Protein 1YXY (pdb70)

B-factor: mean 22.29, std 9.73, range [2.0, 140.09]

Solvent-accessible surface area: 21093 Å² total; per-residue (Å²): 94,48,86,70,138,129,4,63,133,71,4,163,56,14,54,1,4,9,0,14,9,51,104,84,46,90,45,72,26,154,126,9,34,62,6,12,102,40,0,88,56,4,69,128,92,54,12,25,1,0,3,0,16,32,48,80,6,0,90,49,0,61,87,70,11,146,28,27,7,6,0,0,19,55,104,103,35,95,112,54,115,7,72,7,0,9,14,38,66,2,0,5,52,0,2,34,14,55,6,8,1,0,0,0,4,0,2,136,41,120,16,94,59,68,55,85,20,19,26,1,0,130,82,0,44,143,29,11,88,76,15,19,0,0,0,0,0,1,32,80,92,7,0,61,56,0,69,151,14,36,8,22,0,0,0,3,20,11,3,21,130,4,115,79,11,77,111,115,93,18,9,12,42,70,11,1,64,36,0,22,158,53,61,15,16,0,0,0,13,15,38,7,81,35,104,128,43,12,136,112,0,60,95,50,62,11,15,2,2,2,12,19,19,24,81,3,40,64,117,67,49,45,81,84,145,97,110,82,155,176,196,39,86,74,117,122,4,69,112,74,5,160,54,16,53,0,5,9,0,13,8,55,98,81,44,85,43,72,24,158,125,9,34,61,7,11,98,40,0,88,56,3,77,135,92,53,12,24,1,0,2,0,11,31,35,80,5,0,55,50,0,57,88,65,10,150,28,26,6,8,0,0,20,49,105,103,37,94,114,54,117,8,68,5,0,7,14,36,57,2,0,4,35,0,4,11,8,68,6,7,3,0,0,0,5,1,2,136,43,115,18,95,60,69,58,85,22,29,43,1,0,125,81,0,75,144,49,12,102,116,29,23,0,0,0,0,0,1,33,83,92,6,0,62,48,0,81,143,2,25,9,26,2,0,0,3,16,10,2,21,126,6,118,77,10,79,109,120,93,19,11,13,26,78,11,1,62,32,0,24,163,45,67,12,13,0,2,0,15,17,39,8,88,35,105,128,51,12,131,121,0,62,100,45,59,13,8,2,2,2,12,19,18,24,80,2,42,62,117,78,44,45,87,84,148,100,104,84,158,179

CATH classification: 3.20.20.70

InterPro domains:
  IPR007260 Putative N-acetylmannosamine-6-phosphate epimerase [MF_01235] (12-233)
  IPR007260 Putative N-acetylmannosamine-6-phosphate epimerase [NF002231] (6-233)
  IPR007260 Putative N-acetylmannosamine-6-phosphate epimerase [PF04131] (38-233)
  IPR007260 Putative N-acetylmannosamine-6-phosphate epimerase [PTHR36204] (7-233)
  IPR007260 Putative N-acetylmannosamine-6-phosphate epimerase [cd04729] (8-228)
  IPR011060 Ribulose-phosphate binding barrel [SSF51366] (12-232)
  IPR013785 Aldolase-type TIM barrel [G3DSA:3.20.20.70] (1-234)

Radius of gyration: 25.5 Å; Cα contacts (8 Å, |Δi|>4): 921; chains: 2; bounding box: 63×58×80 Å

Foldseek 3Di:
DDDLVVLLVLFAPFEEEEQEDDPPAPQDDPVDPRSLVLLVVCVVVPGSHYEYEDPVSLVSNVVRDPRAYAYWYAADDPPWDFGTNQDVVGVVSVVVSPGQEYEGEQEQTQGSVRDGSLVRLLVSCVVCVPHAYEYAYAALVSQVSNVVSPHQEYENACHCVDPPHDVDAAFPLVSLLSCVVVVGQYEYHHRHQDVVSVVVSSVSPHSHYYDYCNRHRVVVVVVVVVVVVD/DDDLVVLLVLFAPFEEEEQDDDPPAPQDDPVDPRSLVLLVVCVVVPGSAYEYEDPVSLLSNVVRDPHAYAYWYADDDPPWDFGTNQDVVGVVSVLVSPGQEYEGEQEQTQGSVRDGSLVRLLVSCVVRVPHAYEYAYAALVSLVSSVVSPHQEYENACNCVDPPHDVDAAFPLVSLLSSVVVVGQYEYDDRHQDPVSVVSSSVSPHSHYYDYCNRHPVVVVVVVVVVVVD

Nearest PDB structures (foldseek):
  1yxy-assembly1_A  TM=1.004E+00  e=9.258E-49  Streptococcus pyogenes
  5zkn-assembly1_A-2  TM=9.640E-01  e=4.712E-29  Fusobacterium nucleatum subsp. nucleatum ATCC 25586
  1y0e-assembly1_A  TM=9.305E-01  e=1.405E-25  Staphylococcus aureus subsp. aureus N315
  7mfn-assembly1_AAA  TM=9.345E-01  e=6.296E-25  Staphylococcus aureus
  7mqt-assembly1_BBB  TM=9.319E-01  e=6.296E-25  Staphylococcus aureus

Sequence (460 aa):
KPTKEKLMEQLKGGIIVSCQALPGEPLYSETGGIMPLMAKAAQEAGAVGIRANSVRDIKEIQAITDLPIIGIIKKDYPPQEPFITATMTEVDQLAALNIAVIAMDCTKRDRHDGLDIASFIRQVKEKYPNQLLMADISTFDEGLVAHQAGIDFVGTTLSGYTPYSRQEAGPDVALIEALCKAGIAVIAEGKIHSPEEAKKINDLGVAGIVVGGAITRPKEIAERFIEALKKPTKEKLMEQLKGGIIVSCQALPGEPLYSETGGIMPLMAKAAQEAGAVGIRANSVRDIKEIQAITDLPIIGIIKKDYPPQEPFITATMTEVDQLAALNIAVIAMDCTKRDRHDGLDIASFIRQVKEKYPNQLLMADISTFDEGLVAHQAGIDFVGTTLSGYTPYSRQEAGPDVALIEALCKAGIAVIAEGKIHSPEEAKKINDLGVAGIVVGGAITRPKEIAERFIEALK

Structure (mmCIF, N/CA/C/O backbone):
data_1YXY
#
_entry.id   1YXY
#
_cell.length_a   59.640
_cell.length_b   83.521
_cell.length_c   104.256
_cell.angle_alpha   90.00
_cell.angle_beta   90.00
_cell.angle_gamma   90.00
#
_symmetry.space_group_name_H-M   'P 21 21 21'
#
loop_
_entity.id
_entity.type
_entity.pdbx_description
1 polymer 'Putative N-acetylmannosamine-6-phosphate 2-epimerase'
2 water water
#
loop_
_atom_site.group_PDB
_atom_site.id
_atom_site.type_symbol
_atom_site.label_atom_id
_atom_site.label_alt_id
_atom_site.label_comp_id
_atom_site.label_asym_id
_atom_site.label_entity_id
_atom_site.label_seq_id
_atom_site.pdbx_PDB_ins_code
_atom_site.Cartn_x
_atom_site.Cartn_y
_atom_site.Cartn_z
_atom_site.occupancy
_atom_site.B_iso_or_equiv
_atom_site.auth_seq_id
_atom_site.auth_comp_id
_atom_site.auth_asym_id
_atom_site.auth_atom_id
_atom_site.pdbx_PDB_model_num
ATOM 1 N N . LYS A 1 4 ? 69.294 1.849 16.353 1.00 28.11 4 LYS A N 1
ATOM 2 C CA . LYS A 1 4 ? 68.049 1.808 17.174 1.00 28.06 4 LYS A CA 1
ATOM 3 C C . LYS A 1 4 ? 67.739 3.182 17.775 1.00 27.48 4 LYS A C 1
ATOM 4 O O . LYS A 1 4 ? 67.998 3.404 18.962 1.00 27.98 4 LYS A O 1
ATOM 10 N N . PRO A 1 5 ? 67.183 4.109 16.963 1.00 26.82 5 PRO A N 1
ATOM 11 C CA . PRO A 1 5 ? 66.825 5.411 17.530 1.00 25.95 5 PRO A CA 1
ATOM 12 C C . PRO A 1 5 ? 65.580 5.275 18.394 1.00 25.03 5 PRO A C 1
ATOM 13 O O . PRO A 1 5 ? 64.745 4.406 18.137 1.00 25.08 5 PRO A O 1
ATOM 17 N N . THR A 1 6 ? 65.462 6.114 19.418 1.00 23.84 6 THR A N 1
ATOM 18 C CA . THR A 1 6 ? 64.233 6.165 20.201 1.00 22.76 6 THR A CA 1
ATOM 19 C C . THR A 1 6 ? 63.132 6.704 19.294 1.00 21.85 6 THR A C 1
ATOM 20 O O . THR A 1 6 ? 63.419 7.380 18.299 1.00 21.46 6 THR A O 1
ATOM 24 N N . LYS A 1 7 ? 61.879 6.410 19.628 1.00 21.02 7 LYS A N 1
ATOM 25 C CA . LYS A 1 7 ? 60.764 6.957 18.862 1.00 20.45 7 LYS A CA 1
ATOM 26 C C . LYS A 1 7 ? 60.830 8.488 18.823 1.00 20.18 7 LYS A C 1
ATOM 27 O O . LYS A 1 7 ? 60.583 9.093 17.783 1.00 19.58 7 LYS A O 1
ATOM 33 N N . GLU A 1 8 ? 61.174 9.103 19.954 1.00 20.04 8 GLU A N 1
ATOM 34 C CA . GLU A 1 8 ? 61.270 10.560 20.037 1.00 20.56 8 GLU A CA 1
ATOM 35 C C . GLU A 1 8 ? 62.299 11.106 19.047 1.00 19.72 8 GLU A C 1
ATOM 36 O O . GLU A 1 8 ? 62.012 12.037 18.291 1.00 19.24 8 GLU A O 1
ATOM 42 N N . LYS A 1 9 ? 63.494 10.521 19.059 1.00 19.78 9 LYS A N 1
ATOM 43 C CA . LYS A 1 9 ? 64.569 10.965 18.175 1.00 20.01 9 LYS A CA 1
ATOM 44 C C . LYS A 1 9 ? 64.227 10.734 16.705 1.00 19.30 9 LYS A C 1
ATOM 45 O O . LYS A 1 9 ? 64.515 11.579 15.860 1.00 19.10 9 LYS A O 1
ATOM 51 N N . LEU A 1 10 ? 63.605 9.597 16.403 1.00 18.51 10 LEU A N 1
ATOM 52 C CA . LEU A 1 10 ? 63.203 9.328 15.028 1.00 18.04 10 LEU A CA 1
ATOM 53 C C . LEU A 1 10 ? 62.114 10.301 14.574 1.00 17.74 10 LEU A C 1
ATOM 54 O O . LEU A 1 10 ? 62.171 10.821 13.454 1.00 17.59 10 LEU A O 1
ATOM 59 N N . MET A 1 11 ? 61.137 10.560 15.445 1.00 17.39 11 MET A N 1
ATOM 60 C CA . MET A 1 11 ? 60.071 11.521 15.134 1.00 17.11 11 MET A CA 1
ATOM 61 C C . MET A 1 11 ? 60.645 12.911 14.837 1.00 17.64 11 MET A C 1
ATOM 62 O O . MET A 1 11 ? 60.187 13.595 13.921 1.00 17.34 11 MET A O 1
ATOM 67 N N . GLU A 1 12 ? 61.655 13.314 15.608 1.00 18.26 12 GLU A N 1
ATOM 68 C CA . GLU A 1 12 ? 62.340 14.586 15.380 1.00 19.84 12 GLU A CA 1
ATOM 69 C C . GLU A 1 12 ? 62.968 14.621 13.985 1.00 19.14 12 GLU A C 1
ATOM 70 O O . GLU A 1 12 ? 62.883 15.631 13.282 1.00 19.22 12 GLU A O 1
ATOM 76 N N . GLN A 1 13 ? 63.589 13.507 13.602 1.00 18.97 13 GLN A N 1
ATOM 77 C CA . GLN A 1 13 ? 64.253 13.369 12.305 1.00 18.98 13 GLN A CA 1
ATOM 78 C C . GLN A 1 13 ? 63.264 13.416 11.135 1.00 18.58 13 GLN A C 1
ATOM 79 O O . GLN A 1 13 ? 63.539 14.046 10.113 1.00 18.80 13 GLN A O 1
ATOM 85 N N . LEU A 1 14 ? 62.119 12.756 11.294 1.00 18.02 14 LEU A N 1
ATOM 86 C CA . LEU A 1 14 ? 61.151 12.599 10.198 1.00 17.81 14 LEU A CA 1
ATOM 87 C C . LEU A 1 14 ? 60.206 13.785 10.007 1.00 17.96 14 LEU A C 1
ATOM 88 O O . LEU A 1 14 ? 59.679 13.990 8.907 1.00 17.59 14 LEU A O 1
ATOM 93 N N . LYS A 1 15 ? 59.985 14.551 11.075 1.00 18.24 15 LYS A N 1
ATOM 94 C CA . LYS A 1 15 ? 58.976 15.612 11.073 1.0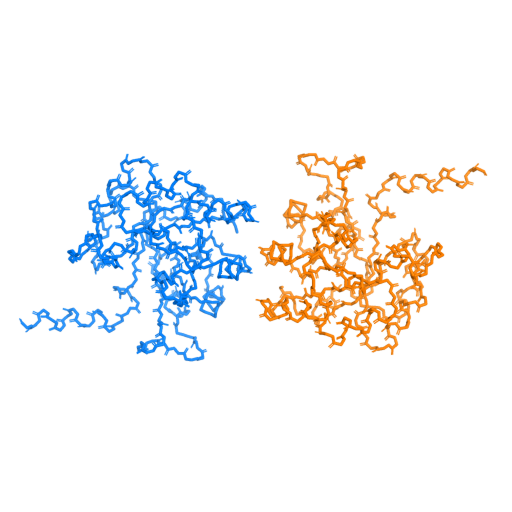0 18.58 15 LYS A CA 1
ATOM 95 C C . LYS A 1 15 ? 59.214 16.659 9.987 1.00 18.16 15 LYS A C 1
ATOM 96 O O . LYS A 1 15 ? 60.304 17.225 9.898 1.00 18.26 15 LYS A O 1
ATOM 102 N N . GLY A 1 16 ? 58.187 16.899 9.171 1.00 17.99 16 GLY A N 1
ATOM 103 C CA . GLY A 1 16 ? 58.215 17.956 8.154 1.00 17.69 16 GLY A CA 1
ATOM 104 C C . GLY A 1 16 ? 59.092 17.668 6.947 1.00 17.55 16 GLY A C 1
ATOM 105 O O . GLY A 1 16 ? 59.389 18.567 6.149 1.00 17.83 16 GLY A O 1
ATOM 106 N N . GLY A 1 17 ? 59.496 16.410 6.805 1.00 16.92 17 GLY A N 1
ATOM 107 C CA . GLY A 1 17 ? 60.361 16.007 5.702 1.00 15.99 17 GLY A CA 1
ATOM 108 C C . GLY A 1 17 ? 59.753 14.935 4.823 1.00 15.44 17 GLY A C 1
ATOM 109 O O . GLY A 1 17 ? 58.593 14.543 4.998 1.00 15.71 17 GLY A O 1
ATOM 110 N N . ILE A 1 18 ? 60.553 14.469 3.867 1.00 15.14 18 ILE A N 1
ATOM 111 C CA . ILE A 1 18 ? 60.133 13.441 2.923 1.00 15.00 18 ILE A CA 1
ATOM 112 C C . ILE A 1 18 ? 61.022 12.216 3.092 1.00 14.51 18 ILE A C 1
ATOM 113 O O . ILE A 1 18 ? 62.246 12.331 3.074 1.00 14.50 18 ILE A O 1
ATOM 118 N N . ILE A 1 19 ? 60.380 11.062 3.274 1.00 13.96 19 ILE A N 1
ATOM 119 C CA . ILE A 1 19 ? 61.033 9.756 3.245 1.00 13.64 19 ILE A CA 1
ATOM 120 C C . ILE A 1 19 ? 60.875 9.243 1.815 1.00 13.47 19 ILE A C 1
ATOM 121 O O . ILE A 1 19 ? 59.781 9.313 1.265 1.00 14.04 19 ILE A O 1
ATOM 126 N N . VAL A 1 20 ? 61.952 8.743 1.211 1.00 13.57 20 VAL A N 1
ATOM 127 C CA . VAL A 1 20 ? 61.874 8.254 -0.174 1.00 13.42 20 VAL A CA 1
ATOM 128 C C . VAL A 1 20 ? 61.934 6.730 -0.222 1.00 13.38 20 VAL A C 1
ATOM 129 O O . VAL A 1 20 ? 62.883 6.127 0.285 1.00 13.29 20 VAL A O 1
ATOM 133 N N . SER A 1 21 ? 60.909 6.123 -0.817 1.00 13.17 21 SER A N 1
ATOM 134 C CA . SER A 1 21 ? 60.873 4.678 -1.019 1.00 13.35 21 SER A CA 1
ATOM 135 C C . SER A 1 21 ? 61.646 4.339 -2.290 1.00 13.56 21 SER A C 1
ATOM 136 O O . SER A 1 21 ? 61.318 4.839 -3.374 1.00 13.96 21 SER A O 1
ATOM 139 N N . CYS A 1 22 ? 62.681 3.515 -2.134 1.00 13.47 22 CYS A N 1
ATOM 140 C CA . CYS A 1 22 ? 63.587 3.164 -3.226 1.00 14.00 22 CYS A CA 1
ATOM 141 C C . CYS A 1 22 ? 63.475 1.678 -3.518 1.00 14.17 22 CYS A C 1
ATOM 142 O O . CYS A 1 22 ? 64.306 0.883 -3.067 1.00 14.23 22 CYS A O 1
ATOM 145 N N . GLN A 1 23 ? 62.451 1.320 -4.289 1.00 14.12 23 GLN A N 1
ATOM 146 C CA . GLN A 1 23 ? 62.148 -0.076 -4.573 1.00 14.64 23 GLN A CA 1
ATOM 147 C C . GLN A 1 23 ? 62.115 -0.386 -6.066 1.00 14.83 23 GLN A C 1
ATOM 148 O O . GLN A 1 23 ? 61.728 0.450 -6.888 1.00 14.63 23 GLN A O 1
ATOM 154 N N . ALA A 1 24 ? 62.527 -1.602 -6.399 1.00 15.13 24 ALA A N 1
ATOM 155 C CA . ALA A 1 24 ? 62.407 -2.113 -7.761 1.00 15.67 24 ALA A CA 1
ATOM 156 C C . ALA A 1 24 ? 62.363 -3.625 -7.683 1.00 16.05 24 ALA A C 1
ATOM 157 O O . ALA A 1 24 ? 63.327 -4.263 -7.255 1.00 16.33 24 ALA A O 1
ATOM 159 N N . LEU A 1 25 ? 61.219 -4.185 -8.065 1.00 16.63 25 LEU A N 1
ATOM 160 C CA . LEU A 1 25 ? 60.997 -5.625 -7.980 1.00 17.39 25 LEU A CA 1
ATOM 161 C C . LEU A 1 25 ? 61.329 -6.266 -9.326 1.00 17.16 25 LEU A C 1
ATOM 162 O O . LEU A 1 25 ? 61.307 -5.576 -10.352 1.00 16.51 25 LEU A O 1
ATOM 167 N N . PRO A 1 26 ? 61.648 -7.578 -9.333 1.00 17.36 26 PRO A N 1
ATOM 168 C CA . PRO A 1 26 ? 61.953 -8.239 -10.609 1.00 17.51 26 PRO A CA 1
ATOM 169 C C . PRO A 1 26 ? 60.879 -7.959 -11.660 1.00 17.36 26 PRO A C 1
ATOM 170 O O . PRO A 1 26 ? 59.682 -8.037 -11.366 1.00 17.95 26 PRO A O 1
ATOM 174 N N . GLY A 1 27 ? 61.314 -7.603 -12.867 1.00 17.07 27 GLY A N 1
ATOM 175 C CA . GLY A 1 27 ? 60.387 -7.197 -13.917 1.00 17.03 27 GLY A CA 1
ATOM 176 C C . GLY A 1 27 ? 60.380 -5.699 -14.164 1.00 17.09 27 GLY A C 1
ATOM 177 O O . GLY A 1 27 ? 60.059 -5.258 -15.266 1.00 17.19 27 GLY A O 1
ATOM 178 N N . GLU A 1 28 ? 60.722 -4.917 -13.138 1.00 16.75 28 GLU A N 1
ATOM 179 C CA . GLU A 1 28 ? 60.810 -3.459 -13.277 1.00 16.80 28 GLU A CA 1
ATOM 180 C C . GLU A 1 28 ? 62.103 -3.045 -13.975 1.00 16.72 28 GLU A C 1
ATOM 181 O O . GLU A 1 28 ? 63.122 -3.728 -13.847 1.00 16.61 28 GLU A O 1
ATOM 187 N N . PRO A 1 29 ? 62.075 -1.906 -14.698 1.00 16.88 29 PRO A N 1
ATOM 188 C CA . PRO A 1 29 ? 63.262 -1.472 -15.440 1.00 17.21 29 PRO A CA 1
ATOM 189 C C . PRO A 1 29 ? 64.494 -1.174 -14.585 1.00 17.39 29 PRO A C 1
ATOM 190 O O . PRO A 1 29 ? 65.615 -1.339 -15.066 1.00 17.73 29 PRO A O 1
ATOM 194 N N . LEU A 1 30 ? 64.294 -0.748 -13.337 1.00 17.73 30 LEU A N 1
ATOM 195 C CA . LEU A 1 30 ? 65.428 -0.469 -12.443 1.00 18.31 30 LEU A CA 1
ATOM 196 C C . LEU A 1 30 ? 65.795 -1.643 -11.524 1.00 18.80 30 LEU A C 1
ATOM 197 O O . LEU A 1 30 ? 66.616 -1.500 -10.609 1.00 18.46 30 LEU A O 1
ATOM 202 N N . TYR A 1 31 ? 65.196 -2.809 -11.771 1.00 19.45 31 TYR A N 1
ATOM 203 C CA . TYR A 1 31 ? 65.625 -4.007 -11.074 1.00 20.77 31 TYR A CA 1
ATOM 204 C C . TYR A 1 31 ? 66.920 -4.538 -11.676 1.00 21.49 31 TYR A C 1
ATOM 205 O O . TYR A 1 31 ? 66.992 -4.797 -12.880 1.00 21.45 31 TYR A O 1
ATOM 214 N N . SER A 1 32 ? 67.929 -4.702 -10.827 1.00 22.51 32 SER A N 1
ATOM 215 C CA . SER A 1 32 ? 69.190 -5.301 -11.239 1.00 23.80 32 SER A CA 1
ATOM 216 C C . SER A 1 32 ? 69.455 -6.558 -10.431 1.00 24.67 32 SER A C 1
ATOM 217 O O . SER A 1 32 ? 69.399 -6.542 -9.199 1.00 24.30 32 SER A O 1
ATOM 220 N N . GLU A 1 33 ? 69.749 -7.647 -11.137 1.00 26.01 33 GLU A N 1
ATOM 221 C CA . GLU A 1 33 ? 70.075 -8.921 -10.503 1.00 27.43 33 GLU A CA 1
ATOM 222 C C . GLU A 1 33 ? 71.321 -8.802 -9.615 1.00 27.19 33 GLU A C 1
ATOM 223 O O . GLU A 1 33 ? 71.447 -9.511 -8.615 1.00 27.63 33 GLU A O 1
ATOM 229 N N . THR A 1 34 ? 72.215 -7.881 -9.969 1.00 26.95 34 THR A N 1
ATOM 230 C CA . THR A 1 34 ? 73.449 -7.649 -9.212 1.00 26.73 34 THR A CA 1
ATOM 231 C C . THR A 1 34 ? 73.381 -6.415 -8.299 1.00 25.92 34 THR A C 1
ATOM 232 O O . THR A 1 34 ? 74.390 -6.026 -7.704 1.00 26.13 34 THR A O 1
ATOM 236 N N . GLY A 1 35 ? 72.196 -5.814 -8.186 1.00 24.96 35 GLY A N 1
AT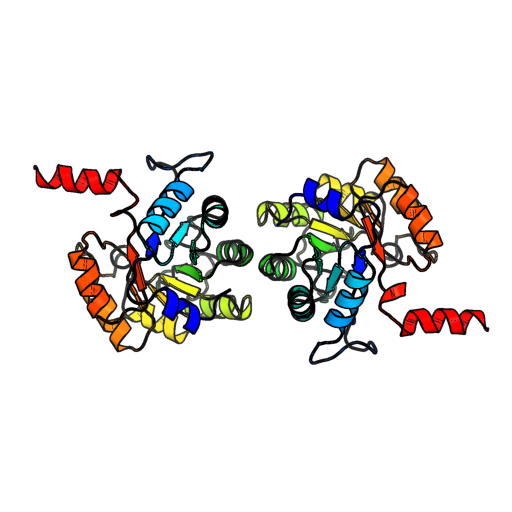OM 237 C CA . GLY A 1 35 ? 71.997 -4.618 -7.356 1.00 23.75 35 GLY A CA 1
ATOM 238 C C . GLY A 1 35 ? 72.691 -3.387 -7.910 1.00 22.79 35 GLY A C 1
ATOM 239 O O . GLY A 1 35 ? 72.901 -3.275 -9.120 1.00 22.82 35 GLY A O 1
ATOM 240 N N . GLY A 1 36 ? 73.038 -2.456 -7.022 1.00 21.53 36 GLY A N 1
ATOM 241 C CA . GLY A 1 36 ? 73.812 -1.270 -7.400 1.00 20.37 36 GLY A CA 1
ATOM 242 C C . GLY A 1 36 ? 73.024 -0.080 -7.928 1.00 19.47 36 GLY A C 1
ATOM 243 O O . GLY A 1 36 ? 73.604 0.975 -8.207 1.00 19.44 36 GLY A O 1
ATOM 244 N N . ILE A 1 37 ? 71.709 -0.236 -8.067 1.00 18.17 37 ILE A N 1
ATOM 245 C CA . ILE A 1 37 ? 70.862 0.831 -8.601 1.00 17.43 37 ILE A CA 1
ATOM 246 C C . ILE A 1 37 ? 70.109 1.549 -7.480 1.00 16.68 37 ILE A C 1
ATOM 247 O O . ILE A 1 37 ? 70.137 2.779 -7.387 1.00 16.29 37 ILE A O 1
ATOM 252 N N . MET A 1 38 ? 69.435 0.781 -6.627 1.00 16.07 38 MET A N 1
ATOM 253 C CA . MET A 1 38 ? 68.694 1.385 -5.517 1.00 15.35 38 MET A CA 1
ATOM 254 C C . MET A 1 38 ? 69.574 2.223 -4.571 1.00 15.43 38 MET A C 1
ATOM 255 O O . MET A 1 38 ? 69.124 3.271 -4.117 1.00 14.64 38 MET A O 1
ATOM 260 N N . PRO A 1 39 ? 70.815 1.779 -4.270 1.00 15.53 39 PRO A N 1
ATOM 261 C CA . PRO A 1 39 ? 71.674 2.680 -3.476 1.00 15.98 39 PRO A CA 1
ATOM 262 C C . PRO A 1 39 ? 71.907 4.060 -4.119 1.00 16.02 39 PRO A C 1
ATOM 263 O O . PRO A 1 39 ? 72.005 5.064 -3.402 1.00 16.12 39 PRO A O 1
ATOM 267 N N . LEU A 1 40 ? 71.972 4.118 -5.450 1.00 16.05 40 LEU A N 1
ATOM 268 C CA . LEU A 1 40 ? 72.105 5.410 -6.142 1.00 16.21 40 LEU A CA 1
ATOM 269 C C . LEU A 1 40 ? 70.852 6.265 -5.994 1.00 15.90 40 LEU A C 1
ATOM 270 O O . LEU A 1 40 ? 70.927 7.488 -5.839 1.00 16.06 40 LEU A O 1
ATOM 275 N N . MET A 1 41 ? 69.695 5.613 -6.041 1.00 15.77 41 MET A N 1
ATOM 276 C CA . MET A 1 41 ? 68.429 6.286 -5.795 1.00 16.07 41 MET A CA 1
ATOM 277 C C . MET A 1 41 ? 68.372 6.854 -4.374 1.00 15.67 41 MET A C 1
ATOM 278 O O . MET A 1 41 ? 67.937 7.993 -4.167 1.00 15.33 41 MET A O 1
ATOM 283 N N . ALA A 1 42 ? 68.814 6.057 -3.400 1.00 15.68 42 ALA A N 1
ATOM 284 C CA . ALA A 1 42 ? 68.847 6.493 -2.001 1.00 15.67 42 ALA A CA 1
ATOM 285 C C . ALA A 1 42 ? 69.829 7.648 -1.816 1.00 15.85 42 ALA A C 1
ATOM 286 O O . ALA A 1 42 ? 69.538 8.607 -1.091 1.00 15.97 42 ALA A O 1
ATOM 288 N N . LYS A 1 43 ? 70.983 7.556 -2.475 1.00 16.07 43 LYS A N 1
ATOM 289 C CA . LYS A 1 43 ? 71.959 8.651 -2.473 1.00 16.46 43 LYS A CA 1
ATOM 290 C C . LYS A 1 43 ? 71.341 9.944 -3.023 1.00 16.16 43 LYS A C 1
ATOM 291 O O . LYS A 1 43 ? 71.517 11.013 -2.440 1.00 15.91 43 LYS A O 1
ATOM 297 N N . ALA A 1 44 ? 70.613 9.837 -4.135 1.00 15.79 44 ALA A N 1
ATOM 298 C CA . ALA A 1 44 ? 69.897 10.983 -4.713 1.00 15.82 44 ALA A CA 1
ATOM 299 C C . ALA A 1 44 ? 68.925 11.602 -3.714 1.00 16.08 44 ALA A C 1
ATOM 300 O O . ALA A 1 44 ? 68.877 12.824 -3.558 1.00 16.35 44 ALA A O 1
ATOM 302 N N . ALA A 1 45 ? 68.163 10.746 -3.035 1.00 15.93 45 ALA A N 1
ATOM 303 C CA . ALA A 1 45 ? 67.220 11.179 -2.009 1.00 16.15 45 ALA A CA 1
ATOM 304 C C . ALA A 1 45 ? 67.941 11.928 -0.882 1.00 16.56 45 ALA A C 1
ATOM 305 O O . ALA A 1 45 ? 67.512 13.011 -0.473 1.00 16.28 45 ALA A O 1
ATOM 307 N N . GLN A 1 46 ? 69.046 11.361 -0.408 1.00 17.02 46 GLN A N 1
ATOM 308 C CA . GLN A 1 46 ? 69.819 11.979 0.669 1.00 18.05 46 GLN A CA 1
ATOM 309 C C . GLN A 1 46 ? 70.348 13.353 0.259 1.00 18.06 46 GLN A C 1
ATOM 310 O O . GLN A 1 46 ? 70.240 14.318 1.019 1.00 18.04 46 GLN A O 1
ATOM 316 N N . GLU A 1 47 ? 70.902 13.437 -0.950 1.00 18.21 47 GLU A N 1
ATOM 317 C CA . GLU A 1 47 ? 71.464 14.691 -1.461 1.00 18.84 47 GLU A CA 1
ATOM 318 C C . GLU A 1 47 ? 70.395 15.767 -1.640 1.00 18.30 47 GLU A C 1
ATOM 319 O O . GLU A 1 47 ? 70.678 16.964 -1.523 1.00 18.84 47 GLU A O 1
ATOM 325 N N . ALA A 1 48 ? 69.169 15.325 -1.915 1.00 17.67 48 ALA A N 1
ATOM 326 C CA . ALA A 1 48 ? 68.016 16.208 -2.045 1.00 17.11 48 ALA A CA 1
ATOM 327 C C . ALA A 1 48 ? 67.541 16.753 -0.699 1.00 16.75 48 ALA A C 1
ATOM 328 O O . ALA A 1 48 ? 66.828 17.752 -0.655 1.00 16.99 48 ALA A O 1
ATOM 330 N N . GLY A 1 49 ? 67.923 16.078 0.385 1.00 16.33 49 GLY A N 1
ATOM 331 C CA . GLY A 1 49 ? 67.502 16.460 1.734 1.00 16.22 49 GLY A CA 1
ATOM 332 C C . GLY A 1 49 ? 66.435 15.556 2.333 1.00 16.23 49 GLY A C 1
ATOM 333 O O . GLY A 1 49 ? 65.730 15.955 3.262 1.00 16.26 49 GLY A O 1
ATOM 334 N N . ALA A 1 50 ? 66.304 14.339 1.808 1.00 15.70 50 ALA A N 1
ATOM 335 C CA . ALA A 1 50 ? 65.346 13.381 2.373 1.00 15.68 50 ALA A CA 1
ATOM 336 C C . ALA A 1 50 ? 65.721 13.065 3.816 1.00 15.31 50 ALA A C 1
ATOM 337 O O . ALA A 1 50 ? 66.897 13.143 4.191 1.00 15.62 50 ALA A O 1
ATOM 339 N N . VAL A 1 51 ? 64.718 12.712 4.615 1.00 15.05 51 VAL A N 1
ATOM 340 C CA . VAL A 1 51 ? 64.924 12.453 6.041 1.00 15.11 51 VAL A CA 1
ATOM 341 C C . VAL A 1 51 ? 64.926 10.964 6.387 1.00 14.72 51 VAL A C 1
ATOM 342 O O . VAL A 1 51 ? 65.230 10.585 7.518 1.00 14.93 51 VAL A O 1
ATOM 346 N N . GLY A 1 52 ? 64.592 10.129 5.407 1.00 14.36 52 GLY A N 1
ATOM 347 C CA . GLY A 1 52 ? 64.604 8.681 5.589 1.00 14.15 52 GLY A CA 1
ATOM 348 C C . GLY A 1 52 ? 64.460 7.959 4.266 1.00 13.80 52 GLY A C 1
ATOM 349 O O . GLY A 1 52 ? 64.188 8.582 3.240 1.00 13.67 52 GLY A O 1
ATOM 350 N N . ILE A 1 53 ? 64.648 6.641 4.304 1.00 13.56 53 ILE A N 1
ATOM 351 C CA . ILE A 1 53 ? 64.503 5.781 3.132 1.00 13.64 53 ILE A CA 1
ATOM 352 C C . ILE A 1 53 ? 63.582 4.605 3.476 1.00 13.75 53 ILE A C 1
ATOM 353 O O . ILE A 1 53 ? 63.687 4.048 4.566 1.00 14.16 53 ILE A O 1
ATOM 358 N N . ARG A 1 54 ? 62.675 4.245 2.567 1.00 13.28 54 ARG A N 1
ATOM 359 C CA . ARG A 1 54 ? 61.973 2.959 2.668 1.00 13.54 54 ARG A CA 1
ATOM 360 C C . ARG A 1 54 ? 62.563 2.037 1.605 1.00 13.28 54 ARG A C 1
ATOM 361 O O . ARG A 1 54 ? 62.746 2.446 0.458 1.00 13.54 54 ARG A O 1
ATOM 369 N N . ALA A 1 55 ? 62.882 0.806 1.994 1.00 13.17 55 ALA A N 1
ATOM 370 C CA . ALA A 1 55 ? 63.526 -0.129 1.079 1.00 13.03 55 ALA A CA 1
ATOM 371 C C . ALA A 1 55 ? 63.050 -1.555 1.307 1.00 13.23 55 ALA A C 1
ATOM 372 O O . ALA A 1 55 ? 62.630 -1.912 2.412 1.00 13.02 55 ALA A O 1
ATOM 374 N N . ASN A 1 56 ? 63.124 -2.353 0.245 1.00 13.54 56 ASN A N 1
ATOM 375 C CA . ASN A 1 56 ? 62.692 -3.746 0.262 1.00 14.34 56 ASN A CA 1
ATOM 376 C C . ASN A 1 56 ? 63.860 -4.681 0.006 1.00 14.67 56 ASN A C 1
ATOM 377 O O . ASN A 1 56 ? 64.685 -4.399 -0.860 1.00 15.13 56 ASN A O 1
ATOM 382 N N . SER A 1 57 ? 63.886 -5.796 0.742 1.00 14.83 57 SER A N 1
ATOM 383 C CA . SER A 1 57 ? 64.863 -6.892 0.607 1.00 15.22 57 SER A CA 1
ATOM 384 C C . SER A 1 57 ? 66.151 -6.675 1.389 1.00 15.25 57 SER A C 1
ATOM 385 O O . SER A 1 57 ? 66.635 -5.552 1.525 1.00 15.17 57 SER A O 1
ATOM 388 N N . VAL A 1 58 ? 66.699 -7.776 1.900 1.00 15.75 58 VAL A N 1
ATOM 389 C CA . VAL A 1 58 ? 67.962 -7.748 2.627 1.00 16.31 58 VAL A CA 1
ATOM 390 C C . VAL A 1 58 ? 69.072 -7.166 1.747 1.00 16.36 58 VAL A C 1
ATOM 391 O O . VAL A 1 58 ? 69.860 -6.336 2.202 1.00 16.47 58 VAL A O 1
ATOM 395 N N . ARG A 1 59 ? 69.118 -7.588 0.487 1.00 16.70 59 ARG A N 1
ATOM 396 C CA . ARG A 1 59 ? 70.151 -7.110 -0.431 1.00 17.16 59 ARG A CA 1
ATOM 397 C C . ARG A 1 59 ? 70.127 -5.585 -0.591 1.00 16.85 59 ARG A C 1
ATOM 398 O O . ARG A 1 59 ? 71.157 -4.927 -0.423 1.00 16.75 59 ARG A O 1
ATOM 406 N N . ASP A 1 60 ? 68.957 -5.038 -0.921 1.00 16.37 60 ASP A N 1
ATOM 407 C CA . ASP A 1 60 ? 68.813 -3.599 -1.162 1.00 16.13 60 ASP A CA 1
ATOM 408 C C . ASP A 1 60 ? 69.078 -2.796 0.103 1.00 15.86 60 ASP A C 1
ATOM 409 O O . ASP A 1 60 ? 69.738 -1.761 0.057 1.00 15.83 60 ASP A O 1
ATOM 414 N N . ILE A 1 61 ? 68.553 -3.267 1.230 1.00 15.68 61 ILE A N 1
ATOM 415 C CA . ILE A 1 61 ? 68.749 -2.550 2.488 1.00 15.94 61 ILE A CA 1
ATOM 416 C C . ILE A 1 61 ? 70.239 -2.443 2.825 1.00 16.35 61 ILE A C 1
ATOM 417 O O . ILE A 1 61 ? 70.718 -1.361 3.155 1.00 16.69 61 ILE A O 1
ATOM 422 N N . LYS A 1 62 ? 70.965 -3.553 2.709 1.00 16.86 62 LYS A N 1
ATOM 423 C CA . LYS A 1 62 ? 72.402 -3.567 2.998 1.00 17.72 62 LYS A CA 1
ATOM 424 C C . LYS A 1 62 ? 73.176 -2.631 2.070 1.00 17.20 62 LYS A C 1
ATOM 425 O O . LYS A 1 62 ? 74.065 -1.904 2.521 1.00 17.41 62 LYS A O 1
ATOM 431 N N . GLU A 1 63 ? 72.830 -2.641 0.783 1.00 16.81 63 GLU A N 1
ATOM 432 C CA . GLU A 1 63 ? 73.486 -1.754 -0.187 1.00 16.96 63 GLU A CA 1
ATOM 433 C C . GLU A 1 63 ? 73.218 -0.286 0.128 1.00 16.82 63 GLU A C 1
ATOM 434 O O . GLU A 1 63 ? 74.107 0.560 -0.006 1.00 16.80 63 GLU A O 1
ATOM 440 N N . ILE A 1 64 ? 71.994 0.006 0.557 1.00 16.43 64 ILE A N 1
ATOM 441 C CA . ILE A 1 64 ? 71.613 1.361 0.956 1.00 16.33 64 ILE A CA 1
ATOM 442 C C . ILE A 1 64 ? 72.338 1.787 2.246 1.00 16.62 64 ILE A C 1
ATOM 443 O O . ILE A 1 64 ? 72.857 2.907 2.338 1.00 16.39 64 ILE A O 1
ATOM 448 N N . GLN A 1 65 ? 72.408 0.886 3.222 1.00 17.26 65 GLN A N 1
ATOM 449 C CA . GLN A 1 65 ? 73.134 1.167 4.468 1.00 18.10 65 GLN A CA 1
ATOM 450 C C . GLN A 1 65 ? 74.589 1.547 4.222 1.00 18.68 65 GLN A C 1
ATOM 451 O O . GLN A 1 65 ? 75.170 2.331 4.981 1.00 19.11 65 GLN A O 1
ATOM 457 N N . ALA A 1 66 ? 75.168 0.984 3.164 1.00 19.31 66 ALA A N 1
ATOM 458 C CA . ALA A 1 66 ? 76.562 1.242 2.812 1.00 19.91 66 ALA A CA 1
ATOM 459 C C . ALA A 1 66 ? 76.810 2.674 2.331 1.00 20.33 66 ALA A C 1
ATOM 460 O O . ALA A 1 66 ? 77.945 3.160 2.397 1.00 21.03 66 ALA A O 1
ATOM 462 N N . ILE A 1 67 ? 75.766 3.348 1.850 1.00 20.21 67 ILE A N 1
ATOM 463 C CA . ILE A 1 67 ? 75.938 4.694 1.286 1.00 20.59 67 ILE A CA 1
ATOM 464 C C . ILE A 1 67 ? 75.197 5.827 2.012 1.00 20.41 67 ILE A C 1
ATOM 465 O O . ILE A 1 67 ? 75.407 7.002 1.697 1.00 20.30 67 ILE A O 1
ATOM 470 N N . THR A 1 68 ? 74.345 5.484 2.978 1.00 20.50 68 THR A N 1
ATOM 471 C CA . THR A 1 68 ? 73.646 6.504 3.771 1.00 20.42 68 THR A CA 1
ATOM 472 C C . THR A 1 68 ? 73.444 6.113 5.233 1.00 20.36 68 THR A C 1
ATOM 473 O O . THR A 1 68 ? 73.278 4.932 5.548 1.00 20.39 68 THR A O 1
ATOM 477 N N . ASP A 1 69 ? 73.452 7.121 6.106 1.00 20.23 69 ASP A N 1
ATOM 478 C CA . ASP A 1 69 ? 73.130 6.940 7.521 1.00 20.41 69 ASP A CA 1
ATOM 479 C C . ASP A 1 69 ? 71.697 7.367 7.840 1.00 19.31 69 ASP A C 1
ATOM 480 O O . ASP A 1 69 ? 71.296 7.394 9.008 1.00 19.64 69 ASP A O 1
ATOM 485 N N . LEU A 1 70 ? 70.924 7.695 6.804 1.00 18.05 70 LEU A N 1
ATOM 486 C CA . LEU A 1 70 ? 69.506 8.007 6.972 1.00 16.80 70 LEU A CA 1
ATOM 487 C C . LEU A 1 70 ? 68.771 6.807 7.574 1.00 16.02 70 LEU A C 1
ATOM 488 O O . LEU A 1 70 ? 69.113 5.661 7.266 1.00 16.04 70 LEU A O 1
ATOM 493 N N . PRO A 1 71 ? 67.766 7.064 8.430 1.00 15.36 71 PRO A N 1
ATOM 494 C CA . PRO A 1 71 ? 67.008 5.945 8.990 1.00 15.12 71 PRO A CA 1
ATOM 495 C C . PRO A 1 71 ? 66.230 5.217 7.901 1.00 14.68 71 PRO A C 1
ATOM 496 O O . PRO A 1 71 ? 65.720 5.854 6.966 1.00 14.47 71 PRO A O 1
ATOM 500 N N . ILE A 1 72 ? 66.161 3.896 8.029 1.00 14.08 72 ILE A N 1
ATOM 501 C CA . ILE A 1 72 ? 65.512 3.052 7.035 1.00 14.03 72 ILE A CA 1
ATOM 502 C C . ILE A 1 72 ? 64.249 2.415 7.594 1.00 13.78 72 ILE A C 1
ATOM 503 O O . ILE A 1 72 ? 64.247 1.899 8.720 1.00 13.97 72 ILE A O 1
ATOM 508 N N . ILE A 1 73 ? 63.177 2.497 6.808 1.00 13.50 73 ILE A N 1
ATOM 509 C CA . ILE A 1 73 ? 61.996 1.670 7.007 1.00 13.25 73 ILE A CA 1
ATOM 510 C C . ILE A 1 73 ? 62.176 0.478 6.077 1.00 13.39 73 ILE A C 1
ATOM 511 O O . ILE A 1 73 ? 62.221 0.633 4.852 1.00 13.44 73 ILE A O 1
ATOM 516 N N . GLY A 1 74 ? 62.289 -0.711 6.658 1.00 13.03 74 GLY A N 1
ATOM 517 C CA . GLY A 1 74 ? 62.604 -1.901 5.874 1.00 13.17 74 GLY A CA 1
ATOM 518 C C . GLY A 1 74 ? 61.463 -2.888 5.798 1.00 13.28 74 GLY A C 1
ATOM 519 O O . GLY A 1 74 ? 60.712 -3.057 6.762 1.00 13.29 74 GLY A O 1
ATOM 520 N N . ILE A 1 75 ? 61.345 -3.533 4.637 1.00 13.19 75 ILE A N 1
ATOM 521 C CA . ILE A 1 75 ? 60.354 -4.584 4.401 1.00 13.12 75 ILE A CA 1
ATOM 522 C C . ILE A 1 75 ? 60.988 -5.731 3.622 1.00 13.46 75 ILE A C 1
ATOM 523 O O . ILE A 1 75 ? 62.054 -5.570 3.013 1.00 12.88 75 ILE A O 1
ATOM 528 N N . ILE A 1 76 ? 60.339 -6.891 3.651 1.00 13.95 76 ILE A N 1
ATOM 529 C CA . ILE A 1 76 ? 60.675 -7.973 2.724 1.00 14.63 76 ILE A CA 1
ATOM 530 C C . ILE A 1 76 ? 59.383 -8.445 2.079 1.00 15.05 76 ILE A C 1
ATOM 531 O O . ILE A 1 76 ? 58.496 -8.984 2.754 1.00 15.26 76 ILE A O 1
ATOM 536 N N . LYS A 1 77 ? 59.284 -8.206 0.776 1.00 15.80 77 LYS A N 1
ATOM 537 C CA . LYS A 1 77 ? 58.126 -8.604 -0.010 1.00 16.86 77 LYS A CA 1
ATOM 538 C C . LYS A 1 77 ? 58.302 -10.049 -0.449 1.00 17.84 77 LYS A C 1
ATOM 539 O O . LYS A 1 77 ? 59.252 -10.387 -1.165 1.00 17.87 77 LYS A O 1
ATOM 545 N N . LYS A 1 78 ? 57.399 -10.903 0.024 1.00 19.00 78 LYS A N 1
ATOM 546 C CA . LYS A 1 78 ? 57.425 -12.328 -0.294 1.00 20.54 78 LYS A CA 1
ATOM 547 C C . LYS A 1 78 ? 56.021 -12.885 -0.153 1.00 21.05 78 LYS A C 1
ATOM 548 O O . LYS A 1 78 ? 55.357 -12.668 0.864 1.00 21.00 78 LYS A O 1
ATOM 554 N N . ASP A 1 79 ? 55.579 -13.593 -1.189 1.00 22.14 79 ASP A N 1
ATOM 555 C CA . ASP A 1 79 ? 54.256 -14.206 -1.204 1.00 23.23 79 ASP A CA 1
ATOM 556 C C . ASP A 1 79 ? 54.186 -15.413 -0.282 1.00 23.20 79 ASP A C 1
ATOM 557 O O . ASP A 1 79 ? 55.125 -16.214 -0.208 1.00 23.38 79 ASP A O 1
ATOM 562 N N . TYR A 1 80 ? 53.070 -15.525 0.427 1.00 23.40 80 TYR A N 1
ATOM 563 C CA . TYR A 1 80 ? 52.762 -16.716 1.208 1.00 23.58 80 TYR A CA 1
ATOM 564 C C . TYR A 1 80 ? 51.346 -17.159 0.850 1.00 24.02 80 TYR A C 1
ATOM 565 O O . TYR A 1 80 ? 50.397 -16.884 1.594 1.00 24.05 80 TYR A O 1
ATOM 574 N N . PRO A 1 81 ? 51.199 -17.821 -0.317 1.00 24.36 81 PRO A N 1
ATOM 575 C CA . PRO A 1 81 ? 49.892 -18.268 -0.805 1.00 24.55 81 PRO A CA 1
ATOM 576 C C . PRO A 1 81 ? 49.308 -19.360 0.098 1.00 24.49 81 PRO A C 1
ATOM 577 O O . PRO A 1 81 ? 50.071 -20.050 0.784 1.00 24.57 81 PRO A O 1
ATOM 581 N N . PRO A 1 82 ? 47.966 -19.520 0.107 1.00 24.57 82 PRO A N 1
ATOM 582 C CA . PRO A 1 82 ? 46.958 -18.823 -0.699 1.00 24.73 82 PRO A CA 1
ATOM 583 C C . PRO A 1 82 ? 46.566 -17.443 -0.168 1.00 24.73 82 PRO A C 1
ATOM 584 O O . PRO A 1 82 ? 45.819 -16.720 -0.834 1.00 25.19 82 PRO A O 1
ATOM 588 N N . GLN A 1 83 ? 47.065 -17.081 1.013 1.00 24.49 83 GLN A N 1
ATOM 589 C CA . GLN A 1 83 ? 46.705 -15.808 1.641 1.00 24.23 83 GLN A CA 1
ATOM 590 C C . GLN A 1 83 ? 47.300 -14.620 0.880 1.00 23.67 83 GLN A C 1
ATOM 591 O O . GLN A 1 83 ? 48.248 -14.780 0.104 1.00 23.70 83 GLN A O 1
ATOM 597 N N . GLU A 1 84 ? 46.727 -13.441 1.108 1.00 23.09 84 GLU A N 1
ATOM 598 C CA . GLU A 1 84 ? 47.041 -12.238 0.327 1.00 22.72 84 GLU A CA 1
ATOM 599 C C . GLU A 1 84 ? 48.287 -11.441 0.755 1.00 21.82 84 GLU A C 1
ATOM 600 O O . GLU A 1 84 ? 49.032 -10.979 -0.109 1.00 21.74 84 GLU A O 1
ATOM 606 N N . PRO A 1 85 ? 48.502 -11.245 2.073 1.00 20.96 85 PRO A N 1
ATOM 607 C CA . PRO A 1 85 ? 49.623 -10.375 2.471 1.00 20.39 85 PRO A CA 1
ATOM 608 C C . PRO A 1 85 ? 50.984 -10.810 1.920 1.00 19.82 85 PRO A C 1
ATOM 609 O O . PRO A 1 85 ? 51.270 -12.009 1.828 1.00 19.76 85 PRO A O 1
ATOM 613 N N . PHE A 1 86 ? 51.813 -9.833 1.559 1.00 19.29 86 PHE A N 1
ATOM 614 C CA . PHE A 1 86 ? 53.163 -10.124 1.079 1.00 18.92 86 PHE A CA 1
ATOM 615 C C . PHE A 1 86 ? 54.239 -9.158 1.594 1.00 17.91 86 PHE A C 1
ATOM 616 O O . PHE A 1 86 ? 55.428 -9.421 1.430 1.00 17.47 86 PHE A O 1
ATOM 624 N N . ILE A 1 87 ? 53.823 -8.062 2.228 1.00 16.95 87 ILE A N 1
ATOM 625 C CA . ILE A 1 87 ? 54.784 -7.137 2.835 1.00 16.14 87 ILE A CA 1
ATOM 626 C C . ILE A 1 87 ? 55.112 -7.621 4.247 1.00 15.75 87 ILE A C 1
ATOM 627 O O . ILE A 1 87 ? 54.286 -7.498 5.159 1.00 15.69 87 ILE A O 1
ATOM 632 N N . THR A 1 88 ? 56.307 -8.196 4.401 1.00 15.40 88 THR A N 1
ATOM 633 C CA . THR A 1 88 ? 56.796 -8.696 5.691 1.00 15.04 88 THR A CA 1
ATOM 634 C C . THR A 1 88 ? 55.705 -9.559 6.356 1.00 15.04 88 THR A C 1
ATOM 635 O O . THR A 1 88 ? 55.210 -9.258 7.452 1.00 14.83 88 THR A O 1
ATOM 639 N N . ALA A 1 89 ? 55.338 -10.634 5.659 1.00 15.07 89 ALA A N 1
ATOM 640 C CA . ALA A 1 89 ? 54.130 -11.404 5.976 1.00 15.83 89 ALA A CA 1
ATOM 641 C C . ALA A 1 89 ? 54.218 -12.290 7.223 1.00 16.03 89 ALA A C 1
ATOM 642 O O . ALA A 1 89 ? 53.204 -12.511 7.894 1.00 16.40 89 ALA A O 1
ATOM 644 N N . THR A 1 90 ? 55.416 -12.794 7.526 1.00 16.43 90 THR A N 1
ATOM 645 C CA . THR A 1 90 ? 55.613 -13.726 8.651 1.00 16.96 90 THR A CA 1
ATOM 646 C C . THR A 1 90 ? 56.800 -13.328 9.527 1.00 16.93 90 THR A C 1
ATOM 647 O O . THR A 1 90 ? 57.592 -12.451 9.158 1.00 16.85 90 THR A O 1
ATOM 651 N N . MET A 1 91 ? 56.936 -13.997 10.675 1.00 16.90 91 MET A N 1
ATOM 652 C CA . MET A 1 91 ? 58.042 -13.722 11.595 1.00 17.21 91 MET A CA 1
ATOM 653 C C . MET A 1 91 ? 59.407 -13.940 10.936 1.00 17.43 91 MET A C 1
ATOM 654 O O . MET A 1 91 ? 60.390 -13.303 11.317 1.00 18.03 91 MET A O 1
ATOM 659 N N . THR A 1 92 ? 59.464 -14.825 9.944 1.00 17.76 92 THR A N 1
ATOM 660 C CA . THR A 1 92 ? 60.710 -15.079 9.226 1.00 18.03 92 THR A CA 1
ATOM 661 C C . THR A 1 92 ? 61.269 -13.786 8.617 1.00 17.43 92 THR A C 1
ATOM 662 O O . THR A 1 92 ? 62.461 -13.500 8.745 1.00 17.58 92 THR A O 1
ATOM 666 N N . GLU A 1 93 ? 60.401 -12.998 7.988 1.00 16.75 93 GLU A N 1
ATOM 667 C CA . GLU A 1 93 ? 60.816 -11.721 7.399 1.00 16.17 93 GLU A CA 1
ATOM 668 C C . GLU A 1 93 ? 61.182 -10.719 8.494 1.00 15.65 93 GLU A C 1
ATOM 669 O O . GLU A 1 93 ? 62.184 -10.006 8.386 1.00 15.63 93 GLU A O 1
ATOM 675 N N . VAL A 1 94 ? 60.372 -10.674 9.551 1.00 15.17 94 VAL A N 1
ATOM 676 C CA . VAL A 1 94 ? 60.660 -9.809 10.696 1.00 15.00 94 VAL A CA 1
ATOM 677 C C . VAL A 1 94 ? 62.055 -10.103 11.262 1.00 14.85 94 VAL A C 1
ATOM 678 O O . VAL A 1 94 ? 62.835 -9.178 11.508 1.00 14.86 94 VAL A O 1
ATOM 682 N N . ASP A 1 95 ? 62.356 -11.389 11.462 1.00 15.19 95 ASP A N 1
ATOM 683 C CA . ASP A 1 95 ? 63.653 -11.818 11.999 1.00 15.53 95 ASP A CA 1
ATOM 684 C C . ASP A 1 95 ? 64.837 -11.328 11.155 1.00 15.57 95 ASP A C 1
ATOM 685 O O . ASP A 1 95 ? 65.814 -10.806 11.696 1.00 15.72 95 ASP A O 1
ATOM 690 N N . GLN A 1 96 ? 64.740 -11.502 9.839 1.00 15.90 96 GLN A N 1
ATOM 691 C CA . GLN A 1 96 ? 65.790 -11.060 8.914 1.00 16.16 96 GLN A CA 1
ATOM 692 C C . GLN A 1 96 ? 65.968 -9.546 8.963 1.00 15.93 96 GLN A C 1
ATOM 693 O O . GLN A 1 96 ? 67.092 -9.044 8.909 1.00 16.02 96 GLN A O 1
ATOM 699 N N . LEU A 1 97 ? 64.857 -8.823 9.070 1.00 15.32 97 LEU A N 1
ATOM 700 C CA . LEU A 1 97 ? 64.907 -7.364 9.149 1.00 15.14 97 LEU A CA 1
ATOM 701 C C . LEU A 1 97 ? 65.477 -6.890 10.483 1.00 15.13 97 LEU A C 1
ATOM 702 O O . LEU A 1 97 ? 66.210 -5.903 10.530 1.00 15.28 97 LEU A O 1
ATOM 707 N N . ALA A 1 98 ? 65.143 -7.604 11.560 1.00 15.59 98 ALA A N 1
ATOM 708 C CA . ALA A 1 98 ? 65.708 -7.320 12.880 1.00 15.75 98 ALA A CA 1
ATOM 709 C C . ALA A 1 98 ? 67.236 -7.436 12.865 1.00 15.92 98 ALA A C 1
ATOM 710 O O . ALA A 1 98 ? 67.919 -6.659 13.525 1.00 16.33 98 ALA A O 1
ATOM 712 N N . ALA A 1 99 ? 67.762 -8.382 12.088 1.00 16.13 99 ALA A N 1
ATOM 713 C CA . ALA A 1 99 ? 69.210 -8.605 12.005 1.00 16.65 99 ALA A CA 1
ATOM 714 C C . ALA A 1 99 ? 69.949 -7.494 11.250 1.00 16.65 99 ALA A C 1
ATOM 715 O O . ALA A 1 99 ? 71.175 -7.405 11.319 1.00 17.23 99 ALA A O 1
ATOM 717 N N . LEU A 1 100 ? 69.198 -6.645 10.546 1.00 17.04 100 LEU A N 1
ATOM 718 C CA . LEU A 1 100 ? 69.784 -5.569 9.743 1.00 17.09 100 LEU A CA 1
ATOM 719 C C . LEU A 1 100 ? 70.057 -4.295 10.539 1.00 17.31 100 LEU A C 1
ATOM 720 O O . LEU A 1 100 ? 70.714 -3.372 10.038 1.00 17.66 100 LEU A O 1
ATOM 725 N N . ASN A 1 101 ? 69.553 -4.250 11.773 1.00 17.53 101 ASN A N 1
ATOM 726 C CA . ASN A 1 101 ? 69.748 -3.106 12.656 1.00 17.80 101 ASN A CA 1
ATOM 727 C C . ASN A 1 101 ? 69.242 -1.814 12.009 1.00 17.13 101 ASN A C 1
ATOM 728 O O . ASN A 1 101 ? 69.981 -0.835 11.875 1.00 17.80 101 ASN A O 1
ATOM 733 N N . ILE A 1 102 ? 67.980 -1.840 11.593 1.00 16.32 102 ILE A N 1
ATOM 734 C CA . ILE A 1 102 ? 67.340 -0.687 10.959 1.00 15.48 102 ILE A CA 1
ATOM 735 C C . ILE A 1 102 ? 66.315 -0.037 11.885 1.00 15.22 102 ILE A C 1
ATOM 736 O O . ILE A 1 102 ? 65.802 -0.673 12.818 1.00 15.06 102 ILE A O 1
ATOM 741 N N . ALA A 1 103 ? 66.010 1.227 11.605 1.00 14.84 103 ALA A N 1
ATOM 742 C CA . ALA A 1 103 ? 65.184 2.048 12.485 1.00 14.55 103 ALA A CA 1
ATOM 743 C C . ALA A 1 103 ? 63.758 1.525 12.623 1.00 14.34 103 ALA A C 1
ATOM 744 O O . ALA A 1 103 ? 63.212 1.495 13.727 1.00 14.76 103 ALA A O 1
ATOM 746 N N . VAL A 1 104 ? 63.163 1.114 11.505 1.00 13.71 104 VAL A N 1
ATOM 747 C CA . VAL A 1 104 ? 61.756 0.704 11.488 1.00 13.59 104 VAL A CA 1
ATOM 748 C C . VAL A 1 104 ? 61.565 -0.534 10.627 1.00 13.44 104 VAL A C 1
ATOM 749 O O . VAL A 1 104 ? 62.087 -0.608 9.512 1.00 13.31 104 VAL A O 1
ATOM 753 N N . ILE A 1 105 ? 60.824 -1.506 11.157 1.00 12.94 105 ILE A N 1
ATOM 754 C CA . ILE A 1 105 ? 60.317 -2.617 10.355 1.00 13.30 105 ILE A CA 1
ATOM 755 C C . ILE A 1 105 ? 58.855 -2.331 10.019 1.00 13.21 105 ILE A C 1
ATOM 756 O O . ILE A 1 105 ? 58.029 -2.148 10.921 1.00 13.27 105 ILE A O 1
ATOM 761 N N . ALA A 1 106 ? 58.537 -2.291 8.729 1.00 13.56 106 ALA A N 1
ATOM 762 C CA . ALA A 1 106 ? 57.143 -2.169 8.303 1.00 13.83 106 ALA A CA 1
ATOM 763 C C . ALA A 1 106 ? 56.596 -3.526 7.881 1.00 14.03 106 ALA A C 1
ATOM 764 O O . ALA A 1 106 ? 57.325 -4.369 7.352 1.00 13.85 106 ALA A O 1
ATOM 766 N N . MET A 1 107 ? 55.306 -3.727 8.123 1.00 14.14 107 MET A N 1
ATOM 767 C CA . MET A 1 107 ? 54.666 -5.002 7.817 1.00 14.18 107 MET A CA 1
ATOM 768 C C . MET A 1 107 ? 53.179 -4.821 7.548 1.00 14.61 107 MET A C 1
ATOM 769 O O . MET A 1 107 ? 52.544 -3.908 8.092 1.00 14.71 107 MET A O 1
ATOM 774 N N . ASP A 1 108 ? 52.643 -5.693 6.697 1.00 14.85 108 ASP A N 1
ATOM 775 C CA . ASP A 1 108 ? 51.218 -5.725 6.396 1.00 15.47 108 ASP A CA 1
ATOM 776 C C . ASP A 1 108 ? 50.448 -5.997 7.684 1.00 15.63 108 ASP A C 1
ATOM 777 O O . ASP A 1 108 ? 50.625 -7.044 8.310 1.00 16.09 108 ASP A O 1
ATOM 782 N N . CYS A 1 109 ? 49.617 -5.035 8.079 1.00 15.74 109 CYS A N 1
ATOM 783 C CA . CYS A 1 109 ? 48.764 -5.176 9.262 1.00 16.10 109 CYS A CA 1
ATOM 784 C C . CYS A 1 109 ? 47.283 -5.042 8.908 1.00 16.36 109 CYS A C 1
ATOM 785 O O . CYS A 1 109 ? 46.481 -4.551 9.702 1.00 16.03 109 CYS A O 1
ATOM 788 N N . THR A 1 110 ? 46.928 -5.503 7.713 1.00 16.92 110 THR A N 1
ATOM 789 C CA . THR A 1 110 ? 45.529 -5.530 7.292 1.00 17.83 110 THR A CA 1
ATOM 790 C C . THR A 1 110 ? 44.756 -6.609 8.044 1.00 18.47 110 THR A C 1
ATOM 791 O O . THR A 1 110 ? 45.348 -7.470 8.700 1.00 18.53 110 THR A O 1
ATOM 795 N N . LYS A 1 111 ? 43.432 -6.560 7.926 1.00 19.65 111 LYS A N 1
ATOM 796 C CA . LYS A 1 111 ? 42.544 -7.520 8.582 1.00 20.79 111 LYS A CA 1
ATOM 797 C C . LYS A 1 111 ? 42.485 -8.873 7.864 1.00 21.10 111 LYS A C 1
ATOM 798 O O . LYS A 1 111 ? 41.797 -9.792 8.322 1.00 21.54 111 LYS A O 1
ATOM 804 N N . ARG A 1 112 ? 43.208 -8.993 6.752 1.00 21.15 112 ARG A N 1
ATOM 805 C CA . ARG A 1 112 ? 43.132 -10.174 5.882 1.00 21.54 112 ARG A CA 1
ATOM 806 C C . ARG A 1 112 ? 43.728 -11.427 6.522 1.00 21.87 112 ARG A C 1
ATOM 807 O O . ARG A 1 112 ? 44.637 -11.337 7.352 1.00 21.66 112 ARG A O 1
ATOM 815 N N . ASP A 1 113 ? 43.204 -12.592 6.135 1.00 22.17 113 ASP A N 1
ATOM 816 C CA . ASP A 1 113 ? 43.690 -13.873 6.647 1.00 22.70 113 ASP A CA 1
ATOM 817 C C . ASP A 1 113 ? 45.198 -13.987 6.477 1.00 22.60 113 ASP A C 1
ATOM 818 O O . ASP A 1 113 ? 45.733 -13.713 5.399 1.00 22.69 113 ASP A O 1
ATOM 823 N N . ARG A 1 114 ? 45.868 -14.390 7.551 1.00 22.41 114 ARG A N 1
ATOM 824 C CA . ARG A 1 114 ? 47.318 -14.547 7.560 1.00 22.58 114 ARG A CA 1
ATOM 825 C C . ARG A 1 114 ? 47.720 -15.998 7.337 1.00 23.08 114 ARG A C 1
ATOM 826 O O . ARG A 1 114 ? 47.051 -16.919 7.822 1.00 23.10 114 ARG A O 1
ATOM 834 N N . HIS A 1 115 ? 48.825 -16.193 6.620 1.00 23.39 115 HIS A N 1
ATOM 835 C CA . HIS A 1 115 ? 49.375 -17.526 6.386 1.00 23.98 115 HIS A CA 1
ATOM 836 C C . HIS A 1 115 ? 49.683 -18.279 7.683 1.00 23.99 115 HIS A C 1
ATOM 837 O O . HIS A 1 115 ? 49.506 -19.502 7.749 1.00 24.20 115 HIS A O 1
ATOM 844 N N . ASP A 1 116 ? 50.131 -17.556 8.709 1.00 23.85 116 ASP A N 1
ATOM 845 C CA . ASP A 1 116 ? 50.477 -18.179 9.993 1.00 24.05 116 ASP A CA 1
ATOM 846 C C . ASP A 1 116 ? 49.267 -18.429 10.904 1.00 24.10 116 ASP A C 1
ATOM 847 O O . ASP A 1 116 ? 49.408 -18.972 12.004 1.00 24.53 116 ASP A O 1
ATOM 852 N N . GLY A 1 117 ? 48.088 -18.021 10.440 1.00 24.28 117 GLY A N 1
ATOM 853 C CA . GLY A 1 117 ? 46.834 -18.274 11.154 1.00 24.31 117 GLY A CA 1
ATOM 854 C C . GLY A 1 117 ? 46.550 -17.373 12.344 1.00 24.29 117 GLY A C 1
ATOM 855 O O . GLY A 1 117 ? 45.513 -17.511 12.994 1.00 24.54 117 GLY A O 1
ATOM 856 N N . LEU A 1 118 ? 47.468 -16.454 12.640 1.00 23.91 118 LEU A N 1
ATOM 857 C CA . LEU A 1 118 ? 47.283 -15.523 13.749 1.00 23.65 118 LEU A CA 1
ATOM 858 C C . LEU A 1 118 ? 46.349 -14.386 13.350 1.00 23.38 118 LEU A C 1
ATOM 859 O O . LEU A 1 118 ? 46.269 -14.030 12.174 1.00 23.69 118 LEU A O 1
ATOM 864 N N . ASP A 1 119 ? 45.638 -13.822 14.324 1.00 23.14 119 ASP A N 1
ATOM 865 C CA . ASP A 1 119 ? 44.986 -12.537 14.103 1.00 22.93 119 ASP A CA 1
ATOM 866 C C . ASP A 1 119 ? 46.085 -11.480 14.161 1.00 22.30 119 ASP A C 1
ATOM 867 O O . ASP A 1 119 ? 47.103 -11.670 14.835 1.00 21.96 119 ASP A O 1
ATOM 872 N N . ILE A 1 120 ? 45.885 -10.375 13.451 1.00 21.58 120 ILE A N 1
ATOM 873 C CA . ILE A 1 120 ? 46.946 -9.373 13.321 1.00 21.11 120 ILE A CA 1
ATOM 874 C C . ILE A 1 120 ? 47.415 -8.772 14.660 1.00 20.70 120 ILE A C 1
ATOM 875 O O . ILE A 1 120 ? 48.621 -8.574 14.865 1.00 20.57 120 ILE A O 1
ATOM 880 N N . ALA A 1 121 ? 46.480 -8.509 15.574 1.00 20.62 121 ALA A N 1
ATOM 881 C CA . ALA A 1 121 ? 46.840 -7.948 16.878 1.00 20.53 121 ALA A CA 1
ATOM 882 C C . ALA A 1 121 ? 47.783 -8.880 17.642 1.00 20.41 121 ALA A C 1
ATOM 883 O O . ALA A 1 121 ? 48.733 -8.418 18.277 1.00 20.44 121 ALA A O 1
ATOM 885 N N . SER A 1 122 ? 47.523 -10.186 17.561 1.00 20.42 122 SER A N 1
ATOM 886 C CA . SER A 1 122 ? 48.365 -11.193 18.214 1.00 20.30 122 SER A CA 1
ATOM 887 C C . SER A 1 122 ? 49.772 -11.217 17.636 1.00 19.92 122 SER A C 1
ATOM 888 O O . SER A 1 122 ? 50.747 -11.340 18.381 1.00 20.29 122 SER A O 1
ATOM 891 N N . PHE A 1 123 ? 49.871 -11.104 16.312 1.00 19.34 123 PHE A N 1
ATOM 892 C CA . PHE A 1 123 ? 51.172 -11.061 15.649 1.00 18.64 123 PHE A CA 1
ATOM 893 C C . PHE A 1 123 ? 51.959 -9.823 16.056 1.00 18.31 123 PHE A C 1
ATOM 894 O O . PHE A 1 123 ? 53.143 -9.919 16.370 1.00 18.06 123 PHE A O 1
ATOM 902 N N . ILE A 1 124 ? 51.297 -8.666 16.066 1.00 18.17 124 ILE A N 1
ATOM 903 C CA . ILE A 1 124 ? 51.946 -7.430 16.501 1.00 18.04 124 ILE A CA 1
ATOM 904 C C . ILE A 1 124 ? 52.486 -7.579 17.924 1.00 18.64 124 ILE A C 1
ATOM 905 O O . ILE A 1 124 ? 53.640 -7.242 18.190 1.00 18.53 124 ILE A O 1
ATOM 910 N N . ARG A 1 125 ? 51.658 -8.114 18.822 1.00 19.14 125 ARG A N 1
ATOM 911 C CA . ARG A 1 125 ? 52.083 -8.353 20.201 1.00 19.96 125 ARG A CA 1
ATOM 912 C C . ARG A 1 125 ? 53.261 -9.330 20.274 1.00 19.49 125 ARG A C 1
ATOM 913 O O . ARG A 1 125 ? 54.177 -9.128 21.072 1.00 19.76 125 ARG A O 1
ATOM 921 N N . GLN A 1 126 ? 53.235 -10.366 19.434 1.00 19.50 126 GLN A N 1
ATOM 922 C CA . GLN A 1 126 ? 54.331 -11.339 19.350 1.00 19.88 126 GLN A CA 1
ATOM 923 C C . GLN A 1 126 ? 55.651 -10.697 18.926 1.00 19.36 126 GLN A C 1
ATOM 924 O O . GLN A 1 126 ? 56.699 -10.984 19.504 1.00 19.28 126 GLN A O 1
ATOM 930 N N . VAL A 1 127 ? 55.597 -9.838 17.908 1.00 18.82 127 VAL A N 1
ATOM 931 C CA . VAL A 1 127 ? 56.798 -9.146 17.431 1.00 18.08 127 VAL A CA 1
ATOM 932 C C . VAL A 1 127 ? 57.335 -8.212 18.517 1.00 18.36 127 VAL A C 1
ATOM 933 O O . VAL A 1 127 ? 58.536 -8.182 18.784 1.00 18.41 127 VAL A O 1
ATOM 937 N N . LYS A 1 128 ? 56.435 -7.472 19.157 1.00 18.54 128 LYS A N 1
ATOM 938 C CA . LYS A 1 128 ? 56.827 -6.565 20.229 1.00 19.08 128 LYS A CA 1
ATOM 939 C C . LYS A 1 128 ? 57.412 -7.293 21.440 1.00 19.29 128 LYS A C 1
ATOM 940 O O . LYS A 1 128 ? 58.355 -6.806 22.066 1.00 19.68 128 LYS A O 1
ATOM 946 N N . GLU A 1 129 ? 56.860 -8.461 21.760 1.00 19.75 129 GLU A N 1
ATOM 947 C CA . GLU A 1 129 ? 57.400 -9.267 22.852 1.00 20.13 129 GLU A CA 1
ATOM 948 C C . GLU A 1 129 ? 58.799 -9.805 22.518 1.00 19.45 129 GLU A C 1
ATOM 949 O O . GLU A 1 129 ? 59.681 -9.828 23.383 1.00 19.73 129 GLU A O 1
ATOM 955 N N . LYS A 1 130 ? 58.994 -10.216 21.267 1.00 18.67 130 LYS A N 1
ATOM 956 C CA . LYS A 1 130 ? 60.254 -10.817 20.827 1.00 17.95 130 LYS A CA 1
ATOM 957 C C . LYS A 1 130 ? 61.338 -9.756 20.663 1.00 17.73 130 LYS A C 1
ATOM 958 O O . LYS A 1 130 ? 62.500 -9.978 21.028 1.00 17.55 130 LYS A O 1
ATOM 964 N N . TYR A 1 131 ? 60.948 -8.609 20.109 1.00 17.35 131 TYR A N 1
ATOM 965 C CA . TYR A 1 131 ? 61.870 -7.505 19.860 1.00 17.11 131 TYR A CA 1
ATOM 966 C C . TYR A 1 131 ? 61.358 -6.188 20.465 1.00 17.54 131 TYR A C 1
ATOM 967 O O . TYR A 1 131 ? 60.963 -5.276 19.726 1.00 17.63 131 TYR A O 1
ATOM 976 N N . PRO A 1 132 ? 61.371 -6.069 21.808 1.00 17.60 132 PRO A N 1
ATOM 977 C CA . PRO A 1 132 ? 60.857 -4.851 22.455 1.00 17.80 132 PRO A CA 1
ATOM 978 C C . PRO A 1 132 ? 61.543 -3.544 22.029 1.00 17.92 132 PRO A C 1
ATOM 979 O O . PRO A 1 132 ? 60.922 -2.477 22.102 1.00 18.31 132 PRO A O 1
ATOM 983 N N . ASN A 1 133 ? 62.794 -3.632 21.580 1.00 17.65 133 ASN A N 1
ATOM 984 C CA . ASN A 1 133 ? 63.580 -2.455 21.204 1.00 17.71 133 ASN A CA 1
ATOM 985 C C .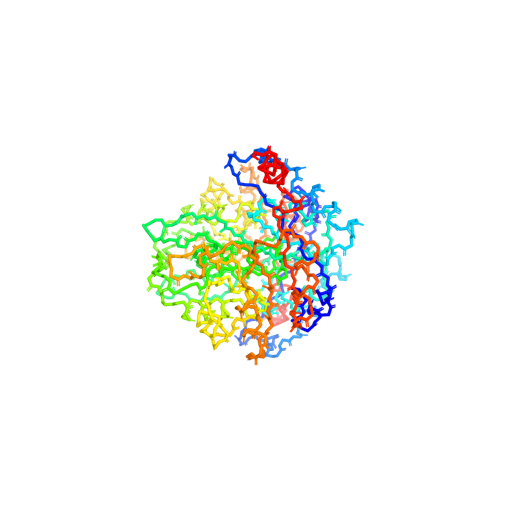 ASN A 1 133 ? 63.445 -2.029 19.739 1.00 17.22 133 ASN A C 1
ATOM 986 O O . ASN A 1 133 ? 64.103 -1.078 19.300 1.00 17.50 133 ASN A O 1
ATOM 991 N N . GLN A 1 134 ? 62.611 -2.743 18.990 1.00 16.33 134 GLN A N 1
ATOM 992 C CA . GLN A 1 134 ? 62.431 -2.472 17.563 1.00 15.49 134 GLN A CA 1
ATOM 993 C C . GLN A 1 134 ? 61.157 -1.670 17.282 1.00 15.15 134 GLN A C 1
ATOM 994 O O . GLN A 1 134 ? 60.054 -2.109 17.621 1.00 14.96 134 GLN A O 1
ATOM 1000 N N . LEU A 1 135 ? 61.314 -0.508 16.650 1.00 14.55 135 LEU A N 1
ATOM 1001 C CA . LEU A 1 135 ? 60.157 0.277 16.213 1.00 14.12 135 LEU A CA 1
ATOM 1002 C C . LEU A 1 135 ? 59.495 -0.402 15.021 1.00 14.01 135 LEU A C 1
ATOM 1003 O O . LEU A 1 135 ? 60.182 -0.934 14.144 1.00 13.77 135 LEU A O 1
ATOM 1008 N N . LEU A 1 136 ? 58.163 -0.384 15.012 1.00 13.99 136 LEU A N 1
ATOM 1009 C CA . LEU A 1 136 ? 57.373 -1.054 13.981 1.00 14.04 136 LEU A CA 1
ATOM 1010 C C . LEU A 1 136 ? 56.391 -0.102 13.314 1.00 13.96 136 LEU A C 1
ATOM 1011 O O . LEU A 1 136 ? 55.848 0.803 13.961 1.00 13.94 136 LEU A O 1
ATOM 1016 N N . MET A 1 137 ? 56.161 -0.329 12.020 1.00 13.67 137 MET A N 1
ATOM 1017 C CA . MET A 1 137 ? 55.181 0.429 11.245 1.00 13.52 137 MET A CA 1
ATOM 1018 C C . MET A 1 137 ? 54.150 -0.533 10.669 1.00 13.92 137 MET A C 1
ATOM 1019 O O . MET A 1 137 ? 54.505 -1.566 10.097 1.00 14.08 137 MET A O 1
ATOM 1024 N N . ALA A 1 138 ? 52.879 -0.184 10.827 1.00 14.31 138 ALA A N 1
ATOM 1025 C CA . ALA A 1 138 ? 51.785 -0.989 10.313 1.00 14.79 138 ALA A CA 1
ATOM 1026 C C . ALA A 1 138 ? 51.332 -0.447 8.969 1.00 15.04 138 ALA A C 1
ATOM 1027 O O . ALA A 1 138 ? 50.786 0.654 8.898 1.00 15.76 138 ALA A O 1
ATOM 1029 N N . ASP A 1 139 ? 51.556 -1.220 7.908 1.00 14.85 139 ASP A N 1
ATOM 1030 C CA . ASP A 1 139 ? 51.024 -0.884 6.594 1.00 14.72 139 ASP A CA 1
ATOM 1031 C C . ASP A 1 139 ? 49.571 -1.331 6.574 1.00 14.89 139 ASP A C 1
ATOM 1032 O O . ASP A 1 139 ? 49.285 -2.530 6.618 1.00 15.04 139 ASP A O 1
ATOM 1037 N N . ILE A 1 140 ? 48.658 -0.366 6.532 1.00 15.22 140 ILE A N 1
ATOM 1038 C CA . ILE A 1 140 ? 47.226 -0.679 6.563 1.00 15.51 140 ILE A CA 1
ATOM 1039 C C . ILE A 1 140 ? 46.466 -0.041 5.399 1.00 15.71 140 ILE A C 1
ATOM 1040 O O . ILE A 1 140 ? 47.036 0.733 4.627 1.00 15.42 140 ILE A O 1
ATOM 1045 N N . SER A 1 141 ? 45.178 -0.368 5.293 1.00 16.45 141 SER A N 1
ATOM 1046 C CA . SER A 1 141 ? 44.343 0.129 4.199 1.00 17.22 141 SER A CA 1
ATOM 1047 C C . SER A 1 141 ? 43.111 0.910 4.656 1.00 17.62 141 SER A C 1
ATOM 1048 O O . SER A 1 141 ? 42.590 1.736 3.900 1.00 17.94 141 SER A O 1
ATOM 1051 N N . THR A 1 142 ? 42.646 0.645 5.878 1.00 18.05 142 THR A N 1
ATOM 1052 C CA . THR A 1 142 ? 41.439 1.293 6.399 1.00 18.56 142 THR A CA 1
ATOM 1053 C C . THR A 1 142 ? 41.658 1.897 7.780 1.00 18.87 142 THR A C 1
ATOM 1054 O O . THR A 1 142 ? 42.622 1.562 8.477 1.00 18.50 142 THR A O 1
ATOM 1058 N N . PHE A 1 143 ? 40.727 2.764 8.174 1.00 19.18 143 PHE A N 1
ATOM 1059 C CA . PHE A 1 143 ? 40.762 3.419 9.477 1.00 19.90 143 PHE A CA 1
ATOM 1060 C C . PHE A 1 143 ? 40.743 2.419 10.634 1.00 20.00 143 PHE A C 1
ATOM 1061 O O . PHE A 1 143 ? 41.573 2.510 11.547 1.00 20.07 143 PHE A O 1
ATOM 1069 N N . ASP A 1 144 ? 39.828 1.449 10.581 1.00 20.47 144 ASP A N 1
ATOM 1070 C CA . ASP A 1 144 ? 39.756 0.427 11.631 1.00 20.67 144 ASP A CA 1
ATOM 1071 C C . ASP A 1 144 ? 41.037 -0.401 11.760 1.00 20.09 144 ASP A C 1
ATOM 1072 O O . ASP A 1 144 ? 41.445 -0.744 12.869 1.00 19.93 144 ASP A O 1
ATOM 1077 N N . GLU A 1 145 ? 41.659 -0.723 10.625 1.00 19.23 145 GLU A N 1
ATOM 1078 C CA . GLU A 1 145 ? 42.925 -1.455 10.631 1.00 18.76 145 GLU A CA 1
ATOM 1079 C C . GLU A 1 145 ? 44.006 -0.664 11.369 1.00 18.43 145 GLU A C 1
ATOM 1080 O O . GLU A 1 145 ? 44.797 -1.236 12.119 1.00 18.44 145 GLU A O 1
ATOM 1086 N N . GLY A 1 146 ? 44.019 0.651 11.157 1.00 18.27 146 GLY A N 1
ATOM 1087 C CA . GLY A 1 146 ? 44.940 1.548 11.857 1.00 17.96 146 GLY A CA 1
ATOM 1088 C C . GLY A 1 146 ? 44.712 1.535 13.360 1.00 18.26 146 GLY A C 1
ATOM 1089 O O . GLY A 1 146 ? 45.663 1.454 14.143 1.00 17.89 146 GLY A O 1
ATOM 1090 N N . LEU A 1 147 ? 43.443 1.606 13.756 1.00 18.47 147 LEU A N 1
ATOM 1091 C CA . LEU A 1 147 ? 43.060 1.567 15.169 1.00 18.99 147 LEU A CA 1
ATOM 1092 C C . LEU A 1 147 ? 43.479 0.257 15.839 1.00 18.87 147 LEU A C 1
ATOM 1093 O O . LEU A 1 147 ? 44.050 0.268 16.934 1.00 19.20 147 LEU A O 1
ATOM 1098 N N . VAL A 1 148 ? 43.199 -0.862 15.175 1.00 18.58 148 VAL A N 1
ATOM 1099 C CA . VAL A 1 148 ? 43.563 -2.187 15.681 1.00 18.46 148 VAL A CA 1
ATOM 1100 C C . VAL A 1 148 ? 45.079 -2.306 15.864 1.00 18.41 148 VAL A C 1
ATOM 1101 O O . VAL A 1 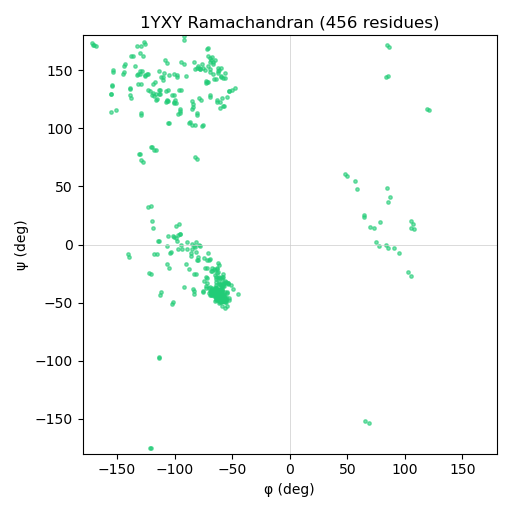148 ? 45.555 -2.797 16.890 1.00 18.36 148 VAL A O 1
ATOM 1105 N N . ALA A 1 149 ? 45.833 -1.843 14.871 1.00 18.17 149 ALA A N 1
ATOM 1106 C CA . ALA A 1 149 ? 47.292 -1.923 14.935 1.00 18.00 149 ALA A CA 1
ATOM 1107 C C . ALA A 1 149 ? 47.861 -1.044 16.050 1.00 18.41 149 ALA A C 1
ATOM 1108 O O . ALA A 1 149 ? 48.783 -1.454 16.771 1.00 17.99 149 ALA A O 1
ATOM 1110 N N . HIS A 1 150 ? 47.299 0.154 16.197 1.00 18.65 150 HIS A N 1
ATOM 1111 C CA . HIS A 1 150 ? 47.718 1.067 17.253 1.00 19.41 150 HIS A CA 1
ATOM 1112 C C . HIS A 1 150 ? 47.451 0.476 18.637 1.00 19.68 150 HIS A C 1
ATOM 1113 O O . HIS A 1 150 ? 48.325 0.499 19.506 1.00 20.01 150 HIS A O 1
ATOM 1120 N N . GLN A 1 151 ? 46.248 -0.056 18.838 1.00 20.21 151 GLN A N 1
ATOM 1121 C CA . GLN A 1 151 ? 45.885 -0.627 20.138 1.00 20.83 151 GLN A CA 1
ATOM 1122 C C . GLN A 1 151 ? 46.730 -1.855 20.491 1.00 20.49 151 GLN A C 1
ATOM 1123 O O . GLN A 1 151 ? 46.939 -2.146 21.672 1.00 20.83 151 GLN A O 1
ATOM 1129 N N . ALA A 1 152 ? 47.235 -2.549 19.467 1.00 20.11 152 ALA A N 1
ATOM 1130 C CA . ALA A 1 152 ? 48.106 -3.716 19.645 1.00 19.66 152 ALA A CA 1
ATOM 1131 C C . ALA A 1 152 ? 49.558 -3.334 19.961 1.00 19.37 152 ALA A C 1
ATOM 1132 O O . ALA A 1 152 ? 50.377 -4.199 20.305 1.00 19.64 152 ALA A O 1
ATOM 1134 N N . GLY A 1 153 ? 49.879 -2.050 19.821 1.00 18.86 153 GLY A N 1
ATOM 1135 C CA . GLY A 1 153 ? 51.195 -1.543 20.202 1.00 18.33 153 GLY A CA 1
ATOM 1136 C C . GLY A 1 153 ? 52.139 -1.161 19.073 1.00 17.97 153 GLY A C 1
ATOM 1137 O O . GLY A 1 153 ? 53.330 -0.961 19.310 1.00 18.27 153 GLY A O 1
ATOM 1138 N N . ILE A 1 154 ? 51.626 -1.054 17.847 1.00 17.39 154 ILE A N 1
ATOM 1139 C CA . ILE A 1 154 ? 52.458 -0.581 16.736 1.00 16.95 154 ILE A CA 1
ATOM 1140 C C . ILE A 1 154 ? 52.924 0.859 17.012 1.00 16.58 154 ILE A C 1
ATOM 1141 O O . ILE A 1 154 ? 52.207 1.634 17.644 1.00 17.12 154 ILE A O 1
ATOM 1146 N N . ASP A 1 155 ? 54.121 1.211 16.553 1.00 16.06 155 ASP A N 1
ATOM 1147 C CA . ASP A 1 155 ? 54.652 2.558 16.796 1.00 15.85 155 ASP A CA 1
ATOM 1148 C C . ASP A 1 155 ? 54.164 3.586 15.785 1.00 15.58 155 ASP A C 1
ATOM 1149 O O . ASP A 1 155 ? 53.895 4.735 16.146 1.00 15.79 155 ASP A O 1
ATOM 1154 N N . PHE A 1 156 ? 54.063 3.170 14.524 1.00 15.08 156 PHE A N 1
ATOM 1155 C CA . PHE A 1 156 ? 53.608 4.042 13.450 1.00 14.96 156 PHE A CA 1
ATOM 1156 C C . PHE A 1 156 ? 52.558 3.332 12.625 1.00 14.97 156 PHE A C 1
ATOM 1157 O O . PHE A 1 156 ? 52.627 2.115 12.439 1.00 14.87 156 PHE A O 1
ATOM 1165 N N . VAL A 1 157 ? 51.591 4.099 12.129 1.00 14.91 157 VAL A N 1
ATOM 1166 C CA . VAL A 1 157 ? 50.576 3.561 11.225 1.00 15.18 157 VAL A CA 1
ATOM 1167 C C . VAL A 1 157 ? 50.746 4.230 9.871 1.00 15.31 157 VAL A C 1
ATOM 1168 O O . VAL A 1 157 ? 50.760 5.459 9.774 1.00 15.32 157 VAL A O 1
ATOM 1172 N N . GLY A 1 158 ? 50.898 3.402 8.841 1.00 15.29 158 GLY A N 1
ATOM 1173 C CA . GLY A 1 158 ? 51.083 3.873 7.476 1.00 15.50 158 GLY A CA 1
ATOM 1174 C C . GLY A 1 158 ? 49.908 3.508 6.592 1.00 15.74 158 GLY A C 1
ATOM 1175 O O . GLY A 1 158 ? 49.259 2.487 6.790 1.00 15.78 158 GLY A O 1
ATOM 1176 N N . THR A 1 159 ? 49.648 4.346 5.599 1.00 15.97 159 THR A N 1
ATOM 11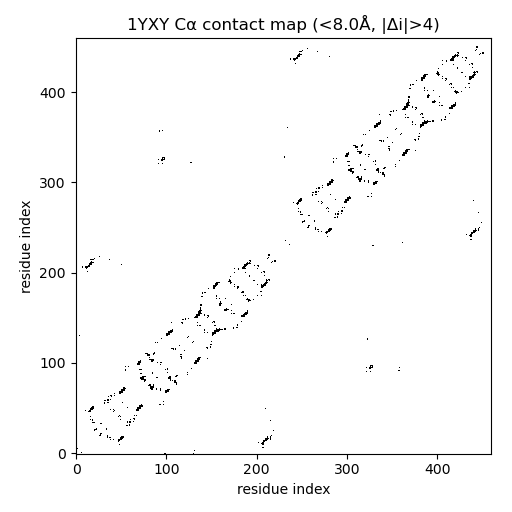77 C CA . THR A 1 159 ? 48.476 4.170 4.757 1.00 16.72 159 THR A CA 1
ATOM 1178 C C . THR A 1 159 ? 48.784 3.478 3.421 1.00 17.26 159 THR A C 1
ATOM 1179 O O . THR A 1 159 ? 47.954 3.513 2.502 1.00 17.17 159 THR A O 1
ATOM 1183 N N . THR A 1 160 ? 49.951 2.830 3.315 1.00 18.00 160 THR A N 1
ATOM 1184 C CA . THR A 1 160 ? 50.438 2.348 2.009 1.00 19.39 160 THR A CA 1
ATOM 1185 C C . THR A 1 160 ? 49.504 1.391 1.275 1.00 18.95 160 THR A C 1
ATOM 1186 O O . THR A 1 160 ? 49.529 1.338 0.049 1.00 19.42 160 THR A O 1
ATOM 1190 N N . LEU A 1 161 ? 48.684 0.645 2.014 1.00 18.59 161 LEU A N 1
ATOM 1191 C CA . LEU A 1 161 ? 47.837 -0.371 1.381 1.00 18.64 161 LEU A CA 1
ATOM 1192 C C . LEU A 1 161 ? 46.419 0.102 1.032 1.00 19.06 161 LEU A C 1
ATOM 1193 O O . LEU A 1 161 ? 45.631 -0.665 0.472 1.00 19.04 161 LEU A O 1
ATOM 1198 N N . SER A 1 162 ? 46.104 1.361 1.343 1.00 19.47 162 SER A N 1
ATOM 1199 C CA . SER A 1 162 ? 44.820 1.934 0.938 1.00 20.24 162 SER A CA 1
ATOM 1200 C C . SER A 1 162 ? 44.728 1.985 -0.582 1.00 20.82 162 SER A C 1
ATOM 1201 O O . SER A 1 162 ? 45.579 2.580 -1.241 1.00 20.92 162 SER A O 1
ATOM 1204 N N . GLY A 1 163 ? 43.694 1.350 -1.128 1.00 21.61 163 GLY A N 1
ATOM 1205 C CA . GLY A 1 163 ? 43.550 1.223 -2.577 1.00 22.73 163 GLY A CA 1
ATOM 1206 C C . GLY A 1 163 ? 44.105 -0.083 -3.113 1.00 23.64 163 GLY A C 1
ATOM 1207 O O . GLY A 1 163 ? 43.931 -0.398 -4.297 1.00 23.98 163 GLY A O 1
ATOM 1208 N N . TYR A 1 164 ? 44.767 -0.844 -2.242 1.00 23.96 164 TYR A N 1
ATOM 1209 C CA . TYR A 1 164 ? 45.390 -2.115 -2.625 1.00 24.58 164 TYR A CA 1
ATOM 1210 C C . TYR A 1 164 ? 44.802 -3.308 -1.871 1.00 24.77 164 TYR A C 1
ATOM 1211 O O . TYR A 1 164 ? 45.380 -4.397 -1.850 1.00 25.01 164 TYR A O 1
ATOM 1220 N N . THR A 1 165 ? 43.654 -3.074 -1.238 1.00 24.82 165 THR A N 1
ATOM 1221 C CA . THR A 1 165 ? 42.787 -4.132 -0.732 1.00 25.03 165 THR A CA 1
ATOM 1222 C C . THR A 1 165 ? 41.385 -3.839 -1.278 1.00 25.47 165 THR A C 1
ATOM 1223 O O . THR A 1 165 ? 41.046 -2.672 -1.483 1.00 25.46 165 THR A O 1
ATOM 1227 N N . PRO A 1 166 ? 40.570 -4.888 -1.516 1.00 26.11 166 PRO A N 1
ATOM 1228 C CA . PRO A 1 166 ? 39.249 -4.729 -2.152 1.00 26.42 166 PRO A CA 1
ATOM 1229 C C . PRO A 1 166 ? 38.260 -3.856 -1.374 1.00 26.51 166 PRO A C 1
ATOM 1230 O O . PRO A 1 166 ? 37.380 -3.236 -1.976 1.00 26.89 166 PRO A O 1
ATOM 1234 N N . TYR A 1 167 ? 38.416 -3.809 -0.054 1.00 26.25 167 TYR A N 1
ATOM 1235 C CA . TYR A 1 167 ? 37.454 -3.160 0.840 1.00 26.02 167 TYR A CA 1
ATOM 1236 C C . TYR A 1 167 ? 37.848 -1.732 1.234 1.00 25.97 167 TYR A C 1
ATOM 1237 O O . TYR A 1 167 ? 37.094 -1.049 1.930 1.00 26.37 167 TYR A O 1
ATOM 1246 N N . SER A 1 168 ? 39.029 -1.290 0.803 1.00 25.79 168 SER A N 1
ATOM 1247 C CA . SER A 1 168 ? 39.491 0.073 1.085 1.00 25.63 168 SER A CA 1
ATOM 1248 C C . SER A 1 168 ? 39.096 1.040 -0.033 1.00 25.68 168 SER A C 1
ATOM 1249 O O . SER A 1 168 ? 38.522 0.626 -1.044 1.00 25.89 168 SER A O 1
ATOM 1252 N N . ARG A 1 169 ? 39.398 2.323 0.159 1.00 25.90 169 ARG A N 1
ATOM 1253 C CA . ARG A 1 169 ? 39.117 3.362 -0.835 1.00 25.90 169 ARG A CA 1
ATOM 1254 C C . ARG A 1 169 ? 39.795 3.051 -2.169 1.00 26.36 169 ARG A C 1
ATOM 1255 O O . ARG A 1 169 ? 41.016 2.952 -2.242 1.00 26.00 169 ARG A O 1
ATOM 1263 N N . GLN A 1 170 ? 38.991 2.904 -3.219 1.00 26.70 170 GLN A N 1
ATOM 1264 C CA . GLN A 1 170 ? 39.507 2.530 -4.536 1.00 27.36 170 GLN A CA 1
ATOM 1265 C C . GLN A 1 170 ? 39.957 3.725 -5.380 1.00 27.44 170 GLN A C 1
ATOM 1266 O O . GLN A 1 170 ? 40.757 3.566 -6.310 1.00 27.76 170 GLN A O 1
ATOM 1272 N N . GLU A 1 171 ? 39.447 4.909 -5.044 1.00 27.62 171 GLU A N 1
ATOM 1273 C CA . GLU A 1 171 ? 39.705 6.139 -5.800 1.00 27.78 171 GLU A CA 1
ATOM 1274 C C . GLU A 1 171 ? 41.189 6.468 -5.944 1.00 27.38 171 GLU A C 1
ATOM 1275 O O . GLU A 1 171 ? 41.994 6.172 -5.056 1.00 27.35 171 GLU A O 1
ATOM 1281 N N . ALA A 1 172 ? 41.537 7.085 -7.071 1.00 26.71 172 ALA A N 1
ATOM 1282 C CA . ALA A 1 172 ? 42.915 7.469 -7.363 1.00 25.99 172 ALA A CA 1
ATOM 1283 C C . ALA A 1 172 ? 43.393 8.591 -6.441 1.00 25.32 172 ALA A C 1
ATOM 1284 O O . ALA A 1 172 ? 42.582 9.314 -5.855 1.00 25.41 172 ALA A O 1
ATOM 1286 N N . GLY A 1 173 ? 44.711 8.726 -6.314 1.00 24.73 173 GLY A N 1
ATOM 1287 C CA . GLY A 1 173 ? 45.305 9.727 -5.434 1.00 23.65 173 GLY A CA 1
ATOM 1288 C C . GLY A 1 173 ? 45.449 9.239 -4.000 1.00 22.92 173 GLY A C 1
ATOM 1289 O O . GLY A 1 173 ? 44.912 8.188 -3.642 1.00 22.75 173 GLY A O 1
ATOM 1290 N N . PRO A 1 174 ? 46.171 10.006 -3.165 1.00 22.31 174 PRO A N 1
ATOM 1291 C CA . PRO A 1 174 ? 46.412 9.602 -1.774 1.00 21.94 174 PRO A CA 1
ATOM 1292 C C . PRO A 1 174 ? 45.131 9.596 -0.941 1.00 21.65 174 PRO A C 1
ATOM 1293 O O . PRO A 1 174 ? 44.236 10.411 -1.178 1.00 21.86 174 PRO A O 1
ATOM 1297 N N . ASP A 1 175 ? 45.047 8.679 0.020 1.00 20.94 175 ASP A N 1
ATOM 1298 C CA . ASP A 1 175 ? 43.880 8.591 0.893 1.00 20.61 175 ASP A CA 1
ATOM 1299 C C . ASP A 1 175 ? 43.981 9.633 2.007 1.00 20.61 175 ASP A C 1
ATOM 1300 O O . ASP A 1 175 ? 44.245 9.306 3.167 1.00 19.98 175 ASP A O 1
ATOM 1305 N N . VAL A 1 176 ? 43.761 10.892 1.636 1.00 20.80 176 VAL A N 1
ATOM 1306 C CA . VAL A 1 176 ? 43.887 12.015 2.564 1.00 21.21 176 VAL A CA 1
ATOM 1307 C C . VAL A 1 176 ? 42.866 11.977 3.710 1.00 21.10 176 VAL A C 1
ATOM 1308 O O . VAL A 1 176 ? 43.169 12.410 4.823 1.00 21.39 176 VAL A O 1
ATOM 1312 N N . ALA A 1 177 ? 41.676 11.440 3.436 1.00 20.82 177 ALA A N 1
ATOM 1313 C CA . ALA A 1 177 ? 40.638 11.284 4.461 1.00 20.72 177 ALA A CA 1
ATOM 1314 C C . ALA A 1 177 ? 41.085 10.311 5.553 1.00 20.41 177 ALA A C 1
ATOM 1315 O O . ALA A 1 177 ? 40.910 10.578 6.746 1.00 20.86 177 ALA A O 1
ATOM 1317 N N . LEU A 1 178 ? 41.679 9.195 5.136 1.00 19.90 178 LEU A N 1
ATOM 1318 C CA . LEU A 1 178 ? 42.226 8.207 6.066 1.00 19.27 178 LEU A CA 1
ATOM 1319 C C . LEU A 1 178 ? 43.384 8.781 6.881 1.00 19.02 178 LEU A C 1
ATOM 1320 O O . LEU A 1 178 ? 43.437 8.616 8.100 1.00 18.88 178 LEU A O 1
ATOM 1325 N N . ILE A 1 179 ? 44.318 9.437 6.196 1.00 18.90 179 ILE A N 1
ATOM 1326 C CA . ILE A 1 179 ? 45.455 10.088 6.843 1.00 19.13 179 ILE A CA 1
ATOM 1327 C C . ILE A 1 179 ? 44.974 11.064 7.926 1.00 19.47 179 ILE A C 1
ATOM 1328 O O . ILE A 1 179 ? 45.402 10.980 9.081 1.00 19.18 179 ILE A O 1
ATOM 1333 N N . GLU A 1 180 ? 44.072 11.971 7.548 1.00 19.83 180 GLU A N 1
ATOM 1334 C CA . GLU A 1 180 ? 43.543 12.962 8.484 1.00 20.41 180 GLU A CA 1
ATOM 1335 C C . GLU A 1 180 ? 42.833 12.329 9.685 1.00 20.24 180 GLU A C 1
ATOM 1336 O O . GLU A 1 180 ? 43.065 12.735 10.830 1.00 20.38 180 GLU A O 1
ATOM 1342 N N . ALA A 1 181 ? 41.981 11.339 9.417 1.00 20.26 181 ALA A N 1
ATOM 1343 C CA . ALA A 1 181 ? 41.236 10.638 10.467 1.00 20.43 181 ALA A CA 1
ATOM 1344 C C . ALA A 1 181 ? 42.170 9.981 11.485 1.00 20.48 181 ALA A C 1
ATOM 1345 O O . ALA A 1 181 ? 41.949 10.081 12.696 1.00 20.71 181 ALA A O 1
ATOM 1347 N N . LEU A 1 182 ? 43.218 9.320 10.994 1.00 20.24 182 LEU A N 1
ATOM 1348 C CA . LEU A 1 182 ? 44.206 8.694 11.873 1.00 20.07 182 LEU A CA 1
ATOM 1349 C C . LEU A 1 182 ? 44.981 9.727 12.696 1.00 20.05 182 LEU A C 1
ATOM 1350 O O . LEU A 1 182 ? 45.218 9.521 13.886 1.00 19.92 182 LEU A O 1
ATOM 1355 N N . CYS A 1 183 ? 45.364 10.836 12.060 1.00 20.19 183 CYS A N 1
ATOM 1356 C CA . CYS A 1 183 ? 46.023 11.949 12.750 1.00 20.65 183 CYS A CA 1
ATOM 1357 C C . CYS A 1 183 ? 45.156 12.500 13.877 1.00 20.71 183 CYS A C 1
ATOM 1358 O O . CYS A 1 183 ? 45.632 12.676 15.001 1.00 20.71 183 CYS A O 1
ATOM 1361 N N . LYS A 1 184 ? 43.889 12.760 13.563 1.00 20.94 184 LYS A N 1
ATOM 1362 C CA . LYS A 1 184 ? 42.935 13.305 14.529 1.00 21.45 184 LYS A CA 1
ATOM 1363 C C . LYS A 1 184 ? 42.719 12.371 15.711 1.00 21.38 184 LYS A C 1
ATOM 1364 O O . LYS A 1 184 ? 42.515 12.828 16.835 1.00 21.25 184 LYS A O 1
ATOM 1370 N N . ALA A 1 185 ? 42.774 11.067 15.442 1.00 21.38 185 ALA A N 1
ATOM 1371 C CA . ALA A 1 185 ? 42.590 10.033 16.461 1.00 21.62 185 ALA A CA 1
ATOM 1372 C C . ALA A 1 185 ? 43.761 9.948 17.441 1.00 21.67 185 ALA A C 1
ATOM 1373 O O . ALA A 1 185 ? 43.691 9.216 18.426 1.00 22.11 185 ALA A O 1
ATOM 1375 N N . GLY A 1 186 ? 44.834 10.688 17.172 1.00 21.50 186 GLY A N 1
ATOM 1376 C CA . GLY A 1 186 ? 45.994 10.717 18.061 1.00 21.66 186 GLY A CA 1
ATOM 1377 C C . GLY A 1 186 ? 46.974 9.591 17.804 1.00 21.43 186 GLY A C 1
ATOM 1378 O O . GLY A 1 186 ? 47.569 9.042 18.735 1.00 21.84 186 GLY A O 1
ATOM 1379 N N . ILE A 1 187 ? 47.133 9.249 16.530 1.00 20.83 187 ILE A N 1
ATOM 1380 C CA . ILE A 1 187 ? 48.040 8.183 16.110 1.00 20.46 187 ILE A CA 1
ATOM 1381 C C . ILE A 1 187 ? 49.235 8.795 15.378 1.00 19.87 187 ILE A C 1
ATOM 1382 O O . ILE A 1 187 ? 49.087 9.797 14.676 1.00 19.98 187 ILE A O 1
ATOM 1387 N N . ALA A 1 188 ? 50.416 8.207 15.573 1.00 19.23 188 ALA A N 1
ATOM 1388 C CA . ALA A 1 188 ? 51.613 8.608 14.834 1.00 18.59 188 ALA A CA 1
ATOM 1389 C C . ALA A 1 188 ? 51.519 8.059 13.412 1.00 18.35 188 ALA A C 1
ATOM 1390 O O . ALA A 1 188 ? 51.736 6.866 13.179 1.00 17.96 188 ALA A O 1
ATOM 1392 N N . VAL A 1 189 ? 51.183 8.934 12.468 1.00 17.49 189 VAL A N 1
ATOM 1393 C CA . VAL A 1 189 ? 50.889 8.517 11.100 1.00 17.43 189 VAL A CA 1
ATOM 1394 C C . VAL A 1 189 ? 52.058 8.790 10.158 1.00 17.12 189 VAL A C 1
ATOM 1395 O O . VAL A 1 189 ? 52.594 9.902 10.122 1.00 16.52 189 VAL A O 1
ATOM 1399 N N . ILE A 1 190 ? 52.457 7.762 9.411 1.00 16.69 190 ILE A N 1
ATOM 1400 C CA . ILE A 1 190 ? 53.355 7.957 8.280 1.00 16.88 190 ILE A CA 1
ATOM 1401 C C . ILE A 1 190 ? 52.527 7.812 7.000 1.00 16.68 190 ILE A C 1
ATOM 1402 O O . ILE A 1 190 ? 52.134 6.705 6.620 1.00 16.82 190 ILE A O 1
ATOM 1407 N N . ALA A 1 191 ? 52.226 8.946 6.370 1.00 16.55 191 ALA A N 1
ATOM 1408 C CA . ALA A 1 191 ? 51.403 8.968 5.162 1.00 16.71 191 ALA A CA 1
ATOM 1409 C C . ALA A 1 191 ? 52.172 8.344 4.015 1.00 16.77 191 ALA A C 1
ATOM 1410 O O . ALA A 1 191 ? 53.314 8.723 3.755 1.00 16.74 191 ALA A O 1
ATOM 1412 N N . GLU A 1 192 ? 51.544 7.386 3.344 1.00 16.66 192 GLU A N 1
ATOM 1413 C CA . GLU A 1 192 ? 52.189 6.673 2.251 1.00 16.97 192 GLU A CA 1
ATOM 1414 C C . GLU A 1 192 ? 51.162 6.129 1.265 1.00 17.01 192 GLU A C 1
ATOM 1415 O O . GLU A 1 192 ? 50.120 5.599 1.664 1.00 16.95 192 GLU A O 1
ATOM 1421 N N . GLY A 1 193 ? 51.470 6.273 -0.022 1.00 17.24 193 GLY A N 1
ATOM 1422 C CA . GLY A 1 193 ? 50.661 5.678 -1.079 1.00 17.53 193 GLY A CA 1
ATOM 1423 C C . GLY A 1 193 ? 50.068 6.707 -2.018 1.00 18.01 193 GLY A C 1
ATOM 1424 O O . GLY A 1 193 ? 49.265 7.548 -1.608 1.00 17.90 193 GLY A O 1
ATOM 1425 N N . LYS A 1 194 ? 50.479 6.633 -3.282 1.00 18.52 194 LYS A N 1
ATOM 1426 C CA . LYS A 1 194 ? 49.905 7.438 -4.373 1.00 19.06 194 LYS A CA 1
ATOM 1427 C C . LYS A 1 194 ? 50.121 8.951 -4.235 1.00 19.29 194 LYS A C 1
ATOM 1428 O O . LYS A 1 194 ? 49.350 9.749 -4.782 1.00 19.37 194 LYS A O 1
ATOM 1434 N N . ILE A 1 195 ? 51.170 9.343 -3.512 1.00 19.19 195 ILE A N 1
ATOM 1435 C CA . ILE A 1 195 ? 51.533 10.754 -3.394 1.00 19.74 195 ILE A CA 1
ATOM 1436 C C . ILE A 1 195 ? 52.396 11.113 -4.607 1.00 20.25 195 ILE A C 1
ATOM 1437 O O . ILE A 1 195 ? 53.580 10.760 -4.673 1.00 20.17 195 ILE A O 1
ATOM 1442 N N . HIS A 1 196 ? 51.779 11.798 -5.570 1.00 20.98 196 HIS A N 1
ATOM 1443 C CA . HIS A 1 196 ? 52.399 12.031 -6.878 1.00 21.69 196 HIS A CA 1
ATOM 1444 C C . HIS A 1 196 ? 52.928 13.444 -7.119 1.00 21.94 196 HIS A C 1
ATOM 1445 O O . HIS A 1 196 ? 53.760 13.643 -8.005 1.00 22.21 196 HIS A O 1
ATOM 1452 N N . SER A 1 197 ? 52.445 14.418 -6.352 1.00 22.19 197 SER A N 1
ATOM 1453 C CA . SER A 1 197 ? 52.841 15.816 -6.545 1.00 22.49 197 SER A CA 1
ATOM 1454 C C . SER A 1 197 ? 53.286 16.474 -5.241 1.00 22.55 197 SER A C 1
ATOM 1455 O O . SER A 1 197 ? 52.795 16.111 -4.167 1.00 22.44 197 SER A O 1
ATOM 1458 N N . PRO A 1 198 ? 54.216 17.448 -5.328 1.00 22.83 198 PRO A N 1
ATOM 1459 C CA . PRO A 1 198 ? 54.602 18.232 -4.151 1.00 22.97 198 PRO A CA 1
ATOM 1460 C C . PRO A 1 198 ? 53.398 18.907 -3.480 1.00 23.19 198 PRO A C 1
ATOM 1461 O O . PRO A 1 198 ? 53.378 19.063 -2.256 1.00 22.93 198 PRO A O 1
ATOM 1465 N N . GLU A 1 199 ? 52.399 19.277 -4.280 1.00 23.64 199 GLU A N 1
ATOM 1466 C CA . GLU A 1 199 ? 51.176 19.902 -3.775 1.00 24.31 199 GLU A CA 1
ATOM 1467 C C . GLU A 1 199 ? 50.406 18.966 -2.839 1.00 24.06 199 GLU A C 1
ATOM 1468 O O . GLU A 1 199 ? 49.965 19.382 -1.764 1.00 23.81 199 GLU A O 1
ATOM 1474 N N . GLU A 1 200 ? 50.271 17.701 -3.240 1.00 23.79 200 GLU A N 1
ATOM 1475 C CA . GLU A 1 200 ? 49.669 16.674 -2.386 1.00 23.80 200 GLU A CA 1
ATOM 1476 C C . GLU A 1 200 ? 50.476 16.462 -1.104 1.00 23.57 200 GLU A C 1
ATOM 1477 O O . GLU A 1 200 ? 49.899 16.317 -0.023 1.00 23.65 200 GLU A O 1
ATOM 1483 N N . ALA A 1 201 ? 51.803 16.445 -1.233 1.00 23.33 201 ALA A N 1
ATOM 1484 C CA . ALA A 1 201 ? 52.693 16.269 -0.084 1.00 23.42 201 ALA A CA 1
ATOM 1485 C C . ALA A 1 201 ? 52.548 17.403 0.934 1.00 23.63 201 ALA A C 1
ATOM 1486 O O . ALA A 1 201 ? 52.534 17.154 2.142 1.00 23.21 201 ALA A O 1
ATOM 1488 N N . LYS A 1 202 ? 52.428 18.641 0.448 1.00 23.94 202 LYS A N 1
ATOM 1489 C CA . LYS A 1 202 ? 52.239 19.798 1.336 1.00 24.57 202 LYS A CA 1
ATOM 1490 C C . LYS A 1 202 ? 50.914 19.719 2.091 1.00 24.42 202 LYS A C 1
ATOM 1491 O O . LYS A 1 202 ? 50.872 19.958 3.301 1.00 24.59 202 LYS A O 1
ATOM 1497 N N . LYS A 1 203 ? 49.847 19.377 1.371 1.00 24.23 203 LYS A N 1
ATOM 1498 C CA . LYS A 1 203 ? 48.518 19.210 1.959 1.00 24.34 203 LYS A CA 1
ATOM 1499 C C . LYS A 1 203 ? 48.535 18.162 3.073 1.00 23.74 203 LYS A C 1
ATOM 1500 O O . LYS A 1 203 ? 47.942 18.359 4.138 1.00 23.42 203 LYS A O 1
ATOM 1506 N N . ILE A 1 204 ? 49.231 17.056 2.817 1.00 22.90 204 ILE A N 1
ATOM 1507 C CA . ILE A 1 204 ? 49.349 15.971 3.786 1.00 22.43 204 ILE A CA 1
ATOM 1508 C C . ILE A 1 204 ? 50.209 16.406 4.977 1.00 22.36 204 ILE A C 1
ATOM 1509 O O . ILE A 1 204 ? 49.850 16.154 6.128 1.00 21.96 204 ILE A O 1
ATOM 1514 N N . ASN A 1 205 ? 51.324 17.081 4.695 1.00 22.43 205 ASN A N 1
ATOM 1515 C CA . ASN A 1 205 ? 52.209 17.590 5.745 1.00 23.01 205 ASN A CA 1
ATOM 1516 C C . ASN A 1 205 ? 51.484 18.540 6.694 1.00 23.47 205 ASN A C 1
ATOM 1517 O O . ASN A 1 205 ? 51.770 18.571 7.892 1.00 23.67 205 ASN A O 1
ATOM 1522 N N . ASP A 1 206 ? 50.534 19.295 6.148 1.00 24.03 206 ASP A N 1
ATOM 1523 C CA . ASP A 1 206 ? 49.762 20.260 6.931 1.00 24.72 206 ASP A CA 1
ATOM 1524 C C . ASP A 1 206 ? 48.787 19.595 7.907 1.00 24.82 206 ASP A C 1
ATOM 1525 O O . ASP A 1 206 ? 48.254 20.257 8.802 1.00 25.00 206 ASP A O 1
ATOM 1530 N N . LEU A 1 207 ? 48.566 18.290 7.741 1.00 24.60 207 LEU A N 1
ATOM 1531 C CA . LEU A 1 207 ? 47.659 17.534 8.613 1.00 24.69 207 LEU A CA 1
ATOM 1532 C C . LEU A 1 207 ? 48.276 17.141 9.959 1.00 24.63 207 LEU A C 1
ATOM 1533 O O . LEU A 1 207 ? 47.557 16.717 10.869 1.00 25.37 207 LEU A O 1
ATOM 1538 N N . GLY A 1 208 ? 49.594 17.274 10.083 1.00 24.09 208 GLY A N 1
ATOM 1539 C CA . GLY A 1 208 ? 50.292 16.928 11.325 1.00 23.47 208 GLY A CA 1
ATOM 1540 C C . GLY A 1 208 ? 50.682 15.462 11.403 1.00 22.87 208 GLY A C 1
ATOM 1541 O O . GLY A 1 208 ? 50.571 14.824 12.453 1.00 23.28 208 GLY A O 1
ATOM 1542 N N . VAL A 1 209 ? 51.141 14.928 10.278 1.00 21.72 209 VAL A N 1
ATOM 1543 C CA . VAL A 1 209 ? 51.648 13.558 10.211 1.00 20.43 209 VAL A CA 1
ATOM 1544 C C . VAL A 1 209 ? 53.046 13.463 10.825 1.00 19.72 209 VAL A C 1
ATOM 1545 O O . VAL A 1 209 ? 53.774 14.456 10.879 1.00 19.71 209 VAL A O 1
ATOM 1549 N N . ALA A 1 210 ? 53.408 12.268 11.290 1.00 18.80 210 ALA A N 1
ATOM 1550 C CA . ALA A 1 210 ? 54.756 12.011 11.799 1.00 18.18 210 ALA A CA 1
ATOM 1551 C C . ALA A 1 210 ? 55.770 11.962 10.657 1.00 17.77 210 ALA A C 1
ATOM 1552 O O . ALA A 1 210 ? 56.947 12.261 10.844 1.00 17.68 210 ALA A O 1
ATOM 1554 N N . GLY A 1 211 ? 55.298 11.581 9.474 1.00 17.02 211 GLY A N 1
ATOM 1555 C CA . GLY A 1 211 ? 56.159 11.503 8.304 1.00 16.31 211 GLY A CA 1
ATOM 1556 C C . GLY A 1 211 ? 55.389 11.270 7.024 1.00 16.00 211 GLY A C 1
ATOM 1557 O O . GLY A 1 211 ? 54.177 11.018 7.045 1.00 15.82 211 GLY A O 1
ATOM 1558 N N . ILE A 1 212 ? 56.107 11.365 5.907 1.00 15.54 212 ILE A N 1
ATOM 1559 C CA . ILE A 1 212 ? 55.536 11.166 4.577 1.00 15.42 212 ILE A CA 1
ATOM 1560 C C . ILE A 1 212 ? 56.512 10.358 3.738 1.00 14.82 212 ILE A C 1
ATOM 1561 O O . ILE A 1 212 ? 57.696 10.696 3.652 1.00 14.54 212 ILE A O 1
ATOM 1566 N N . VAL A 1 213 ? 56.005 9.289 3.132 1.00 14.65 213 VAL A N 1
ATOM 1567 C CA . VAL A 1 213 ? 56.785 8.478 2.204 1.00 14.75 213 VAL A CA 1
ATOM 1568 C C . VAL A 1 213 ? 56.312 8.733 0.776 1.00 14.77 213 VAL A C 1
ATOM 1569 O O . VAL A 1 213 ? 55.128 8.570 0.470 1.00 14.83 213 VAL A O 1
ATOM 1573 N N . VAL A 1 214 ? 57.248 9.121 -0.08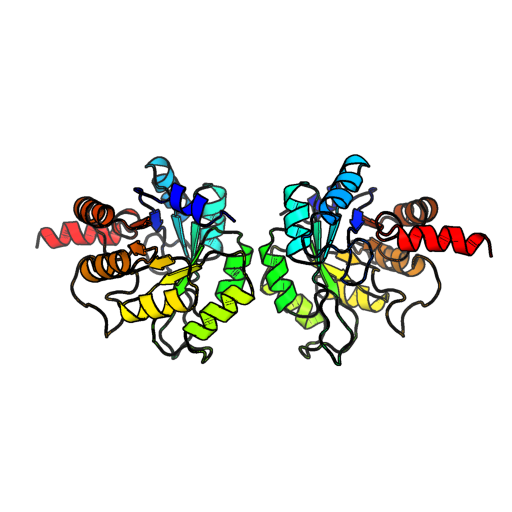7 1.00 14.78 214 VAL A N 1
ATOM 1574 C CA . VAL A 1 214 ? 57.000 9.234 -1.527 1.00 14.98 214 VAL A CA 1
ATOM 1575 C C . VAL A 1 214 ? 57.860 8.172 -2.206 1.00 14.74 214 VAL A C 1
ATOM 1576 O O . VAL A 1 214 ? 59.059 8.069 -1.930 1.00 14.46 214 VAL A O 1
ATOM 1580 N N . GLY A 1 215 ? 57.233 7.379 -3.076 1.00 14.82 215 GLY A N 1
ATOM 1581 C CA . GLY A 1 215 ? 57.914 6.273 -3.751 1.00 15.07 215 GLY A CA 1
ATOM 1582 C C . GLY A 1 215 ? 58.046 6.494 -5.247 1.00 15.00 215 GLY A C 1
ATOM 1583 O O . GLY A 1 215 ? 58.974 7.173 -5.697 1.00 15.37 215 GLY A O 1
ATOM 1584 N N . GLY A 1 216 ? 57.108 5.919 -6.003 1.00 14.98 216 GLY A N 1
ATOM 1585 C CA . GLY A 1 216 ? 57.130 5.945 -7.474 1.00 15.47 216 GLY A CA 1
ATOM 1586 C C . GLY A 1 216 ? 57.355 7.305 -8.106 1.00 15.68 216 GLY A C 1
ATOM 1587 O O . GLY A 1 216 ? 58.071 7.419 -9.105 1.00 15.51 216 GLY A O 1
ATOM 1588 N N . ALA A 1 217 ? 56.762 8.341 -7.514 1.00 15.66 217 ALA A N 1
ATOM 1589 C CA . ALA A 1 217 ? 56.873 9.707 -8.040 1.00 15.96 217 ALA A CA 1
ATOM 1590 C C . ALA A 1 217 ? 58.311 10.230 -8.067 1.00 15.87 217 ALA A C 1
ATOM 1591 O O . ALA A 1 217 ? 58.601 11.208 -8.764 1.00 16.47 217 ALA A O 1
ATOM 1593 N N . ILE A 1 218 ? 59.202 9.581 -7.318 1.00 15.59 218 ILE A N 1
ATOM 1594 C CA . ILE A 1 218 ? 60.625 9.934 -7.320 1.00 15.36 218 ILE A CA 1
ATOM 1595 C C . ILE A 1 218 ? 61.488 8.841 -7.954 1.00 15.15 218 ILE A C 1
ATOM 1596 O O . ILE A 1 218 ? 62.410 9.142 -8.709 1.00 15.10 218 ILE A O 1
ATOM 1601 N N . THR A 1 219 ? 61.173 7.578 -7.665 1.00 14.81 219 THR A N 1
ATOM 1602 C CA . THR A 1 219 ? 62.105 6.487 -7.944 1.00 14.57 219 THR A CA 1
ATOM 1603 C C . THR A 1 219 ? 61.642 5.480 -9.002 1.00 14.91 219 THR A C 1
ATOM 1604 O O . THR A 1 219 ? 62.346 4.506 -9.268 1.00 14.77 219 THR A O 1
ATOM 1608 N N . ARG A 1 220 ? 60.476 5.717 -9.600 1.00 15.47 220 ARG A N 1
ATOM 1609 C CA . ARG A 1 220 ? 60.008 4.877 -10.708 1.00 15.85 220 ARG A CA 1
ATOM 1610 C C . ARG A 1 220 ? 59.790 5.693 -11.981 1.00 16.08 220 ARG A C 1
ATOM 1611 O O . ARG A 1 220 ? 58.662 6.108 -12.273 1.00 16.11 220 ARG A O 1
ATOM 1619 N N . PRO A 1 221 ? 60.872 5.915 -12.751 1.00 16.19 221 PRO A N 1
ATOM 1620 C CA . PRO A 1 221 ? 60.775 6.715 -13.975 1.00 16.51 221 PRO A CA 1
ATOM 1621 C C . PRO A 1 221 ? 59.695 6.213 -14.940 1.00 16.77 221 PRO A C 1
ATOM 1622 O O . PRO A 1 221 ? 59.074 7.023 -15.629 1.00 16.68 221 PRO A O 1
ATOM 1626 N N . LYS A 1 222 ? 59.469 4.901 -14.984 1.00 17.18 222 LYS A N 1
ATOM 1627 C CA . LYS A 1 222 ? 58.423 4.344 -15.847 1.00 17.89 222 LYS A CA 1
ATOM 1628 C C . LYS A 1 222 ? 57.051 4.928 -15.498 1.00 17.92 222 LYS A C 1
ATOM 1629 O O . LYS A 1 222 ? 56.318 5.375 -16.379 1.00 18.04 222 LYS A O 1
ATOM 1635 N N . GLU A 1 223 ? 56.716 4.936 -14.209 1.00 18.14 223 GLU A N 1
ATOM 1636 C CA . GLU A 1 223 ? 55.423 5.440 -13.754 1.00 18.74 223 GLU A CA 1
ATOM 1637 C C . GLU A 1 223 ? 55.290 6.949 -13.939 1.00 18.02 223 GLU A C 1
ATOM 1638 O O . GLU A 1 223 ? 54.228 7.437 -14.325 1.00 18.16 223 GLU A O 1
ATOM 1644 N N . ILE A 1 224 ? 56.371 7.682 -13.670 1.00 17.58 224 ILE A N 1
ATOM 1645 C CA . ILE A 1 224 ? 56.382 9.129 -13.870 1.00 17.17 224 ILE A CA 1
ATOM 1646 C C . ILE A 1 224 ? 56.141 9.447 -15.347 1.00 17.12 224 ILE A C 1
ATOM 1647 O O . ILE A 1 224 ? 55.271 10.256 -15.677 1.00 17.27 224 ILE A O 1
ATOM 1652 N N . ALA A 1 225 ? 56.908 8.792 -16.218 1.00 17.30 225 ALA A N 1
ATOM 1653 C CA . ALA A 1 225 ? 56.785 8.984 -17.666 1.00 17.76 225 ALA A CA 1
ATOM 1654 C C . ALA A 1 225 ? 55.382 8.648 -18.168 1.00 18.23 225 ALA A C 1
ATOM 1655 O O . ALA A 1 225 ? 54.822 9.381 -18.984 1.00 18.14 225 ALA A O 1
ATOM 1657 N N . GLU A 1 226 ? 54.814 7.552 -17.666 1.00 18.82 226 GLU A N 1
ATOM 1658 C CA . GLU A 1 226 ? 53.445 7.161 -18.029 1.00 19.77 226 GLU A CA 1
ATOM 1659 C C . GLU A 1 226 ? 52.433 8.280 -17.777 1.00 19.93 226 GLU A C 1
ATOM 1660 O O . GLU A 1 226 ? 51.536 8.507 -18.592 1.00 20.06 226 GLU A O 1
ATOM 1666 N N . ARG A 1 227 ? 52.580 8.979 -16.652 1.00 20.06 227 ARG A N 1
ATOM 1667 C CA . ARG A 1 227 ? 51.675 10.080 -16.318 1.00 20.58 227 ARG A CA 1
ATOM 1668 C C . ARG A 1 227 ? 51.831 11.275 -17.262 1.00 20.71 227 ARG A C 1
ATOM 1669 O O . ARG A 1 227 ? 50.839 11.913 -17.619 1.00 21.01 227 ARG A O 1
ATOM 1677 N N . PHE A 1 228 ? 53.069 11.565 -17.670 1.00 20.68 228 PHE A N 1
ATOM 1678 C CA . PHE A 1 228 ? 53.317 12.594 -18.683 1.00 20.85 228 PHE A CA 1
ATOM 1679 C C . PHE A 1 228 ? 52.629 12.216 -19.989 1.00 21.17 228 PHE A C 1
ATOM 1680 O O . PHE A 1 228 ? 51.932 13.035 -20.591 1.00 21.38 228 PHE A O 1
ATOM 1688 N N . ILE A 1 229 ? 52.827 10.967 -20.402 1.00 21.60 229 ILE A N 1
ATOM 1689 C CA . ILE A 1 229 ? 52.314 10.453 -21.674 1.00 22.39 229 ILE A CA 1
ATOM 1690 C C . ILE A 1 229 ? 50.782 10.410 -21.697 1.00 23.31 229 ILE A C 1
ATOM 1691 O O . ILE A 1 229 ? 50.158 10.748 -22.711 1.00 23.28 229 ILE A O 1
ATOM 1696 N N . GLU A 1 230 ? 50.187 10.021 -20.571 1.00 24.42 230 GLU A N 1
ATOM 1697 C CA . GLU A 1 230 ? 48.730 9.928 -20.454 1.00 25.69 230 GLU A CA 1
ATOM 1698 C C . GLU A 1 230 ? 48.034 11.283 -20.593 1.00 25.87 230 GLU A C 1
ATOM 1699 O O . GLU A 1 230 ? 46.938 11.366 -21.152 1.00 26.11 230 GLU A O 1
ATOM 1705 N N . ALA A 1 231 ? 48.681 12.338 -20.098 1.00 26.07 231 ALA A N 1
ATOM 1706 C CA . ALA A 1 231 ? 48.140 13.695 -20.165 1.00 26.58 231 ALA A CA 1
ATOM 1707 C C . ALA A 1 231 ? 48.019 14.198 -21.605 1.00 27.07 231 ALA A C 1
ATOM 1708 O O . ALA A 1 231 ? 47.234 15.104 -21.889 1.00 26.96 231 ALA A O 1
ATOM 1710 N N . LEU A 1 232 ? 48.796 13.597 -22.503 1.00 27.76 232 LEU A N 1
ATOM 1711 C CA . LEU A 1 232 ? 48.799 13.967 -23.916 1.00 28.72 232 LEU A CA 1
ATOM 1712 C C . LEU A 1 232 ? 47.706 13.259 -24.717 1.00 29.41 232 LEU A C 1
ATOM 1713 O O . LEU A 1 232 ? 47.534 13.523 -25.911 1.00 29.68 232 LEU A O 1
ATOM 1718 N N . LYS A 1 233 ? 46.973 12.364 -24.057 1.00 30.42 233 LYS A N 1
ATOM 1719 C CA . LYS A 1 233 ? 45.875 11.632 -24.691 1.00 31.42 233 LYS A CA 1
ATOM 1720 C C . LYS A 1 233 ? 44.529 12.277 -24.381 1.00 31.63 233 LYS A C 1
ATOM 1721 O O . LYS A 1 233 ? 44.448 13.477 -24.111 1.00 32.39 233 LYS A O 1
ATOM 1727 N N . LYS B 1 4 ? 79.787 -8.229 12.352 1.00 31.55 4 LYS B N 1
ATOM 1728 C CA . LYS B 1 4 ? 80.538 -7.009 11.934 1.00 31.23 4 LYS B CA 1
ATOM 1729 C C . LYS B 1 4 ? 81.948 -7.341 11.419 1.00 30.43 4 LYS B C 1
ATOM 1730 O O . LYS B 1 4 ? 82.239 -7.085 10.249 1.00 30.79 4 LYS B O 1
ATOM 1736 N N . PRO B 1 5 ? 82.824 -7.918 12.273 1.00 29.43 5 PRO B N 1
ATOM 1737 C CA . PRO B 1 5 ? 84.134 -8.257 11.719 1.00 28.48 5 PRO B CA 1
ATOM 1738 C C . PRO B 1 5 ? 84.103 -9.590 10.976 1.00 27.54 5 PRO B C 1
ATOM 1739 O O . PRO B 1 5 ? 83.299 -10.466 11.306 1.00 27.48 5 PRO B O 1
ATOM 1743 N N . THR B 1 6 ? 84.970 -9.742 9.979 1.00 26.34 6 THR B N 1
ATOM 1744 C CA . THR B 1 6 ? 85.174 -11.044 9.351 1.00 25.38 6 THR B CA 1
ATOM 1745 C C . THR B 1 6 ? 85.834 -11.958 10.379 1.00 24.63 6 THR B C 1
ATOM 1746 O O . THR B 1 6 ? 86.408 -11.471 11.360 1.00 24.24 6 THR B O 1
ATOM 1750 N N . LYS B 1 7 ? 85.756 -13.270 10.160 1.00 23.85 7 LYS B N 1
ATOM 1751 C CA . LYS B 1 7 ? 86.413 -14.227 11.050 1.00 23.37 7 LYS B CA 1
ATOM 1752 C C . LYS B 1 7 ? 87.905 -13.919 11.173 1.00 23.29 7 LYS B C 1
ATOM 1753 O O . LYS B 1 7 ? 88.441 -13.884 12.280 1.00 22.85 7 LYS B O 1
ATOM 1759 N N . GLU B 1 8 ? 88.557 -13.686 10.033 1.00 23.41 8 GLU B N 1
ATOM 1760 C CA . GLU B 1 8 ? 89.985 -13.354 9.994 1.00 24.23 8 GLU B CA 1
ATOM 1761 C C . GLU B 1 8 ? 90.324 -12.125 10.844 1.00 23.43 8 GLU B C 1
ATOM 1762 O O . GLU B 1 8 ? 91.258 -12.163 11.646 1.00 23.34 8 GLU B O 1
ATOM 1768 N N . LYS B 1 9 ? 89.566 -11.047 10.665 1.00 23.05 9 LYS B N 1
ATOM 1769 C CA . LYS B 1 9 ? 89.803 -9.811 11.412 1.00 22.72 9 LYS B CA 1
ATOM 1770 C C . LYS B 1 9 ? 89.530 -9.983 12.903 1.00 21.98 9 LYS B C 1
ATOM 1771 O O . LYS B 1 9 ? 90.287 -9.476 13.736 1.00 21.95 9 LYS B O 1
ATOM 1777 N N . LEU B 1 10 ? 88.468 -10.715 13.235 1.00 21.14 10 LEU B N 1
ATOM 1778 C CA . LEU B 1 10 ? 88.173 -11.010 14.641 1.00 20.24 10 LEU B CA 1
ATOM 1779 C C . LEU B 1 10 ? 89.296 -11.831 15.273 1.00 20.35 10 LEU B C 1
ATOM 1780 O O . LEU B 1 10 ? 89.731 -11.541 16.390 1.00 19.91 10 LEU B O 1
ATOM 1785 N N . MET B 1 11 ? 89.773 -12.846 14.548 1.00 20.26 11 MET B N 1
ATOM 1786 C CA . MET B 1 11 ? 90.888 -13.667 15.031 1.00 20.65 11 MET B CA 1
ATOM 1787 C C . MET B 1 11 ? 92.149 -12.837 15.296 1.00 20.84 11 MET B C 1
ATOM 1788 O O . MET B 1 11 ? 92.861 -13.091 16.266 1.00 20.58 11 MET B O 1
ATOM 1793 N N . GLU B 1 12 ? 92.408 -11.843 14.444 1.00 21.50 12 GLU B N 1
ATOM 1794 C CA . GLU B 1 12 ? 93.521 -10.910 14.654 1.00 22.53 12 GLU B CA 1
ATOM 1795 C C . GLU B 1 12 ? 93.352 -10.122 15.955 1.00 22.10 12 GLU B C 1
ATOM 1796 O O . GLU B 1 12 ? 94.316 -9.931 16.704 1.00 22.41 12 GLU B O 1
ATOM 1802 N N . GLN B 1 13 ? 92.121 -9.684 16.211 1.00 21.77 13 GLN B N 1
ATOM 1803 C CA . GLN B 1 13 ? 91.771 -8.950 17.427 1.00 21.66 13 GLN B CA 1
ATOM 1804 C C . GLN B 1 13 ? 91.903 -9.817 18.686 1.00 21.22 13 GLN B C 1
ATOM 1805 O O . GLN B 1 13 ? 92.418 -9.359 19.707 1.00 21.26 13 GLN B O 1
ATOM 1811 N N . LEU B 1 14 ? 91.454 -11.067 18.607 1.00 20.72 14 LEU B N 1
ATOM 1812 C CA . LEU B 1 14 ? 91.412 -11.947 19.785 1.00 20.39 14 LEU B CA 1
ATOM 1813 C C . LEU B 1 14 ? 92.738 -12.622 20.136 1.00 20.64 14 LEU B C 1
ATOM 1814 O O . LEU B 1 14 ? 92.967 -12.985 21.296 1.00 20.18 14 LEU B O 1
ATOM 1819 N N . LYS B 1 15 ? 93.602 -12.788 19.133 1.00 20.80 15 LYS B N 1
ATOM 1820 C CA . LYS B 1 15 ? 94.839 -13.554 19.276 1.00 21.37 15 LYS B CA 1
ATOM 1821 C C . LYS B 1 15 ? 95.720 -13.078 20.432 1.00 20.54 15 LYS B C 1
ATOM 1822 O O . LYS B 1 15 ? 96.045 -11.893 20.530 1.00 20.61 15 LYS B O 1
ATOM 1828 N N . GLY B 1 16 ? 96.095 -14.017 21.297 1.00 20.24 16 GLY B N 1
ATOM 1829 C CA . GLY B 1 16 ? 97.041 -13.749 22.378 1.00 19.75 16 GLY B CA 1
ATOM 1830 C C . GLY B 1 16 ? 96.517 -12.857 23.490 1.00 19.50 16 GLY B C 1
ATOM 1831 O O . GLY B 1 16 ? 97.295 -12.353 24.306 1.00 19.87 16 GLY B O 1
ATOM 1832 N N . GLY B 1 17 ? 95.200 -12.672 23.532 1.00 18.74 17 GLY B N 1
ATOM 1833 C CA . GLY B 1 17 ? 94.582 -11.824 24.546 1.00 18.10 17 GLY B CA 1
ATOM 1834 C C . GLY B 1 17 ? 93.575 -12.560 25.407 1.00 17.49 17 GLY B C 1
ATOM 1835 O O . GLY B 1 17 ? 93.402 -13.777 25.292 1.00 17.60 17 GLY B O 1
ATOM 1836 N N . ILE B 1 18 ? 92.918 -11.803 26.278 1.00 16.99 18 ILE B N 1
ATOM 1837 C CA . ILE B 1 18 ? 91.891 -12.334 27.169 1.00 16.42 18 ILE B CA 1
ATOM 1838 C C . ILE B 1 18 ? 90.538 -11.698 26.847 1.00 15.68 18 ILE B C 1
ATOM 1839 O O . ILE B 1 18 ? 90.422 -10.474 26.739 1.00 15.40 18 ILE B O 1
ATOM 1844 N N . ILE B 1 19 ? 89.529 -12.547 26.675 1.00 14.99 19 ILE B N 1
ATOM 1845 C CA . ILE B 1 19 ? 88.138 -12.125 26.556 1.00 14.68 19 ILE B CA 1
ATOM 1846 C C . ILE B 1 19 ? 87.553 -12.273 27.953 1.00 14.21 19 ILE B C 1
ATOM 1847 O O . ILE B 1 19 ? 87.770 -13.292 28.598 1.00 14.38 19 ILE B O 1
ATOM 1852 N N . VAL B 1 20 ? 86.833 -11.263 28.430 1.00 13.94 20 VAL B N 1
ATOM 1853 C CA . VAL B 1 20 ? 86.256 -11.338 29.780 1.00 13.62 20 VAL B CA 1
ATOM 1854 C C . VAL B 1 20 ? 84.740 -11.555 29.740 1.00 13.56 20 VAL B C 1
ATOM 1855 O O . VAL B 1 20 ? 84.007 -10.770 29.135 1.00 13.74 20 VAL B O 1
ATOM 1859 N N . SER B 1 21 ? 84.279 -12.625 30.389 1.00 13.37 21 SER B N 1
ATOM 1860 C CA . SER B 1 21 ? 82.851 -12.890 30.500 1.00 13.37 21 SER B CA 1
ATOM 1861 C C . SER B 1 21 ? 82.301 -12.104 31.684 1.00 13.41 21 SER B C 1
ATOM 1862 O O . SER B 1 21 ? 82.798 -12.234 32.807 1.00 13.84 21 SER B O 1
ATOM 1865 N N . CYS B 1 22 ? 81.299 -11.278 31.407 1.00 13.77 22 CYS B N 1
ATOM 1866 C CA . CYS B 1 22 ? 80.726 -10.365 32.385 1.00 13.99 22 CYS B CA 1
ATOM 1867 C C . CYS B 1 22 ? 79.261 -10.725 32.600 1.00 14.12 22 CYS B C 1
ATOM 1868 O O . CYS B 1 22 ? 78.371 -10.094 32.025 1.00 14.01 22 CYS B O 1
ATOM 1871 N N . GLN B 1 23 ? 79.018 -11.738 33.427 1.00 14.20 23 GLN B N 1
ATOM 1872 C CA . GLN B 1 23 ? 77.655 -12.233 33.648 1.00 14.56 23 GLN B CA 1
ATOM 1873 C C . GLN B 1 23 ? 77.236 -12.239 35.112 1.00 14.61 23 GLN B C 1
ATOM 1874 O O . GLN B 1 23 ? 78.054 -12.455 36.013 1.00 14.25 23 GLN B O 1
ATOM 1880 N N . ALA B 1 24 ? 75.945 -11.990 35.320 1.00 14.71 24 ALA B N 1
ATOM 1881 C CA . ALA B 1 24 ? 75.303 -12.143 36.625 1.00 15.37 24 ALA B CA 1
ATOM 1882 C C . ALA B 1 24 ? 73.846 -12.502 36.391 1.00 15.75 24 ALA B C 1
ATOM 1883 O O . ALA B 1 24 ? 73.084 -11.725 35.805 1.00 15.77 24 ALA B O 1
ATOM 1885 N N . LEU B 1 25 ? 73.479 -13.704 36.819 1.00 16.10 25 LEU B N 1
ATOM 1886 C CA . LEU B 1 25 ? 72.122 -14.204 36.668 1.00 17.31 25 LEU B CA 1
ATOM 1887 C C . LEU B 1 25 ? 71.325 -13.861 37.918 1.00 17.57 25 LEU B C 1
ATOM 1888 O O . LEU B 1 25 ? 71.916 -13.688 38.987 1.00 17.05 25 LEU B O 1
ATOM 1893 N N . PRO B 1 26 ? 69.984 -13.760 37.794 1.00 18.28 26 PRO B N 1
ATOM 1894 C CA . PRO B 1 26 ? 69.155 -13.507 38.975 1.00 18.65 26 PRO B CA 1
ATOM 1895 C C . PRO B 1 26 ? 69.539 -14.440 40.122 1.00 18.78 26 PRO B C 1
ATOM 1896 O O . PRO B 1 26 ? 69.739 -15.639 39.913 1.00 19.09 26 PRO B O 1
ATOM 1900 N N . GLY B 1 27 ? 69.660 -13.880 41.321 1.00 18.81 27 GLY B N 1
ATOM 1901 C CA . GLY B 1 27 ? 70.104 -14.644 42.479 1.00 19.13 27 GLY B CA 1
ATOM 1902 C C . GLY B 1 27 ? 71.553 -14.383 42.857 1.00 18.94 27 GLY B C 1
ATOM 1903 O O . GLY B 1 27 ? 71.946 -14.589 44.006 1.00 19.61 27 GLY B O 1
ATOM 1904 N N . GLU B 1 28 ? 72.351 -13.938 41.888 1.00 18.46 28 GLU B N 1
ATOM 1905 C CA . GLU B 1 28 ? 73.754 -13.607 42.137 1.00 17.90 28 GLU B CA 1
ATOM 1906 C C . GLU B 1 28 ? 73.877 -12.225 42.768 1.00 17.70 28 GLU B C 1
ATOM 1907 O O . GLU B 1 28 ? 73.029 -11.365 42.526 1.00 17.40 28 GLU B O 1
ATOM 1913 N N . PRO B 1 29 ? 74.941 -12.001 43.568 1.00 17.75 29 PRO B N 1
ATOM 1914 C CA . PRO B 1 29 ? 75.058 -10.718 44.265 1.00 17.97 29 PRO B CA 1
ATOM 1915 C C . PRO B 1 29 ? 75.221 -9.510 43.344 1.00 18.09 29 PRO B C 1
ATOM 1916 O O . PRO B 1 29 ? 74.822 -8.405 43.715 1.00 18.06 29 PRO B O 1
ATOM 1920 N N . LEU B 1 30 ? 75.791 -9.720 42.158 1.00 18.19 30 LEU B N 1
ATOM 1921 C CA . LEU B 1 30 ? 75.973 -8.624 41.206 1.00 18.54 30 LEU B CA 1
ATOM 1922 C C . LEU B 1 30 ? 74.852 -8.527 40.167 1.00 18.71 30 LEU B C 1
ATOM 1923 O O . LEU B 1 30 ? 74.956 -7.763 39.206 1.00 17.97 30 LEU B O 1
ATOM 1928 N N . TYR B 1 31 ? 73.780 -9.295 40.359 1.00 18.90 31 TYR B N 1
ATOM 1929 C CA . TYR B 1 31 ? 72.600 -9.118 39.523 1.00 19.98 31 TYR B CA 1
ATOM 1930 C C . TYR B 1 31 ? 71.799 -7.913 40.002 1.00 20.65 31 TYR B C 1
ATOM 1931 O O . TYR B 1 31 ? 71.440 -7.817 41.182 1.00 20.67 31 TYR B O 1
ATOM 1940 N N . SER B 1 32 ? 71.533 -7.001 39.075 1.00 21.57 32 SER B N 1
ATOM 1941 C CA . SER B 1 32 ? 70.705 -5.833 39.347 1.00 22.87 32 SER B CA 1
ATOM 1942 C C . SER B 1 32 ? 69.480 -5.858 38.449 1.00 23.61 32 SER B C 1
ATOM 1943 O O . SER B 1 32 ? 69.602 -6.020 37.235 1.00 23.46 32 SER B O 1
ATOM 1946 N N . GLU B 1 33 ? 68.306 -5.682 39.053 1.00 24.48 33 GLU B N 1
ATOM 1947 C CA . GLU B 1 33 ? 67.052 -5.605 38.311 1.00 25.97 33 GLU B CA 1
ATOM 1948 C C . GLU B 1 33 ? 67.021 -4.402 37.370 1.00 25.56 33 GLU B C 1
ATOM 1949 O O . GLU B 1 33 ? 66.290 -4.402 36.377 1.00 26.18 33 GLU B O 1
ATOM 1955 N N . THR B 1 34 ? 67.813 -3.382 37.692 1.00 25.53 34 THR B N 1
ATOM 1956 C CA . THR B 1 34 ? 67.899 -2.176 36.867 1.00 25.51 34 THR B CA 1
ATOM 1957 C C . THR B 1 34 ? 69.204 -2.114 36.068 1.00 24.88 34 THR B C 1
ATOM 1958 O O . THR B 1 34 ? 69.493 -1.105 35.421 1.00 25.01 34 THR B O 1
ATOM 1962 N N . GLY B 1 35 ? 69.979 -3.197 36.108 1.00 24.03 35 GLY B N 1
ATOM 1963 C CA . GLY B 1 35 ? 71.248 -3.281 35.382 1.00 22.90 35 GLY B CA 1
ATOM 1964 C C . GLY B 1 35 ? 72.295 -2.309 35.896 1.00 22.07 35 GLY B C 1
ATOM 1965 O O . GLY B 1 35 ? 72.290 -1.942 37.075 1.00 22.28 35 GLY B O 1
ATOM 1966 N N . GLY B 1 36 ? 73.198 -1.897 35.008 1.00 21.24 36 GLY B N 1
ATOM 1967 C CA . GLY B 1 36 ? 74.208 -0.889 35.330 1.00 20.25 36 GLY B CA 1
ATOM 1968 C C . GLY B 1 36 ? 75.468 -1.387 36.023 1.00 19.57 36 GLY B C 1
ATOM 1969 O O . GLY B 1 36 ? 76.371 -0.594 36.315 1.00 19.52 36 GLY B O 1
ATOM 1970 N N . ILE B 1 37 ? 75.538 -2.693 36.283 1.00 18.68 37 ILE B N 1
ATOM 1971 C CA . ILE B 1 37 ? 76.704 -3.293 36.946 1.00 17.91 37 ILE B CA 1
ATOM 1972 C C . ILE B 1 37 ? 77.615 -3.992 35.936 1.00 17.31 37 ILE B C 1
ATOM 1973 O O . ILE B 1 37 ? 78.829 -3.772 35.929 1.00 17.09 37 ILE B O 1
ATOM 1978 N N . MET B 1 38 ? 77.033 -4.832 35.083 1.00 16.64 38 MET B N 1
ATOM 1979 C CA . MET B 1 38 ? 77.839 -5.550 34.091 1.00 16.27 38 MET B CA 1
ATOM 1980 C C . MET B 1 38 ? 78.597 -4.617 33.120 1.00 16.13 38 MET B C 1
ATOM 1981 O O . MET B 1 38 ? 79.748 -4.911 32.785 1.00 15.95 38 MET B O 1
ATOM 1986 N N . PRO B 1 39 ? 77.975 -3.494 32.678 1.00 16.54 39 PRO B N 1
ATOM 1987 C CA . PRO B 1 39 ? 78.785 -2.551 31.879 1.00 16.45 39 PRO B CA 1
ATOM 19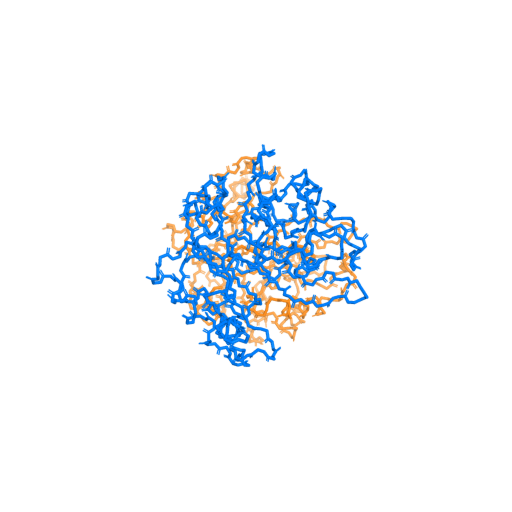88 C C . PRO B 1 39 ? 80.039 -2.034 32.591 1.00 16.55 39 PRO B C 1
ATOM 1989 O O . PRO B 1 39 ? 81.048 -1.781 31.933 1.00 16.65 39 PRO B O 1
ATOM 1993 N N . LEU B 1 40 ? 79.980 -1.870 33.914 1.00 16.56 40 LEU B N 1
ATOM 1994 C CA . LEU B 1 40 ? 81.156 -1.431 34.672 1.00 16.54 40 LEU B CA 1
ATOM 1995 C C . LEU B 1 40 ? 82.222 -2.515 34.699 1.00 16.43 40 LEU B C 1
ATOM 1996 O O . LEU B 1 40 ? 83.418 -2.225 34.641 1.00 16.37 40 LEU B O 1
ATOM 2001 N N . MET B 1 41 ? 81.772 -3.768 34.785 1.00 16.26 41 MET B N 1
ATOM 2002 C CA . MET B 1 41 ? 82.660 -4.917 34.718 1.00 16.46 41 MET B CA 1
ATOM 2003 C C . MET B 1 41 ? 83.343 -4.967 33.348 1.00 16.19 41 MET B C 1
ATOM 2004 O O . MET B 1 41 ? 84.548 -5.200 33.261 1.00 16.00 41 MET B O 1
ATOM 2009 N N . ALA B 1 42 ? 82.566 -4.723 32.292 1.00 16.15 42 ALA B N 1
ATOM 2010 C CA . ALA B 1 42 ? 83.096 -4.689 30.926 1.00 16.36 42 ALA B CA 1
ATOM 2011 C C . ALA B 1 42 ? 84.108 -3.546 30.745 1.00 16.61 42 ALA B C 1
ATOM 2012 O O . ALA B 1 42 ? 85.147 -3.728 30.110 1.00 16.63 42 ALA B O 1
ATOM 2014 N N . LYS B 1 43 ? 83.800 -2.383 31.320 1.00 16.86 43 LYS B N 1
ATOM 2015 C CA . LYS B 1 43 ? 84.721 -1.236 31.306 1.00 17.38 43 LYS B CA 1
ATOM 2016 C C . LYS B 1 43 ? 86.039 -1.591 31.982 1.00 16.84 43 LYS B C 1
ATOM 2017 O O . LYS B 1 43 ? 87.112 -1.285 31.462 1.00 16.60 43 LYS B O 1
ATOM 2023 N N . ALA B 1 44 ? 85.953 -2.237 33.145 1.00 16.45 44 ALA B N 1
ATOM 2024 C CA . ALA B 1 44 ? 87.138 -2.707 33.856 1.00 16.54 44 ALA B CA 1
ATOM 2025 C C . ALA B 1 44 ? 87.984 -3.613 32.969 1.00 16.68 44 ALA B C 1
ATOM 2026 O O . ALA B 1 44 ? 89.204 -3.460 32.894 1.00 16.42 44 ALA B O 1
ATOM 2028 N N . ALA B 1 45 ? 87.319 -4.544 32.287 1.00 16.57 45 ALA B N 1
ATOM 2029 C CA . ALA B 1 45 ? 87.987 -5.456 31.366 1.00 17.13 45 ALA B CA 1
ATOM 2030 C C . ALA B 1 45 ? 88.699 -4.683 30.252 1.00 17.52 45 ALA B C 1
ATOM 2031 O O . ALA B 1 45 ? 89.870 -4.943 29.963 1.00 17.45 45 ALA B O 1
ATOM 2033 N N . GLN B 1 46 ? 87.994 -3.723 29.653 1.00 17.92 46 GLN B N 1
ATOM 2034 C CA . GLN B 1 46 ? 88.561 -2.907 28.573 1.00 18.89 46 GLN B CA 1
ATOM 2035 C C . GLN B 1 46 ? 89.806 -2.148 29.040 1.00 18.74 46 GLN B C 1
ATOM 2036 O O . GLN B 1 46 ? 90.842 -2.170 28.371 1.00 18.89 46 GLN B O 1
ATOM 2042 N N . GLU B 1 47 ? 89.704 -1.498 30.197 1.00 18.76 47 GLU B N 1
ATOM 2043 C CA . GLU B 1 47 ? 90.826 -0.739 30.761 1.00 18.95 47 GLU B CA 1
ATOM 2044 C C . GLU B 1 47 ? 92.045 -1.618 31.057 1.00 18.77 47 GLU B C 1
ATOM 2045 O O . GLU B 1 47 ? 93.194 -1.167 30.945 1.00 19.23 47 GLU B O 1
ATOM 2051 N N . ALA B 1 48 ? 91.789 -2.876 31.420 1.00 18.56 48 ALA B N 1
ATOM 2052 C CA . ALA B 1 48 ? 92.842 -3.843 31.702 1.00 18.50 48 ALA B CA 1
ATOM 2053 C C . ALA B 1 48 ? 93.567 -4.302 30.438 1.00 18.28 48 ALA B C 1
ATOM 2054 O O . ALA B 1 48 ? 94.675 -4.830 30.511 1.00 18.89 48 ALA B O 1
ATOM 2056 N N . GLY B 1 49 ? 92.920 -4.124 29.287 1.00 18.13 49 GLY B N 1
ATOM 2057 C CA . GLY B 1 49 ? 93.485 -4.546 28.005 1.00 17.47 49 GLY B CA 1
ATOM 2058 C C . GLY B 1 49 ? 92.829 -5.773 27.394 1.00 17.36 49 GLY B C 1
ATOM 2059 O O . GLY B 1 49 ? 93.413 -6.413 26.516 1.00 17.63 49 GLY B O 1
ATOM 2060 N N . ALA B 1 50 ? 91.623 -6.112 27.854 1.00 16.76 50 ALA B N 1
ATOM 2061 C CA . ALA B 1 50 ? 90.874 -7.242 27.285 1.00 16.47 50 ALA B CA 1
ATOM 2062 C C . ALA B 1 50 ? 90.609 -7.025 25.798 1.00 16.19 50 ALA B C 1
ATOM 2063 O O . ALA B 1 50 ? 90.519 -5.884 25.335 1.00 16.16 50 ALA B O 1
ATOM 2065 N N . VAL B 1 51 ? 90.486 -8.125 25.060 1.00 16.05 51 VAL B N 1
ATOM 2066 C CA . VAL B 1 51 ? 90.301 -8.055 23.602 1.00 15.93 51 VAL B CA 1
ATOM 2067 C C . VAL B 1 51 ? 88.854 -8.315 23.167 1.00 15.76 51 VAL B C 1
ATOM 2068 O O . VAL B 1 51 ? 88.516 -8.169 21.989 1.00 15.80 51 VAL B O 1
ATOM 2072 N N . GLY B 1 52 ? 88.012 -8.698 24.125 1.00 15.34 52 GLY B N 1
ATOM 2073 C CA . GLY B 1 52 ? 86.598 -8.942 23.861 1.00 14.88 52 GLY B CA 1
ATOM 2074 C C . GLY B 1 52 ? 85.819 -9.171 25.141 1.00 14.58 52 GLY B C 1
ATOM 2075 O O . GLY B 1 52 ? 86.403 -9.262 26.226 1.00 14.37 52 GLY B O 1
ATOM 2076 N N . ILE B 1 53 ? 84.499 -9.262 24.999 1.00 14.20 53 ILE B N 1
ATOM 2077 C CA . ILE B 1 53 ? 83.588 -9.450 26.126 1.00 14.39 53 ILE B CA 1
ATOM 2078 C C . ILE B 1 53 ? 82.623 -10.587 25.784 1.00 14.20 53 ILE B C 1
ATOM 2079 O O . ILE B 1 53 ? 82.149 -10.665 24.651 1.00 14.24 53 ILE B O 1
ATOM 2084 N N . ARG B 1 54 ? 82.342 -11.461 26.751 1.00 13.86 54 ARG B N 1
ATOM 2085 C CA . ARG B 1 54 ? 81.231 -12.405 26.627 1.00 13.60 54 ARG B CA 1
ATOM 2086 C C . ARG B 1 54 ? 80.135 -11.936 27.577 1.00 13.34 54 ARG B C 1
ATOM 2087 O O . ARG B 1 54 ? 80.407 -11.615 28.732 1.00 13.37 54 ARG B O 1
ATOM 2095 N N . ALA B 1 55 ? 78.903 -11.871 27.086 1.00 13.22 55 ALA B N 1
ATOM 2096 C CA . ALA B 1 55 ? 77.807 -11.347 27.891 1.00 13.15 55 ALA B CA 1
ATOM 2097 C C . ALA B 1 55 ? 76.515 -12.096 27.634 1.00 13.08 55 ALA B C 1
ATOM 2098 O O . ALA B 1 55 ? 76.319 -12.675 26.560 1.00 13.09 55 ALA B O 1
ATOM 2100 N N . ASN B 1 56 ? 75.639 -12.059 28.634 1.00 13.27 56 ASN B N 1
ATOM 2101 C CA . ASN B 1 56 ? 74.365 -12.761 28.616 1.00 13.56 56 ASN B CA 1
ATOM 2102 C C . ASN B 1 56 ? 73.195 -11.797 28.717 1.00 13.93 56 ASN B C 1
ATOM 2103 O O . ASN B 1 56 ? 73.233 -10.875 29.533 1.00 14.10 56 ASN B O 1
ATOM 2108 N N . SER B 1 57 ? 72.158 -12.060 27.918 1.00 14.14 57 SER B N 1
ATOM 2109 C CA . SER B 1 57 ? 70.893 -11.297 27.863 1.00 14.62 57 SER B CA 1
ATOM 2110 C C . SER B 1 57 ? 70.957 -10.064 26.973 1.00 14.68 57 SER B C 1
ATOM 2111 O O . SER B 1 57 ? 71.990 -9.387 26.885 1.00 14.52 57 SER B O 1
ATOM 2114 N N . VAL B 1 58 ? 69.836 -9.796 26.309 1.00 15.03 58 VAL B N 1
ATOM 2115 C CA . VAL B 1 58 ? 69.685 -8.605 25.472 1.00 15.45 58 VAL B CA 1
ATOM 2116 C C . VAL B 1 58 ? 69.985 -7.340 26.287 1.00 15.63 58 VAL B C 1
ATOM 2117 O O . VAL B 1 58 ? 70.732 -6.464 25.837 1.00 15.72 58 VAL B O 1
ATOM 2121 N N . ARG B 1 59 ? 69.435 -7.269 27.498 1.00 15.82 59 ARG B N 1
ATOM 2122 C CA . ARG B 1 59 ? 69.654 -6.119 28.372 1.00 16.30 59 ARG B CA 1
ATOM 2123 C C . ARG B 1 59 ? 71.144 -5.846 28.633 1.00 16.20 59 ARG B C 1
ATOM 2124 O O . ARG B 1 59 ? 71.626 -4.734 28.400 1.00 16.28 59 ARG B O 1
ATOM 2132 N N . ASP B 1 60 ? 71.871 -6.857 29.109 1.00 15.99 60 ASP B N 1
ATOM 2133 C CA . ASP B 1 60 ? 73.287 -6.664 29.440 1.00 16.18 60 ASP B CA 1
ATOM 2134 C C . ASP B 1 60 ? 74.116 -6.348 28.208 1.00 15.93 60 ASP B C 1
ATOM 2135 O O . ASP B 1 60 ? 75.008 -5.509 28.256 1.00 16.10 60 ASP B O 1
ATOM 2140 N N . ILE B 1 61 ? 73.837 -7.046 27.110 1.00 16.04 61 ILE B N 1
ATOM 2141 C CA . ILE B 1 61 ? 74.606 -6.852 25.889 1.00 16.53 61 ILE B CA 1
ATOM 2142 C C . ILE B 1 61 ? 74.475 -5.409 25.398 1.00 17.09 61 ILE B C 1
ATOM 2143 O O . ILE B 1 61 ? 75.476 -4.776 25.049 1.00 17.27 61 ILE B O 1
ATOM 2148 N N . LYS B 1 62 ? 73.252 -4.884 25.418 1.00 17.68 62 LYS B N 1
ATOM 2149 C CA . LYS B 1 62 ? 73.001 -3.506 24.984 1.00 18.82 62 LYS B CA 1
ATOM 2150 C C . LYS B 1 62 ? 73.686 -2.491 25.895 1.00 18.65 62 LYS B C 1
ATOM 2151 O O . LYS B 1 62 ? 74.264 -1.511 25.416 1.00 18.85 62 LYS B O 1
ATOM 2157 N N . GLU B 1 63 ? 73.639 -2.733 27.205 1.00 18.49 63 GLU B N 1
ATOM 2158 C CA . GLU B 1 63 ? 74.309 -1.853 28.169 1.00 18.77 63 GLU B CA 1
ATOM 2159 C C . GLU B 1 63 ? 75.827 -1.851 27.983 1.00 18.68 63 GLU B C 1
ATOM 2160 O O . GLU B 1 63 ? 76.469 -0.806 28.096 1.00 18.98 63 GLU B O 1
ATOM 2166 N N . ILE B 1 64 ? 76.389 -3.027 27.700 1.00 18.22 64 ILE B N 1
ATOM 2167 C CA . ILE B 1 64 ? 77.823 -3.175 27.470 1.00 18.31 64 ILE B CA 1
ATOM 2168 C C . ILE B 1 64 ? 78.235 -2.529 26.139 1.00 18.74 64 ILE B C 1
ATOM 2169 O O . ILE B 1 64 ? 79.261 -1.853 26.065 1.00 18.59 64 ILE B O 1
ATOM 2174 N N . GLN B 1 65 ? 77.423 -2.729 25.099 1.00 19.35 65 GLN B N 1
ATOM 2175 C CA . GLN B 1 65 ? 77.659 -2.102 23.790 1.00 20.42 65 GLN B CA 1
ATOM 2176 C C . GLN B 1 65 ? 77.740 -0.589 23.891 1.00 20.76 65 GLN B C 1
ATOM 2177 O O . GLN B 1 65 ? 78.471 0.052 23.135 1.00 20.95 65 GLN B O 1
ATOM 2183 N N . ALA B 1 66 ? 76.969 -0.028 24.817 1.00 21.26 66 ALA B N 1
ATOM 2184 C CA . ALA B 1 66 ? 76.934 1.417 25.026 1.00 22.05 66 ALA B CA 1
ATOM 2185 C C . ALA B 1 66 ? 78.243 1.975 25.589 1.00 22.34 66 ALA B C 1
ATOM 2186 O O . ALA B 1 66 ? 78.529 3.163 25.422 1.00 23.38 66 ALA B O 1
ATOM 2188 N N . ILE B 1 67 ? 79.040 1.133 26.245 1.00 22.25 67 ILE B N 1
ATOM 2189 C CA . ILE B 1 67 ? 80.264 1.617 26.901 1.00 22.43 67 ILE B CA 1
ATOM 2190 C C . ILE B 1 67 ? 81.582 1.076 26.326 1.00 22.06 67 ILE B C 1
ATOM 2191 O O . ILE B 1 67 ? 82.660 1.532 26.707 1.00 22.15 67 ILE B O 1
ATOM 2196 N N . THR B 1 68 ? 81.498 0.110 25.416 1.00 21.73 68 THR B N 1
ATOM 2197 C CA . THR B 1 68 ? 82.701 -0.433 24.788 1.00 21.43 68 THR B CA 1
ATOM 2198 C C . THR B 1 68 ? 82.496 -0.812 23.325 1.00 21.29 68 THR B C 1
ATOM 2199 O O . THR B 1 68 ? 81.406 -1.236 22.930 1.00 21.03 68 THR B O 1
ATOM 2203 N N . ASP B 1 69 ? 83.557 -0.649 22.536 1.00 21.14 69 ASP B N 1
ATOM 2204 C CA . ASP B 1 69 ? 83.570 -1.093 21.147 1.00 21.34 69 ASP B CA 1
ATOM 2205 C C . ASP B 1 69 ? 84.261 -2.447 20.974 1.00 20.23 69 ASP B C 1
ATOM 2206 O O . ASP B 1 69 ? 84.449 -2.916 19.846 1.00 20.43 69 ASP B O 1
ATOM 2211 N N . LEU B 1 70 ? 84.636 -3.078 22.088 1.00 19.02 70 LEU B N 1
ATOM 2212 C CA . LEU B 1 70 ? 85.178 -4.435 22.046 1.00 17.59 70 LEU B CA 1
ATOM 2213 C C . LEU B 1 70 ? 84.170 -5.411 21.430 1.00 17.00 70 LEU B C 1
ATOM 2214 O O . LEU B 1 70 ? 82.964 -5.271 21.643 1.00 16.99 70 LEU B O 1
ATOM 2219 N N . PRO B 1 71 ? 84.662 -6.406 20.670 1.00 16.31 71 PRO B N 1
ATOM 2220 C CA . PRO B 1 71 ? 83.753 -7.396 20.098 1.00 16.11 71 PRO B CA 1
ATOM 2221 C C . PRO B 1 71 ? 83.076 -8.193 21.207 1.00 15.72 71 PRO B C 1
ATOM 2222 O O . PRO B 1 71 ? 83.707 -8.491 22.231 1.00 15.60 71 PRO B O 1
ATOM 2226 N N . ILE B 1 72 ? 81.802 -8.513 20.9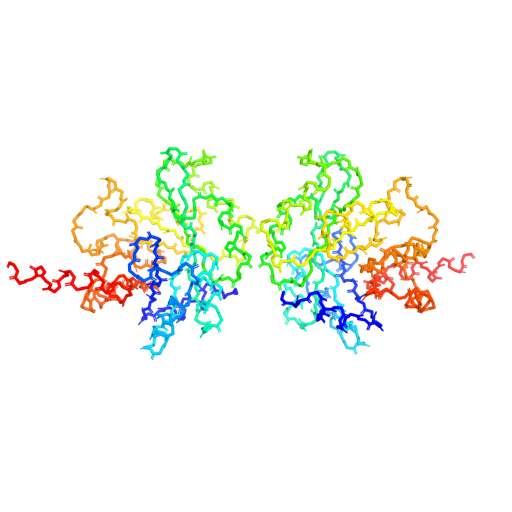99 1.00 15.28 72 ILE B N 1
ATOM 2227 C CA . ILE B 1 72 ? 81.018 -9.230 21.998 1.00 14.72 72 ILE B CA 1
ATOM 2228 C C . ILE B 1 72 ? 80.655 -10.616 21.497 1.00 14.43 72 ILE B C 1
ATOM 2229 O O . ILE B 1 72 ? 80.240 -10.782 20.347 1.00 14.39 72 ILE B O 1
ATOM 2234 N N . ILE B 1 73 ? 80.863 -11.600 22.368 1.00 14.24 73 ILE B N 1
ATOM 2235 C CA . ILE B 1 73 ? 80.266 -12.922 22.239 1.00 13.99 73 ILE B CA 1
ATOM 2236 C C . ILE B 1 73 ? 78.997 -12.900 23.087 1.00 13.92 73 ILE B C 1
ATOM 2237 O O . ILE B 1 73 ? 79.063 -12.748 24.313 1.00 13.95 73 ILE B O 1
ATOM 2242 N N . GLY B 1 74 ? 77.847 -13.037 22.435 1.00 13.46 74 GLY B N 1
ATOM 2243 C CA . GLY B 1 74 ? 76.560 -12.915 23.121 1.00 13.47 74 GLY B CA 1
ATOM 2244 C C . GLY B 1 74 ? 75.802 -14.220 23.252 1.00 13.38 74 GLY B C 1
ATOM 2245 O O . GLY B 1 74 ? 75.812 -15.050 22.335 1.00 12.94 74 GLY B O 1
ATOM 2246 N N . ILE B 1 75 ? 75.150 -14.391 24.403 1.00 12.90 75 ILE B N 1
ATOM 2247 C CA . ILE B 1 75 ? 74.302 -15.553 24.674 1.00 13.10 75 ILE B CA 1
ATOM 2248 C C . ILE B 1 75 ? 73.007 -15.105 25.347 1.00 13.16 75 ILE B C 1
ATOM 2249 O O . ILE B 1 75 ? 72.926 -13.986 25.865 1.00 12.76 75 ILE B O 1
ATOM 2254 N N . ILE B 1 76 ? 71.992 -15.967 25.319 1.00 13.28 76 ILE B N 1
ATOM 2255 C CA . ILE B 1 76 ? 70.811 -15.778 26.168 1.00 13.66 76 ILE B CA 1
ATOM 2256 C C . ILE B 1 76 ? 70.542 -17.080 26.908 1.00 13.55 76 ILE B C 1
ATOM 2257 O O . ILE B 1 76 ? 70.195 -18.092 26.294 1.00 13.75 76 ILE B O 1
ATOM 2262 N N . LYS B 1 77 ? 70.744 -17.041 28.221 1.00 13.53 77 LYS B N 1
ATOM 2263 C CA . LYS B 1 77 ? 70.499 -18.188 29.080 1.00 13.81 77 LYS B CA 1
ATOM 2264 C C . LYS B 1 77 ? 69.022 -18.246 29.451 1.00 14.21 77 LYS B C 1
ATOM 2265 O O . LYS B 1 77 ? 68.473 -17.319 30.059 1.00 14.60 77 LYS B O 1
ATOM 2271 N N . LYS B 1 78 ? 68.378 -19.331 29.041 1.00 14.66 78 LYS B N 1
ATOM 2272 C CA . LYS B 1 78 ? 66.961 -19.538 29.305 1.00 15.66 78 LYS B CA 1
ATOM 2273 C C . LYS B 1 78 ? 66.685 -21.030 29.271 1.00 15.87 78 LYS B C 1
ATOM 2274 O O . LYS B 1 78 ? 67.077 -21.722 28.326 1.00 15.40 78 LYS B O 1
ATOM 2280 N N . ASP B 1 79 ? 66.022 -21.516 30.317 1.00 16.89 79 ASP B N 1
ATOM 2281 C CA . ASP B 1 79 ? 65.676 -22.926 30.409 1.00 17.84 79 ASP B CA 1
ATOM 2282 C C . ASP B 1 79 ? 64.562 -23.292 29.434 1.00 17.60 79 ASP B C 1
ATOM 2283 O O . ASP B 1 79 ? 63.611 -22.526 29.234 1.00 17.56 79 ASP B O 1
ATOM 2288 N N . TYR B 1 80 ? 64.702 -24.464 28.826 1.00 17.57 80 TYR B N 1
ATOM 2289 C CA . TYR B 1 80 ? 63.644 -25.060 28.022 1.00 17.71 80 TYR B CA 1
ATOM 2290 C C . TYR B 1 80 ? 63.460 -26.509 28.469 1.00 17.97 80 TYR B C 1
ATOM 2291 O O . TYR B 1 80 ? 63.942 -27.433 27.809 1.00 17.53 80 TYR B O 1
ATOM 2300 N N . PRO B 1 81 ? 62.771 -26.704 29.612 1.00 18.47 81 PRO B N 1
ATOM 2301 C CA . PRO B 1 81 ? 62.578 -28.047 30.159 1.00 18.85 81 PRO B CA 1
ATOM 2302 C C . PRO B 1 81 ? 61.639 -28.885 29.283 1.00 18.98 81 PRO B C 1
ATOM 2303 O O . PRO B 1 81 ? 60.829 -28.317 28.543 1.00 19.26 81 PRO B O 1
ATOM 2307 N N . PRO B 1 82 ? 61.726 -30.230 29.377 1.00 19.17 82 PRO B N 1
ATOM 2308 C CA . PRO B 1 82 ? 62.571 -31.000 30.292 1.00 19.23 82 PRO B CA 1
ATOM 2309 C C . PRO B 1 82 ? 64.002 -31.221 29.796 1.00 19.19 82 PRO B C 1
ATOM 2310 O O . PRO B 1 82 ? 64.801 -31.859 30.488 1.00 19.71 82 PRO B O 1
ATOM 2314 N N . GLN B 1 83 ? 64.319 -30.699 28.612 1.00 18.96 83 GLN B N 1
ATOM 2315 C CA . GLN B 1 83 ? 65.665 -30.836 28.049 1.00 18.75 83 GLN B CA 1
ATOM 2316 C C . GLN B 1 83 ? 66.677 -29.983 28.815 1.00 18.75 83 GLN B C 1
ATOM 2317 O O . GLN B 1 83 ? 66.298 -29.065 29.549 1.00 18.63 83 GLN B O 1
ATOM 2323 N N . GLU B 1 84 ? 67.958 -30.294 28.637 1.00 18.73 84 GLU B N 1
ATOM 2324 C CA . GLU B 1 84 ? 69.022 -29.730 29.476 1.00 18.94 84 GLU B CA 1
ATOM 2325 C C . GLU B 1 84 ? 69.686 -28.444 28.975 1.00 18.22 84 GLU B C 1
ATOM 2326 O O . GLU B 1 84 ? 70.049 -27.600 29.795 1.00 18.19 84 GLU B O 1
ATOM 2332 N N . PRO B 1 85 ? 69.880 -28.292 27.647 1.00 17.83 85 PRO B N 1
ATOM 2333 C CA . PRO B 1 85 ? 70.558 -27.065 27.205 1.00 17.19 85 PRO B CA 1
ATOM 2334 C C . PRO B 1 85 ? 69.836 -25.792 27.649 1.00 16.89 85 PRO B C 1
ATOM 2335 O O . PRO B 1 85 ? 68.599 -25.753 27.703 1.00 16.34 85 PRO B O 1
ATOM 2339 N N . PHE B 1 86 ? 70.611 -24.766 27.987 1.00 16.39 86 PHE B N 1
ATOM 2340 C CA . PHE B 1 86 ? 70.019 -23.479 28.353 1.00 16.59 86 PHE B CA 1
ATOM 2341 C C . PHE B 1 86 ? 70.782 -22.268 27.814 1.00 15.79 86 PHE B C 1
ATOM 2342 O O . PHE B 1 86 ? 70.289 -21.148 27.910 1.00 15.27 86 PHE B O 1
ATOM 2350 N N . ILE B 1 87 ? 71.963 -22.493 27.235 1.00 14.98 87 ILE B N 1
ATOM 2351 C CA . ILE B 1 87 ? 72.707 -21.403 26.603 1.00 14.60 87 ILE B CA 1
ATOM 2352 C C . ILE B 1 87 ? 72.245 -21.267 25.151 1.00 14.44 87 ILE B C 1
ATOM 2353 O O . ILE B 1 87 ? 72.585 -22.098 24.305 1.00 14.12 87 ILE B O 1
ATOM 2358 N N . THR B 1 88 ? 71.445 -20.230 24.885 1.00 14.01 88 THR B N 1
ATOM 2359 C CA . THR B 1 88 ? 70.953 -19.937 23.534 1.00 13.69 88 THR B CA 1
ATOM 2360 C C . THR B 1 88 ? 70.352 -21.215 22.921 1.00 13.91 88 THR B C 1
ATOM 2361 O O . THR B 1 88 ? 70.777 -21.687 21.867 1.00 13.77 88 THR B O 1
ATOM 2365 N N . ALA B 1 89 ? 69.349 -21.750 23.614 1.00 14.06 89 ALA B N 1
ATOM 2366 C CA . ALA B 1 89 ? 68.833 -23.096 23.354 1.00 14.69 89 ALA B CA 1
ATOM 2367 C C . ALA B 1 89 ? 68.024 -23.253 22.070 1.00 14.79 89 ALA B C 1
ATOM 2368 O O . ALA B 1 89 ? 68.054 -24.318 21.446 1.00 15.41 89 ALA B O 1
ATOM 2370 N N . THR B 1 90 ? 67.292 -22.210 21.680 1.00 15.03 90 THR B N 1
ATOM 2371 C CA . THR B 1 90 ? 66.401 -22.307 20.521 1.00 14.92 90 THR B CA 1
ATOM 2372 C C . THR B 1 90 ? 66.627 -21.163 19.536 1.00 14.88 90 THR B C 1
ATOM 2373 O O . THR B 1 90 ? 67.339 -20.200 19.842 1.00 14.86 90 THR B O 1
ATOM 2377 N N . MET B 1 91 ? 66.000 -21.260 18.364 1.00 14.84 91 MET B N 1
ATOM 2378 C CA . MET B 1 91 ? 66.114 -20.194 17.367 1.00 15.05 91 MET B CA 1
ATOM 2379 C C . MET B 1 91 ? 65.629 -18.842 17.909 1.00 15.08 91 MET B C 1
ATOM 2380 O O . MET B 1 91 ? 66.127 -17.798 17.493 1.00 15.29 91 MET B O 1
ATOM 2385 N N . THR B 1 92 ? 64.675 -18.856 18.840 1.00 15.04 92 THR B N 1
ATOM 2386 C CA . THR B 1 92 ? 64.196 -17.609 19.441 1.00 15.29 92 THR B CA 1
ATOM 2387 C C . THR B 1 92 ? 65.363 -16.780 19.997 1.00 15.24 92 THR B C 1
ATOM 2388 O O . THR B 1 92 ? 65.464 -15.578 19.730 1.00 15.46 92 THR B O 1
ATOM 2392 N N . GLU B 1 93 ? 66.247 -17.432 20.750 1.00 14.70 93 GLU B N 1
ATOM 2393 C CA . GLU B 1 93 ? 67.407 -16.758 21.336 1.00 14.44 93 GLU B CA 1
ATOM 2394 C C . GLU B 1 93 ? 68.406 -16.328 20.265 1.00 14.59 93 GLU B C 1
ATOM 2395 O O . GLU B 1 93 ? 68.986 -15.238 20.341 1.00 14.90 93 GLU B O 1
ATOM 2401 N N . VAL B 1 94 ? 68.612 -17.189 19.273 1.00 14.26 94 VAL B N 1
ATOM 2402 C CA . VAL B 1 94 ? 69.491 -16.856 18.154 1.00 14.17 94 VAL B CA 1
ATOM 2403 C C . VAL B 1 94 ? 68.963 -15.601 17.452 1.00 14.23 94 VAL B C 1
ATOM 2404 O O . VAL B 1 94 ? 69.724 -14.664 17.198 1.00 13.94 94 VAL B O 1
ATOM 2408 N N . ASP B 1 95 ? 67.658 -15.584 17.177 1.00 14.64 95 ASP B N 1
ATOM 2409 C CA . ASP B 1 95 ? 67.001 -14.443 16.527 1.00 14.84 95 ASP B CA 1
ATOM 2410 C C . ASP B 1 95 ? 67.229 -13.144 17.302 1.00 14.92 95 ASP B C 1
ATOM 2411 O O . ASP B 1 95 ? 67.592 -12.111 16.728 1.00 14.93 95 ASP B O 1
ATOM 2416 N N . GLN B 1 96 ? 66.999 -13.203 18.611 1.00 14.64 96 GLN B N 1
ATOM 2417 C CA . GLN B 1 96 ? 67.135 -12.026 19.462 1.00 14.84 96 GLN B CA 1
ATOM 2418 C C . GLN B 1 96 ? 68.578 -11.516 19.498 1.00 14.76 96 GLN B C 1
ATOM 2419 O O . GLN B 1 96 ? 68.814 -10.309 19.498 1.00 15.34 96 GLN B O 1
ATOM 2425 N N . LEU B 1 97 ? 69.541 -12.436 19.499 1.00 14.46 97 LEU B N 1
ATOM 2426 C CA . LEU B 1 97 ? 70.953 -12.058 19.467 1.00 14.55 97 LEU B CA 1
ATOM 2427 C C . LEU B 1 97 ? 71.392 -11.523 18.098 1.00 14.77 97 LEU B C 1
ATOM 2428 O O . LEU B 1 97 ? 72.220 -10.603 18.016 1.00 14.71 97 LEU B O 1
ATOM 2433 N N . ALA B 1 98 ? 70.824 -12.095 17.036 1.00 14.91 98 ALA B N 1
ATOM 2434 C CA . ALA B 1 98 ? 71.127 -11.687 15.658 1.00 15.31 98 ALA B CA 1
ATOM 2435 C C . ALA B 1 98 ? 70.708 -10.244 15.384 1.00 15.51 98 ALA B C 1
ATOM 2436 O O . ALA B 1 98 ? 71.207 -9.618 14.442 1.00 15.81 98 ALA B O 1
ATOM 2438 N N . ALA B 1 99 ? 69.803 -9.730 16.212 1.00 15.55 99 ALA B N 1
ATOM 2439 C CA . ALA B 1 99 ? 69.296 -8.364 16.087 1.00 15.99 99 ALA B CA 1
ATOM 2440 C C . ALA B 1 99 ? 70.174 -7.322 16.786 1.00 16.04 99 ALA B C 1
ATOM 2441 O O . ALA B 1 99 ? 69.942 -6.113 16.647 1.00 16.05 99 ALA B O 1
ATOM 2443 N N . LEU B 1 100 ? 71.181 -7.780 17.532 1.00 16.09 100 LEU B N 1
ATOM 2444 C CA . LEU B 1 100 ? 71.977 -6.884 18.375 1.00 16.26 100 LEU B CA 1
ATOM 2445 C C . LEU B 1 100 ? 73.254 -6.343 17.732 1.00 16.22 100 LEU B C 1
ATOM 2446 O O . LEU B 1 100 ? 73.955 -5.532 18.347 1.00 16.37 100 LEU B O 1
ATOM 2451 N N . ASN B 1 101 ? 73.558 -6.791 16.515 1.00 16.45 101 ASN B N 1
ATOM 2452 C CA . ASN B 1 101 ? 74.762 -6.349 15.804 1.00 16.76 101 ASN B CA 1
ATOM 2453 C C . ASN B 1 101 ? 76.035 -6.653 16.604 1.00 16.36 101 ASN B C 1
ATOM 2454 O O . ASN B 1 101 ? 76.895 -5.789 16.782 1.00 16.52 101 ASN B O 1
ATOM 2459 N N . ILE B 1 102 ? 76.130 -7.888 17.092 1.00 15.72 102 ILE B N 1
ATOM 2460 C CA . ILE B 1 102 ? 77.303 -8.354 17.840 1.00 15.51 102 ILE B CA 1
ATOM 2461 C C . ILE B 1 102 ? 78.164 -9.312 17.023 1.00 15.40 102 ILE B C 1
ATOM 2462 O O . ILE B 1 102 ? 77.674 -9.967 16.097 1.00 15.42 102 ILE B O 1
ATOM 2467 N N . ALA B 1 103 ? 79.442 -9.394 17.386 1.00 15.04 103 ALA B N 1
ATOM 2468 C CA . ALA B 1 103 ? 80.428 -10.138 16.608 1.00 14.90 103 ALA B CA 1
ATOM 2469 C C . ALA B 1 103 ? 80.114 -11.629 16.532 1.00 14.76 103 ALA B C 1
ATOM 2470 O O . ALA B 1 103 ? 80.190 -12.231 15.460 1.00 14.77 103 ALA B O 1
ATOM 2472 N N . VAL B 1 104 ? 79.753 -12.219 17.670 1.00 14.44 104 VAL B N 1
ATOM 2473 C CA . VAL B 1 104 ? 79.596 -13.669 17.765 1.00 14.58 104 VAL B CA 1
ATOM 2474 C C . VAL B 1 104 ? 78.358 -14.032 18.582 1.00 14.69 104 VAL B C 1
ATOM 2475 O O . VAL B 1 104 ? 78.109 -13.442 19.632 1.00 14.67 104 VAL B O 1
ATOM 2479 N N . ILE B 1 105 ? 77.577 -14.979 18.066 1.00 14.44 105 ILE B N 1
ATOM 2480 C CA . ILE B 1 105 ? 76.529 -15.636 18.845 1.00 14.32 105 ILE B CA 1
ATOM 2481 C C . ILE B 1 105 ? 77.081 -16.980 19.303 1.00 14.10 105 ILE B C 1
ATOM 2482 O O . ILE B 1 105 ? 77.537 -17.777 18.478 1.00 14.04 105 ILE B O 1
ATOM 2487 N N . ALA B 1 106 ? 77.055 -17.224 20.612 1.00 13.84 106 ALA B N 1
ATOM 2488 C CA . ALA B 1 106 ? 77.462 -18.520 21.154 1.00 13.78 106 ALA B CA 1
ATOM 2489 C C . ALA B 1 106 ? 76.218 -19.287 21.555 1.00 13.64 106 ALA B C 1
ATOM 2490 O O . ALA B 1 106 ? 75.236 -18.696 22.011 1.00 13.30 106 ALA B O 1
ATOM 2492 N N . MET B 1 107 ? 76.267 -20.605 21.394 1.00 13.18 107 MET B N 1
ATOM 2493 C CA . MET B 1 107 ? 75.110 -21.446 21.701 1.00 13.42 107 MET B CA 1
ATOM 2494 C C . MET B 1 107 ? 75.530 -22.860 22.077 1.00 13.50 107 MET B C 1
ATOM 2495 O O . MET B 1 107 ? 76.552 -23.355 21.598 1.00 13.91 107 MET B O 1
ATOM 2500 N N . ASP B 1 108 ? 74.743 -23.490 22.950 1.00 13.60 108 ASP B N 1
ATOM 2501 C CA . ASP B 1 108 ? 74.940 -24.888 23.321 1.00 14.01 108 ASP B CA 1
ATOM 2502 C C . ASP B 1 108 ? 74.906 -25.757 22.066 1.00 14.21 108 ASP B C 1
ATOM 2503 O O . ASP B 1 108 ? 73.901 -25.780 21.357 1.00 14.47 108 ASP B O 1
ATOM 2508 N N . CYS B 1 109 ? 76.012 -26.447 21.794 1.00 14.14 109 CYS B N 1
ATOM 2509 C CA . CYS B 1 109 ? 76.085 -27.396 20.671 1.00 14.71 109 CYS B CA 1
ATOM 2510 C C . CYS B 1 109 ? 76.479 -28.793 21.144 1.00 14.87 109 CYS B C 1
ATOM 2511 O O . CYS B 1 109 ? 77.146 -29.549 20.428 1.00 14.73 109 CYS B O 1
ATOM 2514 N N . THR B 1 110 ? 76.054 -29.131 22.356 1.00 14.89 110 THR B N 1
ATOM 2515 C CA . THR B 1 110 ? 76.260 -30.467 22.896 1.00 15.17 110 THR B CA 1
ATOM 2516 C C . THR B 1 110 ? 75.366 -31.474 22.168 1.00 15.53 110 THR B C 1
ATOM 2517 O O . THR B 1 110 ? 74.469 -31.088 21.417 1.00 15.57 110 THR B O 1
ATOM 2521 N N . LYS B 1 111 ? 75.617 -32.759 22.408 1.00 16.02 111 LYS B N 1
ATOM 2522 C CA . LYS B 1 111 ? 74.886 -33.847 21.754 1.00 16.78 111 LYS B CA 1
ATOM 2523 C C . LYS B 1 111 ? 73.508 -34.108 22.374 1.00 17.11 111 LYS B C 1
ATOM 2524 O O . LYS B 1 111 ? 72.774 -34.998 21.926 1.00 17.75 111 LYS B O 1
ATOM 2530 N N . ARG B 1 112 ? 73.164 -33.335 23.402 1.00 17.13 112 ARG B N 1
ATOM 2531 C CA . ARG B 1 112 ? 71.976 -33.603 24.215 1.00 17.30 112 ARG B CA 1
ATOM 2532 C C . ARG B 1 112 ? 70.671 -33.325 23.469 1.00 17.77 112 ARG B C 1
ATOM 2533 O O . ARG B 1 112 ? 70.633 -32.508 22.541 1.00 17.57 112 ARG B O 1
ATOM 2541 N N . ASP B 1 113 ? 69.607 -34.023 23.871 1.00 18.44 113 ASP B N 1
ATOM 2542 C CA . ASP B 1 113 ? 68.284 -33.813 23.295 1.00 19.26 113 ASP B CA 1
ATOM 2543 C C . ASP B 1 113 ? 67.901 -32.337 23.349 1.00 19.22 113 ASP B C 1
ATOM 2544 O O . ASP B 1 113 ? 68.050 -31.688 24.388 1.00 19.02 113 ASP B O 1
ATOM 2549 N N . ARG B 1 114 ? 67.424 -31.823 22.219 1.00 19.32 114 ARG B N 1
ATOM 2550 C CA . ARG B 1 114 ? 67.015 -30.424 22.097 1.00 19.41 114 ARG B CA 1
ATOM 2551 C C . ARG B 1 114 ? 65.508 -30.278 22.248 1.00 19.80 114 ARG B C 1
ATOM 2552 O O . ARG B 1 114 ? 64.743 -31.144 21.815 1.00 19.68 114 ARG B O 1
ATOM 2560 N N . HIS B 1 115 ? 65.086 -29.165 22.843 1.00 20.28 115 HIS B N 1
ATOM 2561 C CA . HIS B 1 115 ? 63.668 -28.861 23.013 1.00 20.91 115 HIS B CA 1
ATOM 2562 C C . HIS B 1 115 ? 62.942 -28.784 21.666 1.00 20.81 115 HIS B C 1
ATOM 2563 O O . HIS B 1 115 ? 61.775 -29.181 21.566 1.00 20.82 115 HIS B O 1
ATOM 2570 N N . ASP B 1 116 ? 63.631 -28.289 20.636 1.00 20.81 116 ASP B N 1
ATOM 2571 C CA . ASP B 1 116 ? 63.028 -28.163 19.304 1.00 21.01 116 ASP B CA 1
ATOM 2572 C C . ASP B 1 116 ? 63.071 -29.462 18.488 1.00 21.25 116 ASP B C 1
ATOM 2573 O O . ASP B 1 116 ? 62.579 -29.510 17.358 1.00 21.67 116 ASP B O 1
ATOM 2578 N N . GLY B 1 117 ? 63.663 -30.506 19.066 1.00 21.41 117 GLY B N 1
ATOM 2579 C CA . GLY B 1 117 ? 63.708 -31.829 18.441 1.00 21.89 117 GLY B CA 1
ATOM 2580 C C . GLY B 1 117 ? 64.673 -32.002 17.277 1.00 22.20 117 GLY B C 1
ATOM 2581 O O . GLY B 1 117 ? 64.731 -33.078 16.679 1.00 22.58 117 GLY B O 1
ATOM 2582 N N . LEU B 1 118 ? 65.430 -30.955 16.949 1.00 22.16 118 LEU B N 1
ATOM 2583 C CA . LEU B 1 118 ? 66.414 -31.029 15.871 1.00 22.28 118 LEU B CA 1
ATOM 2584 C C . LEU B 1 118 ? 67.688 -31.711 16.344 1.00 22.25 118 LEU B C 1
ATOM 2585 O O . LEU B 1 118 ? 68.000 -31.690 17.534 1.00 22.31 118 LEU B O 1
ATOM 2590 N N . ASP B 1 119 ? 68.425 -32.326 15.422 1.00 22.36 119 ASP B N 1
ATOM 2591 C CA . ASP B 1 119 ? 69.796 -32.710 15.737 1.00 22.56 119 ASP B CA 1
ATOM 2592 C C . ASP B 1 119 ? 70.641 -31.444 15.639 1.00 21.98 119 ASP B C 1
ATOM 2593 O O . ASP B 1 119 ? 70.312 -30.532 14.874 1.00 21.72 119 ASP B O 1
ATOM 2598 N N . ILE B 1 120 ? 71.721 -31.389 16.412 1.00 21.53 120 ILE B N 1
ATOM 2599 C CA . ILE B 1 120 ? 72.517 -30.165 16.515 1.00 21.01 120 ILE B CA 1
ATOM 2600 C C . ILE B 1 120 ? 73.103 -29.685 15.173 1.00 20.85 120 ILE B C 1
ATOM 2601 O O . ILE B 1 120 ? 73.088 -28.484 14.883 1.00 20.69 120 ILE B O 1
ATOM 2606 N N . ALA B 1 121 ? 73.589 -30.614 14.350 1.00 20.73 121 ALA B N 1
ATOM 2607 C CA . ALA B 1 121 ? 74.133 -30.248 13.042 1.00 20.88 121 ALA B CA 1
ATOM 2608 C C . ALA B 1 121 ? 73.080 -29.563 12.170 1.00 20.59 121 ALA B C 1
ATOM 2609 O O . ALA B 1 121 ? 73.385 -28.589 11.482 1.00 20.74 121 ALA B O 1
ATOM 2611 N N . SER B 1 122 ? 71.846 -30.070 12.213 1.00 20.71 122 SER B N 1
ATOM 2612 C CA . SER B 1 122 ? 70.731 -29.474 11.473 1.00 20.82 122 SER B CA 1
ATOM 2613 C C . SER B 1 122 ? 70.407 -28.071 11.971 1.00 20.41 122 SER B C 1
ATOM 2614 O O . SER B 1 122 ? 70.120 -27.178 11.173 1.00 20.54 122 SER B O 1
ATOM 2617 N N . PHE B 1 123 ? 70.457 -27.879 13.289 1.00 19.73 123 PHE B N 1
ATOM 2618 C CA . PHE B 1 123 ? 70.216 -26.560 13.859 1.00 19.20 123 PHE B CA 1
ATOM 2619 C C . PHE B 1 123 ? 71.292 -25.560 13.435 1.00 19.04 123 PHE B C 1
ATOM 2620 O O . PHE B 1 123 ? 70.969 -24.457 12.992 1.00 18.96 123 PHE B O 1
ATOM 2628 N N . ILE B 1 124 ? 72.560 -25.952 13.558 1.00 19.02 124 ILE B N 1
ATOM 2629 C CA . ILE B 1 124 ? 73.673 -25.103 13.108 1.00 18.97 124 ILE B CA 1
ATOM 2630 C C . ILE B 1 124 ? 73.477 -24.672 11.648 1.00 19.33 124 ILE B C 1
ATOM 2631 O O . ILE B 1 124 ? 73.638 -23.494 11.313 1.00 18.88 124 ILE B O 1
ATOM 2636 N N . ARG B 1 125 ? 73.107 -25.625 10.795 1.00 19.88 125 ARG B N 1
ATOM 2637 C CA . ARG B 1 125 ? 72.874 -25.340 9.377 1.00 20.76 125 ARG B CA 1
ATOM 2638 C C . ARG B 1 125 ? 71.705 -24.375 9.162 1.00 20.45 125 ARG B C 1
ATOM 2639 O O . ARG B 1 125 ? 71.794 -23.477 8.324 1.00 20.49 125 ARG B O 1
ATOM 2647 N N . GLN B 1 126 ? 70.629 -24.543 9.934 1.00 20.55 126 GLN B N 1
ATOM 2648 C CA . GLN B 1 126 ? 69.488 -23.619 9.894 1.00 20.79 126 GLN B CA 1
ATOM 2649 C C . GLN B 1 126 ? 69.875 -22.186 10.255 1.00 20.41 126 GLN B C 1
ATOM 2650 O O . GLN B 1 126 ? 69.437 -21.231 9.606 1.00 20.17 126 GLN B O 1
ATOM 2656 N N . VAL B 1 127 ? 70.680 -22.041 11.305 1.00 20.00 127 VAL B N 1
ATOM 2657 C CA . VAL B 1 127 ? 71.153 -20.727 11.727 1.00 19.73 127 VAL B CA 1
ATOM 2658 C C . VAL B 1 127 ? 72.013 -20.091 10.633 1.00 20.12 127 VAL B C 1
ATOM 2659 O O . VAL B 1 127 ? 71.820 -18.924 10.282 1.00 20.26 127 VAL B O 1
ATOM 2663 N N . LYS B 1 128 ? 72.949 -20.872 10.095 1.00 20.48 128 LYS B N 1
ATOM 2664 C CA . LYS B 1 128 ? 73.852 -20.403 9.039 1.00 21.40 128 LYS B CA 1
ATOM 2665 C C . LYS B 1 128 ? 73.108 -19.952 7.784 1.00 21.53 128 LYS B C 1
ATOM 2666 O O . LYS B 1 128 ? 73.510 -18.991 7.132 1.00 21.74 128 LYS B O 1
ATOM 2672 N N . GLU B 1 129 ? 72.024 -20.647 7.456 1.00 21.92 129 GLU B N 1
ATOM 2673 C CA . GLU B 1 129 ? 71.203 -20.288 6.301 1.00 22.72 129 GLU B CA 1
ATOM 2674 C C . GLU B 1 129 ? 70.374 -19.027 6.543 1.00 21.68 129 GLU B C 1
ATOM 2675 O O . GLU B 1 129 ? 70.201 -18.212 5.638 1.00 21.87 129 GLU B O 1
ATOM 2681 N N . LYS B 1 130 ? 69.876 -18.870 7.769 1.00 20.76 130 LYS B N 1
ATOM 2682 C CA . LYS B 1 130 ? 69.038 -17.729 8.124 1.00 19.85 130 LYS B CA 1
ATOM 2683 C C . LYS B 1 130 ? 69.859 -16.447 8.284 1.00 19.33 130 LYS B C 1
ATOM 2684 O O . LYS B 1 130 ? 69.422 -15.369 7.873 1.00 19.38 130 LYS B O 1
ATOM 2690 N N . TYR B 1 131 ? 71.042 -16.574 8.887 1.00 19.02 131 TYR B N 1
ATOM 2691 C CA . TYR B 1 131 ? 71.922 -15.436 9.136 1.00 18.61 131 TYR B CA 1
ATOM 2692 C C . TYR B 1 131 ? 73.336 -15.729 8.617 1.00 18.95 131 TYR B C 1
ATOM 2693 O O . TYR B 1 131 ? 74.263 -15.942 9.405 1.00 18.48 131 TYR B O 1
ATOM 2702 N N . PRO B 1 132 ? 73.513 -15.725 7.279 1.00 19.31 132 PRO B N 1
ATOM 2703 C CA . PRO B 1 132 ? 74.796 -16.165 6.708 1.00 19.82 132 PRO B CA 1
ATOM 2704 C C . PRO B 1 132 ? 76.008 -15.312 7.102 1.00 19.99 132 PRO B C 1
ATOM 2705 O O . PRO B 1 132 ? 77.138 -15.810 7.073 1.00 20.54 132 PRO B O 1
ATOM 2709 N N . ASN B 1 133 ? 75.776 -14.058 7.480 1.00 20.24 133 ASN B N 1
ATOM 2710 C CA . ASN B 1 133 ? 76.865 -13.143 7.823 1.00 20.49 133 ASN B CA 1
ATOM 2711 C C . ASN B 1 133 ? 77.157 -13.017 9.320 1.00 19.86 133 ASN B C 1
ATOM 2712 O O . ASN B 1 133 ? 77.967 -12.179 9.732 1.00 20.61 133 ASN B O 1
ATOM 2717 N N . GLN B 1 134 ? 76.511 -13.860 10.123 1.00 18.72 134 GLN B N 1
ATOM 2718 C CA . GLN B 1 134 ? 76.717 -13.866 11.569 1.00 17.49 134 GLN B CA 1
ATOM 2719 C C . GLN B 1 134 ? 77.693 -14.965 11.988 1.00 17.01 134 GLN B C 1
ATOM 2720 O O . GLN B 1 134 ? 77.461 -16.149 11.718 1.00 17.20 134 GLN B O 1
ATOM 2726 N N . LEU B 1 135 ? 78.780 -14.574 12.649 1.00 16.08 135 LEU B N 1
ATOM 2727 C CA . LEU B 1 135 ? 79.726 -15.547 13.193 1.00 15.60 135 LEU B CA 1
ATOM 2728 C C . LEU B 1 135 ? 79.091 -16.264 14.376 1.00 15.42 135 LEU B C 1
ATOM 2729 O O . LEU B 1 135 ? 78.383 -15.640 15.183 1.00 15.26 135 LEU B O 1
ATOM 2734 N N . LEU B 1 136 ? 79.342 -17.570 14.453 1.00 15.24 136 LEU B N 1
ATOM 2735 C CA . LEU B 1 136 ? 78.758 -18.436 15.483 1.00 15.05 136 LEU B CA 1
ATOM 2736 C C . LEU B 1 136 ? 79.834 -19.193 16.245 1.00 14.62 136 LEU B C 1
ATOM 2737 O O . LEU B 1 136 ? 80.843 -19.590 15.667 1.00 14.32 136 LEU B O 1
ATOM 2742 N N . MET B 1 137 ? 79.591 -19.401 17.540 1.00 13.85 137 MET B N 1
ATOM 2743 C CA . MET B 1 137 ? 80.493 -20.152 18.410 1.00 13.63 137 MET B CA 1
ATOM 2744 C C . MET B 1 137 ? 79.712 -21.293 19.034 1.00 14.14 137 MET B C 1
ATOM 2745 O O . MET B 1 137 ? 78.598 -21.092 19.523 1.00 14.42 137 MET B O 1
ATOM 2750 N N . ALA B 1 138 ? 80.295 -22.488 18.994 1.00 14.21 138 ALA B N 1
ATOM 2751 C CA . ALA B 1 138 ? 79.684 -23.677 19.588 1.00 14.65 138 ALA B CA 1
ATOM 2752 C C . ALA B 1 138 ? 80.217 -23.919 20.992 1.00 14.62 138 ALA B C 1
ATOM 2753 O O . ALA B 1 138 ? 81.395 -24.233 21.162 1.00 15.16 138 ALA B O 1
ATOM 2755 N N . ASP B 1 139 ? 79.352 -23.772 21.996 1.00 14.51 139 ASP B N 1
ATOM 2756 C CA . ASP B 1 139 ? 79.702 -24.162 23.365 1.00 14.60 139 ASP B CA 1
ATOM 2757 C C . ASP B 1 139 ? 79.527 -25.676 23.477 1.00 14.43 139 ASP B C 1
ATOM 2758 O O . ASP B 1 139 ? 78.402 -26.186 23.398 1.00 14.40 139 ASP B O 1
ATOM 2763 N N . ILE B 1 140 ? 80.636 -26.391 23.655 1.00 14.22 140 ILE B N 1
ATOM 2764 C CA . ILE B 1 140 ? 80.602 -27.856 23.702 1.00 14.08 140 ILE B CA 1
ATOM 2765 C C . ILE B 1 140 ? 81.256 -28.413 24.974 1.00 14.17 140 ILE B C 1
ATOM 2766 O O . ILE B 1 140 ? 81.864 -27.662 25.747 1.00 13.99 140 ILE B O 1
ATOM 2771 N N . SER B 1 141 ? 81.132 -29.724 25.179 1.00 14.16 141 SER B N 1
ATOM 2772 C CA . SER B 1 141 ? 81.691 -30.368 26.372 1.00 14.78 141 SER B CA 1
ATOM 2773 C C . SER B 1 141 ? 82.716 -31.455 26.064 1.00 15.14 141 SER B C 1
ATOM 2774 O O . SER B 1 141 ? 83.562 -31.763 26.903 1.00 15.00 141 SER B O 1
ATOM 2777 N N . THR B 1 142 ? 82.620 -32.047 24.875 1.00 15.90 142 THR B N 1
ATOM 2778 C CA . THR B 1 142 ? 83.533 -33.122 24.473 1.00 16.83 142 THR B CA 1
ATOM 2779 C C . THR B 1 142 ? 84.184 -32.840 23.125 1.00 17.23 142 THR B C 1
ATOM 2780 O O . THR B 1 142 ? 83.698 -32.015 22.344 1.00 17.26 142 THR B O 1
ATOM 2784 N N . PHE B 1 143 ? 85.276 -33.560 22.861 1.00 17.41 143 PHE B N 1
ATOM 2785 C CA . PHE B 1 143 ? 85.998 -33.485 21.587 1.00 17.88 143 PHE B CA 1
ATOM 2786 C C . PHE B 1 143 ? 85.078 -33.772 20.407 1.00 17.83 143 PHE B C 1
ATOM 2787 O O . PHE B 1 143 ? 85.034 -32.993 19.445 1.00 18.02 143 PHE B O 1
ATOM 2795 N N . ASP B 1 144 ? 84.325 -34.868 20.489 1.00 18.07 144 ASP B N 1
ATOM 2796 C CA . ASP B 1 144 ? 83.429 -35.238 19.400 1.00 18.28 144 ASP B CA 1
ATOM 2797 C C . ASP B 1 144 ? 82.367 -34.173 19.134 1.00 17.87 144 ASP B C 1
ATOM 2798 O O . ASP B 1 144 ? 82.032 -33.900 17.983 1.00 17.77 144 ASP B O 1
ATOM 2803 N N . GLU B 1 145 ? 81.846 -33.565 20.198 1.00 17.06 145 GLU B N 1
ATOM 2804 C CA . GLU B 1 145 ? 80.884 -32.480 20.028 1.00 16.74 145 GLU B CA 1
ATOM 2805 C C . GLU B 1 145 ? 81.502 -31.321 19.250 1.00 16.37 145 GLU B C 1
ATOM 2806 O O . GLU B 1 145 ? 80.844 -30.720 18.399 1.00 16.59 145 GLU B O 1
ATOM 2812 N N . GLY B 1 146 ? 82.763 -31.016 19.559 1.00 16.21 146 GLY B N 1
ATOM 2813 C CA . GLY B 1 146 ? 83.531 -30.004 18.831 1.00 16.45 146 GLY B CA 1
ATOM 2814 C C . GLY B 1 146 ? 83.686 -30.341 17.354 1.00 16.76 146 GLY B C 1
ATOM 2815 O O . GLY B 1 146 ? 83.511 -29.477 16.492 1.00 16.70 146 GLY B O 1
ATOM 2816 N N . LEU B 1 147 ? 84.009 -31.600 17.061 1.00 17.29 147 LEU B N 1
ATOM 2817 C CA . LEU B 1 147 ? 84.163 -32.036 15.668 1.00 17.68 147 LEU B CA 1
ATOM 2818 C C . LEU B 1 147 ? 82.851 -31.975 14.885 1.00 17.64 147 LEU B C 1
ATOM 2819 O O . LEU B 1 147 ? 82.835 -31.549 13.726 1.00 17.97 147 LEU B O 1
ATOM 2824 N N . VAL B 1 148 ? 81.755 -32.391 15.522 1.00 17.56 148 VAL B N 1
ATOM 2825 C CA . VAL B 1 148 ? 80.433 -32.348 14.898 1.00 17.61 148 VAL B CA 1
ATOM 2826 C C . VAL B 1 148 ? 80.038 -30.904 14.564 1.00 17.90 148 VAL B C 1
ATOM 2827 O O . VAL B 1 148 ? 79.549 -30.623 13.468 1.00 18.04 148 VAL B O 1
ATOM 2831 N N . ALA B 1 149 ? 80.268 -29.992 15.508 1.00 17.73 149 ALA B N 1
ATOM 2832 C CA . ALA B 1 149 ? 79.935 -28.583 15.305 1.00 17.80 149 ALA B CA 1
ATOM 2833 C C . ALA B 1 149 ? 80.797 -27.953 14.209 1.00 18.08 149 ALA B C 1
ATOM 2834 O O . ALA B 1 149 ? 80.299 -27.193 13.381 1.00 18.13 149 ALA B O 1
ATOM 2836 N N . HIS B 1 150 ? 82.087 -28.278 14.223 1.00 18.55 150 HIS B N 1
ATOM 2837 C CA . HIS B 1 150 ? 83.032 -27.835 13.197 1.00 19.31 150 HIS B CA 1
ATOM 2838 C C . HIS B 1 150 ? 82.589 -28.316 11.811 1.00 19.76 150 HIS B C 1
ATOM 2839 O O . HIS B 1 150 ? 82.527 -27.527 10.865 1.00 19.69 150 HIS B O 1
ATOM 2846 N N . GLN B 1 151 ? 82.256 -29.603 11.711 1.00 20.43 151 GLN B N 1
ATOM 2847 C CA . GLN B 1 151 ? 81.789 -30.199 10.454 1.00 21.80 151 GLN B CA 1
ATOM 2848 C C . GLN B 1 151 ? 80.506 -29.536 9.943 1.00 21.41 151 GLN B C 1
ATOM 2849 O O . GLN B 1 151 ? 80.311 -29.411 8.731 1.00 21.88 151 GLN B O 1
ATOM 2855 N N . ALA B 1 152 ? 79.643 -29.113 10.869 1.00 20.98 152 ALA B N 1
ATOM 2856 C CA . ALA B 1 152 ? 78.386 -28.426 10.535 1.00 20.47 152 ALA B CA 1
ATOM 2857 C C . ALA B 1 152 ? 78.572 -26.974 10.074 1.00 20.17 152 ALA B C 1
ATOM 2858 O O . ALA B 1 152 ? 77.628 -26.347 9.581 1.00 19.99 152 ALA B O 1
ATOM 2860 N N . GLY B 1 153 ? 79.777 -26.439 10.255 1.00 19.57 153 GLY B N 1
ATOM 2861 C CA . GLY B 1 153 ? 80.112 -25.107 9.757 1.00 18.96 153 GLY B CA 1
ATOM 2862 C C . GLY B 1 153 ? 80.188 -24.003 10.797 1.00 18.57 153 GLY B C 1
ATOM 2863 O O . GLY B 1 153 ? 80.208 -22.822 10.443 1.00 18.74 153 GLY B O 1
ATOM 2864 N N . ILE B 1 154 ? 80.235 -24.369 12.076 1.00 17.90 154 ILE B N 1
ATOM 2865 C CA . ILE B 1 154 ? 80.390 -23.360 13.129 1.00 17.36 154 ILE B CA 1
ATOM 2866 C C . ILE B 1 154 ? 81.732 -22.639 12.945 1.00 17.08 154 ILE B C 1
ATOM 2867 O O . ILE B 1 154 ? 82.689 -23.224 12.433 1.00 17.29 154 ILE B O 1
ATOM 2872 N N . ASP B 1 155 ? 81.800 -21.368 13.337 1.00 16.80 155 ASP B N 1
ATOM 2873 C CA . ASP B 1 155 ? 83.023 -20.585 13.127 1.00 16.51 155 ASP B CA 1
ATOM 2874 C C . ASP B 1 155 ? 84.061 -20.801 14.219 1.00 16.28 155 ASP B C 1
ATOM 2875 O O . ASP B 1 155 ? 85.261 -20.881 13.933 1.00 16.10 155 ASP B O 1
ATOM 2880 N N . PHE B 1 156 ? 83.592 -20.886 15.464 1.00 15.68 156 PHE B N 1
ATOM 2881 C CA . PHE B 1 156 ? 84.461 -21.098 16.616 1.00 15.55 156 PHE B CA 1
ATOM 2882 C C . PHE B 1 156 ? 83.913 -22.232 17.463 1.00 15.23 156 PHE B C 1
ATOM 2883 O O . PHE B 1 156 ? 82.700 -22.415 17.538 1.00 15.35 156 PHE B O 1
ATOM 2891 N N . VAL B 1 157 ? 84.811 -22.986 18.092 1.00 15.21 157 VAL B N 1
ATOM 2892 C CA . VAL B 1 157 ? 84.412 -24.022 19.038 1.00 15.02 157 VAL B CA 1
ATOM 2893 C C . VAL B 1 157 ? 84.940 -23.648 20.413 1.00 15.02 157 VAL B C 1
ATOM 2894 O O . VAL B 1 157 ? 86.144 -23.422 20.584 1.00 14.54 157 VAL B O 1
ATOM 2898 N N . GLY B 1 158 ? 84.026 -23.569 21.381 1.00 14.71 158 GLY B N 1
ATOM 2899 C CA . GLY B 1 158 ? 84.364 -23.223 22.759 1.00 14.98 158 GLY B CA 1
ATOM 2900 C C . GLY B 1 158 ? 84.234 -24.408 23.693 1.00 14.84 158 GLY B C 1
ATOM 2901 O O . GLY B 1 158 ? 83.384 -25.272 23.492 1.00 15.10 158 GLY B O 1
ATOM 2902 N N . THR B 1 159 ? 85.076 -24.448 24.721 1.00 14.67 159 THR B N 1
ATOM 2903 C CA . THR B 1 159 ? 85.109 -25.584 25.649 1.00 14.98 159 THR B CA 1
ATOM 2904 C C . THR B 1 159 ? 84.276 -25.318 26.912 1.00 14.93 159 THR B C 1
ATOM 2905 O O . THR B 1 159 ? 84.409 -25.999 27.933 1.00 14.75 159 THR B O 1
ATOM 2909 N N . THR B 1 160 ? 83.402 -24.325 26.788 1.00 15.26 160 THR B N 1
ATOM 2910 C CA . THR B 1 160 ? 82.555 -23.790 27.846 1.00 15.80 160 THR B CA 1
ATOM 2911 C C . THR B 1 160 ? 81.852 -24.829 28.715 1.00 15.66 160 THR B C 1
ATOM 2912 O O . THR B 1 160 ? 81.776 -24.677 29.938 1.00 15.72 160 THR B O 1
ATOM 2916 N N . LEU B 1 161 ? 81.330 -25.873 28.080 1.00 15.17 161 LEU B N 1
ATOM 2917 C CA . LEU B 1 161 ? 80.482 -26.827 28.783 1.00 15.19 161 LEU B CA 1
ATOM 2918 C C . LEU B 1 161 ? 81.196 -28.095 29.257 1.00 15.29 161 LEU B C 1
ATOM 2919 O O . LEU B 1 161 ? 80.561 -28.985 29.823 1.00 15.19 161 LEU B O 1
ATOM 2924 N N . SER B 1 162 ? 82.509 -28.178 29.046 1.00 15.68 162 SER B N 1
ATOM 2925 C CA . SER B 1 162 ? 83.269 -29.311 29.579 1.00 16.01 162 SER B CA 1
ATOM 2926 C C . SER B 1 162 ? 83.194 -29.297 31.106 1.00 16.07 162 SER B C 1
ATOM 2927 O O . SER B 1 162 ? 83.536 -28.300 31.740 1.00 16.08 162 SER B O 1
ATOM 2930 N N . GLY B 1 163 ? 82.732 -30.405 31.679 1.00 16.42 163 GLY B N 1
ATOM 2931 C CA . GLY B 1 163 ? 82.471 -30.477 33.118 1.00 17.08 163 GLY B CA 1
ATOM 2932 C C . GLY B 1 163 ? 81.054 -30.087 33.511 1.00 17.43 163 GLY B C 1
ATOM 2933 O O . GLY B 1 163 ? 80.696 -30.150 34.691 1.00 18.09 163 GLY B O 1
ATOM 2934 N N . TYR B 1 164 ? 80.251 -29.672 32.532 1.00 17.24 164 TYR B N 1
ATOM 2935 C CA . TYR B 1 164 ? 78.876 -29.241 32.778 1.00 17.42 164 TYR B CA 1
ATOM 2936 C C . TYR B 1 164 ? 77.861 -30.092 32.023 1.00 17.43 164 TYR B C 1
ATOM 2937 O O . TYR B 1 164 ? 76.718 -29.688 31.805 1.00 17.29 164 TYR B O 1
ATOM 2946 N N . THR B 1 165 ? 78.310 -31.282 31.632 1.00 17.40 165 THR B N 1
ATOM 2947 C CA . THR B 1 165 ? 77.449 -32.334 31.106 1.00 17.66 165 THR B CA 1
ATOM 2948 C C . THR B 1 165 ? 77.882 -33.615 31.819 1.00 18.02 165 THR B C 1
ATOM 2949 O O . THR B 1 165 ? 79.029 -33.709 32.260 1.00 18.15 165 THR B O 1
ATOM 2953 N N . PRO B 1 166 ? 76.967 -34.594 31.961 1.00 18.66 166 PRO B N 1
ATOM 2954 C CA . PRO B 1 166 ? 77.298 -35.794 32.748 1.00 18.97 166 PRO B CA 1
ATOM 2955 C C . PRO B 1 166 ? 78.398 -36.694 32.164 1.00 19.29 166 PRO B C 1
ATOM 2956 O O . PRO B 1 166 ? 79.022 -37.465 32.905 1.00 19.76 166 PRO B O 1
ATOM 2960 N N . TYR B 1 167 ? 78.635 -36.584 30.860 1.00 18.93 167 TYR B N 1
ATOM 2961 C CA . TYR B 1 167 ? 79.504 -37.509 30.122 1.00 19.01 167 TYR B CA 1
ATOM 2962 C C . TYR B 1 167 ? 80.855 -36.885 29.741 1.00 19.16 167 TYR B C 1
ATOM 2963 O O . TYR B 1 167 ? 81.694 -37.547 29.118 1.00 19.71 167 TYR B O 1
ATOM 2972 N N . SER B 1 168 ? 81.059 -35.613 30.089 1.00 19.22 168 SER B N 1
ATOM 2973 C CA . SER B 1 168 ? 82.330 -34.935 29.817 1.00 19.09 168 SER B CA 1
ATOM 2974 C C . SER B 1 168 ? 83.289 -35.057 31.002 1.00 19.72 168 SER B C 1
ATOM 2975 O O . SER B 1 168 ? 82.952 -35.668 32.018 1.00 20.05 168 SER B O 1
ATOM 2978 N N . ARG B 1 169 ? 84.480 -34.481 30.858 1.00 20.11 169 ARG B N 1
ATOM 2979 C CA . ARG B 1 169 ? 85.499 -34.510 31.907 1.00 20.91 169 ARG B CA 1
ATOM 2980 C C . ARG B 1 169 ? 84.985 -33.823 33.169 1.00 21.71 169 ARG B C 1
ATOM 2981 O O . ARG B 1 169 ? 84.602 -32.654 33.134 1.00 21.51 169 ARG B O 1
ATOM 2989 N N . GLN B 1 170 ? 84.973 -34.556 34.279 1.00 22.81 170 GLN B N 1
ATOM 2990 C CA . GLN B 1 170 ? 84.418 -34.041 35.532 1.00 24.04 170 GLN B CA 1
ATOM 2991 C C . GLN B 1 170 ? 85.444 -33.327 36.414 1.00 24.61 170 GLN B C 1
ATOM 2992 O O . GLN B 1 170 ? 85.078 -32.567 37.319 1.00 25.23 170 GLN B O 1
ATOM 2998 N N . GLU B 1 171 ? 86.721 -33.560 36.134 1.00 25.09 171 GLU B N 1
ATOM 2999 C CA . GLU B 1 171 ? 87.814 -33.055 36.961 1.00 25.58 171 GLU B CA 1
ATOM 3000 C C . GLU B 1 171 ? 87.845 -31.528 37.036 1.00 25.11 171 GLU B C 1
ATOM 3001 O O . GLU B 1 171 ? 87.426 -30.839 36.104 1.00 25.12 171 GLU B O 1
ATOM 3007 N N . ALA B 1 172 ? 88.339 -31.013 38.160 1.00 24.49 172 ALA B N 1
ATOM 3008 C CA . ALA B 1 172 ? 88.457 -29.573 38.377 1.00 23.57 172 ALA B CA 1
ATOM 3009 C C . ALA B 1 172 ? 89.457 -28.946 37.410 1.00 22.92 172 ALA B C 1
ATOM 3010 O O . ALA B 1 172 ? 90.325 -29.631 36.865 1.00 22.75 172 ALA B O 1
ATOM 3012 N N . GLY B 1 173 ? 89.328 -27.640 37.204 1.00 22.33 173 GLY B N 1
ATOM 3013 C CA . GLY B 1 173 ? 90.246 -26.906 36.346 1.00 21.50 173 GLY B CA 1
ATOM 3014 C C . GLY B 1 173 ? 89.865 -26.981 34.878 1.00 21.00 173 GLY B C 1
ATOM 3015 O O . GLY B 1 173 ? 88.973 -27.749 34.507 1.00 20.71 173 GLY B O 1
ATOM 3016 N N . PRO B 1 174 ? 90.546 -26.191 34.031 1.00 20.58 174 PRO B N 1
ATOM 3017 C CA . PRO B 1 174 ? 90.190 -26.127 32.615 1.00 20.31 174 PRO B CA 1
ATOM 3018 C C . PRO B 1 174 ? 90.514 -27.431 31.889 1.00 20.17 174 PRO B C 1
ATOM 3019 O O . PRO B 1 174 ? 91.462 -28.132 32.258 1.00 20.02 174 PRO B O 1
ATOM 3023 N N . ASP B 1 175 ? 89.718 -27.753 30.874 1.00 19.62 175 ASP B N 1
ATOM 3024 C CA . ASP B 1 175 ? 89.907 -28.984 30.111 1.00 19.54 175 ASP B CA 1
ATOM 3025 C C . ASP B 1 175 ? 90.997 -28.783 29.056 1.00 19.88 175 ASP B C 1
ATOM 3026 O O . ASP B 1 175 ? 90.711 -28.637 27.859 1.00 19.91 175 ASP B O 1
ATOM 3031 N N . VAL B 1 176 ? 92.249 -28.777 29.515 1.00 20.16 176 VAL B N 1
ATOM 3032 C CA . VAL B 1 176 ? 93.401 -28.496 28.657 1.00 20.71 176 VAL B CA 1
ATOM 3033 C C . VAL B 1 176 ? 93.585 -29.568 27.571 1.00 20.59 176 VAL B C 1
ATOM 3034 O O . VAL B 1 176 ? 93.941 -29.242 26.432 1.00 20.77 176 VAL B O 1
ATOM 3038 N N . ALA B 1 177 ? 93.318 -30.829 27.914 1.00 20.56 177 ALA B N 1
ATOM 3039 C CA . ALA B 1 177 ? 93.395 -31.922 26.935 1.00 20.28 177 ALA B CA 1
ATOM 3040 C C . ALA B 1 177 ? 92.426 -31.707 25.768 1.00 20.18 177 ALA B C 1
ATOM 3041 O O . ALA B 1 177 ? 92.786 -31.927 24.607 1.00 20.35 177 ALA B O 1
ATOM 3043 N N . LEU B 1 178 ? 91.206 -31.269 26.083 1.00 19.53 178 LEU B N 1
ATOM 3044 C CA . LEU B 1 178 ? 90.193 -30.984 25.062 1.00 19.19 178 LEU B CA 1
ATOM 3045 C C . LEU B 1 178 ? 90.595 -29.804 24.180 1.00 19.32 178 LEU B C 1
ATOM 3046 O O . LEU B 1 178 ? 90.442 -29.853 22.955 1.00 19.02 178 LEU B O 1
ATOM 3051 N N . ILE B 1 179 ? 91.092 -28.742 24.811 1.00 19.32 179 ILE B N 1
ATOM 3052 C CA . ILE B 1 179 ? 91.542 -27.557 24.090 1.00 19.61 179 ILE B CA 1
ATOM 3053 C C . ILE B 1 179 ? 92.636 -27.922 23.082 1.00 20.17 179 ILE B C 1
ATOM 3054 O O . ILE B 1 179 ? 92.558 -27.541 21.912 1.00 20.38 179 ILE B O 1
ATOM 3059 N N . GLU B 1 180 ? 93.633 -28.680 23.539 1.00 20.80 180 GLU B N 1
ATOM 3060 C CA . GLU B 1 180 ? 94.752 -29.082 22.686 1.00 21.79 180 GLU B CA 1
ATOM 3061 C C . GLU B 1 180 ? 94.292 -29.967 21.524 1.00 21.24 180 GLU B C 1
ATOM 3062 O O . GLU B 1 180 ? 94.691 -29.745 20.379 1.00 21.62 180 GLU B O 1
ATOM 3068 N N . ALA B 1 181 ? 93.435 -30.943 21.820 1.00 21.04 181 ALA B N 1
ATOM 3069 C CA . ALA B 1 181 ? 92.913 -31.855 20.796 1.00 20.48 181 ALA B CA 1
ATOM 3070 C C . ALA B 1 181 ? 92.157 -31.101 19.697 1.00 20.44 181 ALA B C 1
ATOM 3071 O O . ALA B 1 181 ? 92.291 -31.414 18.508 1.00 20.36 181 ALA B O 1
ATOM 3073 N N . LEU B 1 182 ? 91.377 -30.095 20.095 1.00 19.89 182 LEU B N 1
ATOM 3074 C CA . LEU B 1 182 ? 90.630 -29.289 19.131 1.00 19.62 182 LEU B CA 1
ATOM 3075 C C . LEU B 1 182 ? 91.544 -28.410 18.277 1.00 20.01 182 LEU B C 1
ATOM 3076 O O . LEU B 1 182 ? 91.313 -28.260 17.080 1.00 19.99 182 LEU B O 1
ATOM 3081 N N . CYS B 1 183 ? 92.576 -27.836 18.898 1.00 20.41 183 CYS B N 1
ATOM 3082 C CA . CYS B 1 183 ? 93.564 -27.030 18.182 1.00 21.01 183 CYS B CA 1
ATOM 3083 C C . CYS B 1 183 ? 94.285 -27.865 17.129 1.00 21.26 183 CYS B C 1
ATOM 3084 O O . CYS B 1 183 ? 94.494 -27.411 16.003 1.00 21.22 183 CYS B O 1
ATOM 3087 N N . LYS B 1 184 ? 94.643 -29.089 17.507 1.00 21.74 184 LYS B N 1
ATOM 3088 C CA . LYS B 1 184 ? 95.347 -30.005 16.606 1.00 22.40 184 LYS B CA 1
ATOM 3089 C C . LYS B 1 184 ? 94.475 -30.461 15.432 1.00 22.31 184 LYS B C 1
ATOM 3090 O O . LYS B 1 184 ? 94.999 -30.896 14.401 1.00 22.63 184 LYS B O 1
ATOM 3096 N N . ALA B 1 185 ? 93.156 -30.344 15.587 1.00 21.98 185 ALA B N 1
ATOM 3097 C CA . ALA B 1 185 ? 92.204 -30.644 14.514 1.00 21.67 185 ALA B CA 1
ATOM 3098 C C . ALA B 1 185 ? 92.035 -29.486 13.517 1.00 21.49 185 ALA B C 1
ATOM 3099 O O . ALA B 1 185 ? 91.222 -29.573 12.589 1.00 21.91 185 ALA B O 1
ATOM 3101 N N . GLY B 1 186 ? 92.789 -28.406 13.727 1.00 21.13 186 GLY B N 1
ATOM 3102 C CA . GLY B 1 186 ? 92.764 -27.232 12.851 1.00 20.82 186 GLY B CA 1
ATOM 3103 C C . GLY B 1 186 ? 91.581 -26.306 13.071 1.00 20.40 186 GLY B C 1
ATOM 3104 O O . GLY B 1 186 ? 91.248 -25.492 12.208 1.00 21.10 186 GLY B O 1
ATOM 3105 N N . ILE B 1 187 ? 90.955 -26.426 14.239 1.00 19.47 187 ILE B N 1
ATOM 3106 C CA . ILE B 1 187 ? 89.765 -25.648 14.582 1.00 18.65 187 ILE B CA 1
ATOM 3107 C C . ILE B 1 187 ? 90.149 -24.329 15.265 1.00 17.98 187 ILE B C 1
ATOM 3108 O O . ILE B 1 187 ? 91.129 -24.275 16.007 1.00 18.04 187 ILE B O 1
ATOM 3113 N N . ALA B 1 188 ? 89.382 -23.270 14.994 1.00 17.48 188 ALA B N 1
ATOM 3114 C CA . ALA B 1 188 ? 89.514 -22.003 15.716 1.00 17.10 188 ALA B CA 1
ATOM 3115 C C . ALA B 1 188 ? 88.872 -22.182 17.091 1.00 16.93 188 ALA B C 1
ATOM 3116 O O . ALA B 1 188 ? 87.643 -22.157 17.221 1.00 16.96 188 ALA B O 1
ATOM 3118 N N . VAL B 1 189 ? 89.718 -22.377 18.100 1.00 16.67 189 VAL B N 1
ATOM 3119 C CA . VAL B 1 189 ? 89.272 -22.746 19.443 1.00 16.70 189 VAL B CA 1
ATOM 3120 C C . VAL B 1 189 ? 89.252 -21.531 20.361 1.00 16.62 189 VAL B C 1
ATOM 3121 O O . VAL B 1 189 ? 90.233 -20.792 20.447 1.00 16.58 189 VAL B O 1
ATOM 3125 N N . ILE B 1 190 ? 88.115 -21.324 21.021 1.00 16.56 190 ILE B N 1
ATOM 3126 C CA . ILE B 1 190 ? 88.017 -20.347 22.098 1.00 16.65 190 ILE B CA 1
ATOM 3127 C C . ILE B 1 190 ? 87.980 -21.139 23.401 1.00 16.49 190 ILE B C 1
ATOM 3128 O O . ILE B 1 190 ? 86.965 -21.763 23.736 1.00 16.80 190 ILE B O 1
ATOM 3133 N N . ALA B 1 191 ? 89.105 -21.138 24.113 1.00 16.60 191 ALA B N 1
ATOM 3134 C CA . ALA B 1 191 ? 89.225 -21.847 25.375 1.00 16.08 191 ALA B CA 1
ATOM 3135 C C . ALA B 1 191 ? 88.363 -21.132 26.402 1.00 16.30 191 ALA B C 1
ATOM 3136 O O . ALA B 1 191 ? 88.485 -19.927 26.582 1.00 15.78 191 ALA B O 1
ATOM 3138 N N . GLU B 1 192 ? 87.484 -21.882 27.055 1.00 16.10 192 GLU B N 1
ATOM 3139 C CA . GLU B 1 192 ? 86.576 -21.301 28.036 1.00 16.45 192 GLU B CA 1
ATOM 3140 C C . GLU B 1 192 ? 86.148 -22.341 29.056 1.00 16.32 192 GLU B C 1
ATOM 3141 O O . GLU B 1 192 ? 85.819 -23.473 28.697 1.00 16.40 192 GLU B O 1
ATOM 3147 N N . GLY B 1 193 ? 86.151 -21.945 30.327 1.00 16.37 193 GLY B N 1
ATOM 3148 C CA . GLY B 1 193 ? 85.641 -22.792 31.399 1.00 16.66 193 GLY B CA 1
ATOM 3149 C C . GLY B 1 193 ? 86.686 -23.099 32.448 1.00 16.88 193 GLY B C 1
ATOM 3150 O O . GLY B 1 193 ? 87.708 -23.734 32.161 1.00 16.52 193 GLY B O 1
ATOM 3151 N N . LYS B 1 194 ? 86.426 -22.622 33.663 1.00 17.24 194 LYS B N 1
ATOM 3152 C CA . LYS B 1 194 ? 87.224 -22.957 34.846 1.00 17.66 194 LYS B CA 1
ATOM 3153 C C . LYS B 1 194 ? 88.676 -22.456 34.794 1.00 17.77 194 LYS B C 1
ATOM 3154 O O . LYS B 1 194 ? 89.551 -22.993 35.478 1.00 18.22 194 LYS B O 1
ATOM 3160 N N . ILE B 1 195 ? 88.926 -21.422 33.992 1.00 17.93 195 ILE B N 1
ATOM 3161 C CA . ILE B 1 195 ? 90.250 -20.804 33.939 1.00 18.36 195 ILE B CA 1
ATOM 3162 C C . ILE B 1 195 ? 90.356 -19.822 35.106 1.00 19.12 195 ILE B C 1
ATOM 3163 O O . ILE B 1 195 ? 89.778 -18.729 35.066 1.00 19.41 195 ILE B O 1
ATOM 3168 N N . HIS B 1 196 ? 91.076 -20.235 36.150 1.00 19.74 196 HIS B N 1
ATOM 3169 C CA . HIS B 1 196 ? 91.115 -19.483 37.411 1.00 20.42 196 HIS B CA 1
ATOM 3170 C C . HIS B 1 196 ? 92.412 -18.726 37.694 1.00 20.92 196 HIS B C 1
ATOM 3171 O O . HIS B 1 196 ? 92.431 -17.850 38.563 1.00 21.18 196 HIS B O 1
ATOM 3178 N N . SER B 1 197 ? 93.493 -19.066 36.993 1.00 21.21 197 SER B N 1
ATOM 3179 C CA . SER B 1 197 ? 94.789 -18.437 37.260 1.00 21.87 197 SER B CA 1
ATOM 3180 C C . SER B 1 197 ? 95.484 -17.958 35.986 1.00 22.02 197 SER B C 1
ATOM 3181 O O . SER B 1 197 ? 95.339 -18.583 34.933 1.00 21.76 197 SER B O 1
ATOM 3184 N N . PRO B 1 198 ? 96.240 -16.844 36.077 1.00 22.25 198 PRO B N 1
ATOM 3185 C CA . PRO B 1 198 ? 97.071 -16.398 34.956 1.00 22.48 198 PRO B CA 1
ATOM 3186 C C . PRO B 1 198 ? 97.978 -17.506 34.404 1.00 22.73 198 PRO B C 1
ATOM 3187 O O . PRO B 1 198 ? 98.201 -17.570 33.197 1.00 22.55 198 PRO B O 1
ATOM 3191 N N . GLU B 1 199 ? 98.470 -18.377 35.285 1.00 23.01 199 GLU B N 1
ATOM 3192 C CA . GLU B 1 199 ? 99.330 -19.498 34.890 1.00 23.60 199 GLU B CA 1
ATOM 3193 C C . GLU B 1 199 ? 98.595 -20.495 33.987 1.00 23.25 199 GLU B C 1
ATOM 3194 O O . GLU B 1 199 ? 99.158 -20.975 33.000 1.00 23.38 199 GLU B O 1
ATOM 3200 N N . GLU B 1 200 ? 97.339 -20.791 34.318 1.00 22.83 200 GLU B N 1
ATOM 3201 C CA . GLU B 1 200 ? 96.496 -21.634 33.463 1.00 22.63 200 GLU B CA 1
ATOM 3202 C C . GLU B 1 200 ? 96.273 -20.977 32.105 1.00 22.51 200 GLU B C 1
ATOM 3203 O O . GLU B 1 200 ? 96.356 -21.636 31.066 1.00 22.64 200 GLU B O 1
ATOM 3209 N N . ALA B 1 201 ? 95.988 -19.676 32.124 1.00 22.12 201 ALA B N 1
ATOM 3210 C CA . ALA B 1 201 ? 95.757 -18.906 30.904 1.00 22.16 201 ALA B CA 1
ATOM 3211 C C . ALA B 1 201 ? 96.984 -18.918 29.988 1.00 22.45 201 ALA B C 1
ATOM 3212 O O . ALA B 1 201 ? 96.852 -19.038 28.770 1.00 22.03 201 ALA B O 1
ATOM 3214 N N . LYS B 1 202 ? 98.169 -18.797 30.588 1.00 22.75 202 LYS B N 1
ATOM 3215 C CA . LYS B 1 202 ? 99.428 -18.833 29.843 1.00 23.49 202 LYS B CA 1
ATOM 3216 C C . LYS B 1 202 ? 99.646 -20.193 29.175 1.00 23.54 202 LYS B C 1
ATOM 3217 O O . LYS B 1 202 ? 99.999 -20.255 27.993 1.00 23.61 202 LYS B O 1
ATOM 3223 N N . LYS B 1 203 ? 99.438 -21.269 29.936 1.00 23.78 203 LYS B N 1
ATOM 3224 C CA . LYS B 1 203 ? 99.557 -22.638 29.420 1.00 24.38 203 LYS B CA 1
ATOM 3225 C C . LYS B 1 203 ? 98.618 -22.857 28.231 1.00 23.88 203 LYS B C 1
ATOM 3226 O O . LYS B 1 203 ? 99.009 -23.432 27.215 1.00 24.05 203 LYS B O 1
ATOM 3232 N N . ILE B 1 204 ? 97.383 -22.379 28.366 1.00 23.52 204 ILE B N 1
ATOM 3233 C CA . ILE B 1 204 ? 96.379 -22.482 27.309 1.00 23.10 204 ILE B CA 1
ATOM 3234 C C . ILE B 1 204 ? 96.738 -21.632 26.084 1.00 23.24 204 ILE B C 1
ATOM 3235 O O . ILE B 1 204 ? 96.610 -22.093 24.945 1.00 23.21 204 ILE B O 1
ATOM 3240 N N . ASN B 1 205 ? 97.203 -20.405 26.320 1.00 23.38 205 ASN B N 1
ATOM 3241 C CA . ASN B 1 205 ? 97.628 -19.508 25.241 1.00 23.93 205 ASN B CA 1
ATOM 3242 C C . ASN B 1 205 ? 98.730 -20.127 24.384 1.00 24.30 205 ASN B C 1
ATOM 3243 O O . ASN B 1 205 ? 98.762 -19.926 23.169 1.00 24.51 205 ASN B O 1
ATOM 3248 N N . ASP B 1 206 ? 99.614 -20.889 25.027 1.00 24.86 206 ASP B N 1
ATOM 3249 C CA . ASP B 1 206 ? 100.733 -21.544 24.343 1.00 25.44 206 ASP B CA 1
ATOM 3250 C C . ASP B 1 206 ? 100.297 -22.676 23.409 1.00 25.39 206 ASP B C 1
ATOM 3251 O O . ASP B 1 206 ? 101.101 -23.164 22.609 1.00 25.40 206 ASP B O 1
ATOM 3256 N N . LEU B 1 207 ? 99.034 -23.093 23.509 1.00 25.07 207 LEU B N 1
ATOM 3257 C CA . LEU B 1 207 ? 98.499 -24.172 22.668 1.00 24.94 207 LEU B CA 1
ATOM 3258 C C . LEU B 1 207 ? 98.100 -23.710 21.263 1.00 24.79 207 LEU B C 1
ATOM 3259 O O . LEU B 1 207 ? 97.869 -24.538 20.376 1.00 25.31 207 LEU B O 1
ATOM 3264 N N . GLY B 1 208 ? 98.023 -22.397 21.064 1.00 24.27 208 GLY B N 1
ATOM 3265 C CA . GLY B 1 208 ? 97.635 -21.833 19.771 1.00 23.54 208 GLY B CA 1
ATOM 3266 C C . GLY B 1 208 ? 96.130 -21.758 19.596 1.00 22.99 208 GLY B C 1
ATOM 3267 O O . GLY B 1 208 ? 95.586 -22.170 18.570 1.00 23.36 208 GLY B O 1
ATOM 3268 N N . VAL B 1 209 ? 95.456 -21.228 20.611 1.00 21.95 209 VAL B N 1
ATOM 3269 C CA . VAL B 1 209 ? 94.012 -21.034 20.567 1.00 20.78 209 VAL B CA 1
ATOM 3270 C C . VAL B 1 209 ? 93.676 -19.733 19.839 1.00 20.16 209 VAL B C 1
ATOM 3271 O O . VAL B 1 209 ? 94.509 -18.824 19.756 1.00 20.23 209 VAL B O 1
ATOM 3275 N N . ALA B 1 210 ? 92.458 -19.647 19.313 1.00 19.39 210 ALA B N 1
ATOM 3276 C CA . ALA B 1 210 ? 91.970 -18.412 18.702 1.00 18.62 210 ALA B CA 1
ATOM 3277 C C . ALA B 1 210 ? 91.674 -17.351 19.762 1.00 18.18 210 ALA B C 1
ATOM 3278 O O . ALA B 1 210 ? 91.762 -16.149 19.500 1.00 18.24 210 ALA B O 1
ATOM 3280 N N . GLY B 1 211 ? 91.315 -17.809 20.956 1.00 17.69 211 GLY B N 1
ATOM 3281 C CA . GLY B 1 211 ? 91.017 -16.905 22.060 1.00 17.09 211 GLY B CA 1
ATOM 3282 C C . GLY B 1 211 ? 90.863 -17.629 23.379 1.00 16.81 211 GLY B C 1
ATOM 3283 O O . GLY B 1 211 ? 90.842 -18.861 23.426 1.00 16.81 211 GLY B O 1
ATOM 3284 N N . ILE B 1 212 ? 90.760 -16.847 24.452 1.00 16.39 212 ILE B N 1
ATOM 3285 C CA . ILE B 1 212 ? 90.614 -17.371 25.807 1.00 15.99 212 ILE B CA 1
ATOM 3286 C C . ILE B 1 212 ? 89.571 -16.523 26.526 1.00 15.53 212 ILE B C 1
ATOM 3287 O O . ILE B 1 212 ? 89.688 -15.300 26.561 1.00 15.78 212 ILE B O 1
ATOM 3292 N N . VAL B 1 213 ? 88.555 -17.177 27.080 1.00 15.07 213 VAL B N 1
ATOM 3293 C CA . VAL B 1 213 ? 87.543 -16.482 27.880 1.00 15.15 213 VAL B CA 1
ATOM 3294 C C . VAL B 1 213 ? 87.761 -16.783 29.363 1.00 15.13 213 VAL B C 1
ATOM 3295 O O . VAL B 1 213 ? 87.791 -17.947 29.769 1.00 15.04 213 VAL B O 1
ATOM 3299 N N . VAL B 1 214 ? 87.927 -15.725 30.155 1.00 15.02 214 VAL B N 1
ATOM 3300 C CA . VAL B 1 214 ? 87.972 -15.835 31.616 1.00 15.02 214 VAL B CA 1
ATOM 3301 C C . VAL B 1 214 ? 86.722 -15.136 32.157 1.00 14.97 214 VAL B C 1
ATOM 3302 O O . VAL B 1 214 ? 86.409 -14.015 31.757 1.00 15.10 214 VAL B O 1
ATOM 3306 N N . GLY B 1 215 ? 85.992 -15.829 33.030 1.00 15.07 215 GLY B N 1
ATOM 3307 C CA . GLY B 1 215 ? 84.732 -15.324 33.554 1.00 15.17 215 GLY B CA 1
ATOM 3308 C C . GLY B 1 215 ? 84.783 -15.018 35.038 1.00 15.19 215 GLY B C 1
ATOM 3309 O O . GLY B 1 215 ? 85.247 -13.951 35.442 1.00 15.29 215 GLY B O 1
ATOM 3310 N N . GLY B 1 216 ? 84.303 -15.967 35.839 1.00 15.55 216 GLY B N 1
ATOM 3311 C CA . GLY B 1 216 ? 84.149 -15.789 37.286 1.00 16.08 216 GLY B CA 1
ATOM 3312 C C . GLY B 1 216 ? 85.405 -15.345 38.009 1.00 16.32 216 GLY B C 1
ATOM 3313 O O . GLY B 1 216 ? 85.323 -14.590 38.985 1.00 16.54 216 GLY B O 1
ATOM 3314 N N . ALA B 1 217 ? 86.567 -15.797 37.532 1.00 16.38 217 ALA B N 1
ATOM 3315 C CA . ALA B 1 217 ? 87.850 -15.438 38.151 1.00 16.48 217 ALA B CA 1
ATOM 3316 C C . ALA B 1 217 ? 88.139 -13.933 38.095 1.00 16.60 217 ALA B C 1
ATOM 3317 O O . ALA B 1 217 ? 89.009 -13.432 38.812 1.00 17.10 217 ALA B O 1
ATOM 3319 N N . ILE B 1 218 ? 87.400 -13.219 37.249 1.00 16.37 218 ILE B N 1
ATOM 3320 C CA . ILE B 1 218 ? 87.519 -11.769 37.142 1.00 16.41 218 ILE B CA 1
ATOM 3321 C C . ILE B 1 218 ? 86.260 -11.057 37.640 1.00 16.06 218 ILE B C 1
ATOM 3322 O O . ILE B 1 218 ? 86.357 -10.065 38.365 1.00 16.29 218 ILE B O 1
ATOM 3327 N N . THR B 1 219 ? 85.091 -11.582 37.264 1.00 15.48 219 THR B N 1
ATOM 3328 C CA . THR B 1 219 ? 83.825 -10.853 37.408 1.00 15.16 219 THR B CA 1
ATOM 3329 C C . THR B 1 219 ? 82.825 -11.438 38.413 1.00 15.00 219 THR B C 1
ATOM 3330 O O . THR B 1 219 ? 81.712 -10.921 38.543 1.00 14.74 219 THR B O 1
ATOM 3334 N N . ARG B 1 220 ? 83.208 -12.505 39.113 1.00 15.11 220 ARG B N 1
ATOM 3335 C CA . ARG B 1 220 ? 82.367 -13.026 40.192 1.00 15.57 220 ARG B CA 1
ATOM 3336 C C . ARG B 1 220 ? 83.078 -13.004 41.545 1.00 15.70 220 ARG B C 1
ATOM 3337 O O . ARG B 1 220 ? 83.640 -14.017 41.971 1.00 15.79 220 ARG B O 1
ATOM 3345 N N . PRO B 1 221 ? 83.038 -11.847 42.233 1.00 15.75 221 PRO B N 1
ATOM 3346 C CA . PRO B 1 221 ? 83.725 -11.715 43.519 1.00 15.91 221 PRO B CA 1
ATOM 3347 C C . PRO B 1 221 ? 83.335 -12.803 44.522 1.00 16.20 221 PRO B C 1
ATOM 3348 O O . PRO B 1 221 ? 84.183 -13.230 45.305 1.00 16.36 221 PRO B O 1
ATOM 3352 N N . LYS B 1 222 ? 82.083 -13.264 44.480 1.00 16.45 222 LYS B N 1
ATOM 3353 C CA . LYS B 1 222 ? 81.642 -14.340 45.377 1.00 17.04 222 LYS B CA 1
ATOM 3354 C C . LYS B 1 222 ? 82.483 -15.600 45.176 1.00 16.94 222 LYS B C 1
ATOM 3355 O O . LYS B 1 222 ? 82.967 -16.184 46.138 1.00 16.60 222 LYS B O 1
ATOM 3361 N N . GLU B 1 223 ? 82.661 -16.009 43.922 1.00 17.07 223 GLU B N 1
ATOM 3362 C CA . GLU B 1 223 ? 83.422 -17.219 43.619 1.00 17.90 223 GLU B CA 1
ATOM 3363 C C . GLU B 1 223 ? 84.911 -17.065 43.935 1.00 17.27 223 GLU B C 1
ATOM 3364 O O . GLU B 1 223 ? 85.538 -17.985 44.468 1.00 17.70 223 GLU B O 1
ATOM 3370 N N . ILE B 1 224 ? 85.468 -15.897 43.619 1.00 16.96 224 ILE B N 1
ATOM 3371 C CA . ILE B 1 224 ? 86.865 -15.599 43.940 1.00 16.91 224 ILE B CA 1
ATOM 3372 C C . ILE B 1 224 ? 87.076 -15.662 45.458 1.00 16.66 224 ILE B C 1
ATOM 3373 O O . ILE B 1 224 ? 87.998 -16.322 45.934 1.00 16.43 224 ILE B O 1
ATOM 3378 N N . ALA B 1 225 ? 86.203 -14.991 46.204 1.00 16.70 225 ALA B N 1
ATOM 3379 C CA . ALA B 1 225 ? 86.287 -14.980 47.667 1.00 17.02 225 ALA B CA 1
ATOM 3380 C C . ALA B 1 225 ? 86.164 -16.391 48.258 1.00 17.62 225 ALA B C 1
ATOM 3381 O O . ALA B 1 225 ? 86.923 -16.754 49.157 1.00 17.88 225 ALA B O 1
ATOM 3383 N N . GLU B 1 226 ? 85.231 -17.186 47.734 1.00 18.19 226 GLU B N 1
ATOM 3384 C CA . GLU B 1 226 ? 85.074 -18.580 48.173 1.00 19.36 226 GLU B CA 1
ATOM 3385 C C . GLU B 1 226 ? 86.380 -19.366 48.070 1.00 19.49 226 GLU B C 1
ATOM 3386 O O . GLU B 1 226 ? 86.722 -20.131 48.979 1.00 19.66 226 GLU B O 1
ATOM 3392 N N . ARG B 1 227 ? 87.110 -19.165 46.972 1.00 19.84 227 ARG B N 1
ATOM 3393 C CA . ARG B 1 227 ? 88.391 -19.841 46.764 1.00 20.40 227 ARG B CA 1
ATOM 3394 C C . ARG B 1 227 ? 89.459 -19.415 47.774 1.00 20.27 227 ARG B C 1
ATOM 3395 O O . ARG B 1 227 ? 90.236 -20.250 48.241 1.00 20.40 227 ARG B O 1
ATOM 3403 N N . PHE B 1 228 ? 89.497 -18.124 48.108 1.00 20.09 228 PHE B N 1
ATOM 3404 C CA . PHE B 1 228 ? 90.380 -17.636 49.167 1.00 20.06 228 PHE B CA 1
ATOM 3405 C C . PHE B 1 228 ? 90.013 -18.287 50.496 1.00 20.34 228 PHE B C 1
ATOM 3406 O O . PHE B 1 228 ? 90.880 -18.806 51.199 1.00 20.36 228 PHE B O 1
ATOM 3414 N N . ILE B 1 229 ? 88.719 -18.261 50.812 1.00 20.83 229 ILE B N 1
ATOM 3415 C CA . ILE B 1 229 ? 88.196 -18.756 52.086 1.00 21.66 229 ILE B CA 1
ATOM 3416 C C . ILE B 1 229 ? 88.424 -20.259 52.213 1.00 22.82 229 ILE B C 1
ATOM 3417 O O . ILE B 1 229 ? 88.759 -20.758 53.307 1.00 21.80 229 ILE B O 1
ATOM 3422 N N . GLU B 1 230 ? 88.270 -20.982 51.092 1.00 23.21 230 GLU B N 1
ATOM 3423 C CA . GLU B 1 230 ? 88.463 -22.444 51.063 1.00 24.96 230 GLU B CA 1
ATOM 3424 C C . GLU B 1 230 ? 89.907 -22.867 51.375 1.00 25.17 230 GLU B C 1
ATOM 3425 O O . GLU B 1 230 ? 90.132 -23.886 52.041 1.00 25.41 230 GLU B O 1
ATOM 3431 N N . ALA B 1 231 ? 90.874 -22.079 50.908 1.00 25.67 231 ALA B N 1
ATOM 3432 C CA . ALA B 1 231 ? 92.293 -22.348 51.153 1.00 26.27 231 ALA B CA 1
ATOM 3433 C C . ALA B 1 231 ? 92.676 -22.300 52.635 1.00 26.75 231 ALA B C 1
ATOM 3434 O O . ALA B 1 231 ? 93.698 -22.869 53.031 1.00 26.68 231 ALA B O 1
ATOM 3436 N N . LEU B 1 232 ? 91.859 -21.628 53.446 1.00 27.41 232 LEU B N 1
ATOM 3437 C CA . LEU B 1 232 ? 92.143 -21.478 54.877 1.00 28.36 232 LEU B CA 1
ATOM 3438 C C . LEU B 1 232 ? 91.567 -22.602 55.740 1.00 29.22 232 LEU B C 1
ATOM 3439 O O . LEU B 1 232 ? 91.787 -22.631 56.956 1.00 29.39 232 LEU B O 1
ATOM 3444 N N . LYS B 1 233 ? 90.833 -23.521 55.116 1.00 30.21 233 LYS B N 1
ATOM 3445 C CA . LYS B 1 233 ? 90.206 -24.633 55.836 1.00 31.33 233 LYS B CA 1
ATOM 3446 C C . LYS B 1 233 ? 91.173 -25.790 56.089 1.00 31.46 233 LYS B C 1
ATOM 3447 O O . LYS B 1 233 ? 92.369 -25.702 55.795 1.00 32.01 233 LYS B O 1
#

Secondary structure (DSSP, 8-state):
---HHHHHHHHTTS-EEE----TTSTT--TT--SHHHHHHHHHHHT-SEEEEESHHHHHHHHTT--S-EEEE-B---TTS---BS-SHHHHHHHHTTT-SEEEEE--SSPPTT---HHHHHHHHHHH-TT-EEEEE-SSHHHHHHHHHTT-SEEE-TTTTSSTTS--SSS--HHHHHHHHHTT--EEEES---SHHHHHHHHTT--SEEEE-HHHH-HHHHHHHHHHHT-/---HHHHHHHHTTS-EEE----TTSTT--TT--SHHHHHHHHHHHT-SEEEEESHHHHHHHHTT--S-EEEE-B---TTS---BS-SHHHHHHHHTS--SEEEEE--SSPPTT---HHHHHHHHHHH-TT-EEEEE-SSHHHHHHHHHTT-SEEE-TTTTSSTTS--SSS--HHHHHHHHHTT--EEEES---SHHHHHHHHTT--SEEEE-HHHH-HHHHHHHHHHHT-

Organism: Streptococcus pyogenes serotype M1 (NCBI:txid301447)